Protein AF-0000000066436944 (afdb_homodimer)

Foldseek 3Di:
DPPPPPPDDDPVLVVLLVLVVLLVVLLCVLLVVLCCLLVVVPCDQLSVLSNLQSCQQSPLQLVLLCLCPSNDPNNVPHDPVVSLVSNLVSLCRSLVSLLVSLVSNCVVVVNDFDPDLLSVLSVVLNVLSVVLNVLSVVLVVCVVVVDDDDSLVSVLVSLVSSLVSSLSSLVSVLCCCPVPCSVPPPDPVVNVVNNVSSVSSNVSSCPSSVVVNVVSVVVVVD/DPPPPPPDDDPVLVVLLVLVVLLVVLLCVLLVVLCCLLVVVPCDQLSVLSNLLSCQQSPLQLVLLCLCPSNDPNNVPDDPVVSLVSNLVSLCRSLVSLLVSLVSNCVVVVNDFDPDLLSVLSVVLNVLSVVLNVLSVVLVVCVVVVDDDDSLVSVLVSLVSSLVSSLSSLVSVLCCCPVDCSVPPPDPVVNVVNNVSSVSSNVSSCPSSVVVNVVSVVVVVD

InterPro domains:
  IPR006593 Cytochrome b561/ferric reductase, transmembrane domain [PF03188] (48-184)
  IPR006593 Cytochrome b561/ferric reductase, transmembrane domain [PS50939] (18-213)
  IPR006593 Cytochrome b561/ferric reductase, transmembrane domain [SM00665] (48-177)

Secondary structure (DSSP, 8-state):
-------PPPHHHHHHHHHHHHHHHHHHHHHHHHHHHHHTTTS-THHHHHHHHIIIIIIIIHHHHGGG-TTSHHHHHS-HHHHHHHHHHHHHHHHHHHHHHHHHHHHHTTTPPPSSHHHHHHHHHHHHHHHHHHHHHHHHHHHHS--SS-HHHHHHHHHHHHHHHHHHHHHHHHHHHHHSSTTTTS-HHHHHHHHHHHHHHHHHHHHHHHHHHHHHHHHHH-/-------PPPHHHHHHHHHHHHHHHHHHHHHHHHHHHHHTTTS-THHHHHHHHIIIIIIIIHHHHGGG-TTSHHHHHS-HHHHHHHHHHHHHHHHHHHHHHHHHHHHHTTTPPPSSHHHHHHHHHHHHHHHHHHHHHHHHHHHHS--SS-HHHHHHHHHHHHHHHHHHHHHHHHHHHHHSSTTTTS-HHHHHHHHHHHHHHHHHHHHHHHHHHHHHHHHHH-

pLDDT: mean 88.83, std 12.94, range [25.75, 98.62]

Structure (mmCIF, N/CA/C/O backbone):
data_AF-0000000066436944-model_v1
#
loop_
_entity.id
_entity.type
_entity.pdbx_description
1 polymer 'ascorbate ferrireductase (transmembrane)'
#
loop_
_atom_site.group_PDB
_atom_site.id
_atom_site.type_symbol
_atom_site.label_atom_id
_atom_site.label_alt_id
_atom_site.label_comp_id
_atom_site.label_asym_id
_atom_site.label_entity_id
_atom_site.label_seq_id
_atom_site.pdbx_PDB_ins_code
_atom_site.Cartn_x
_atom_site.Cartn_y
_atom_site.Cartn_z
_atom_site.occupancy
_atom_site.B_iso_or_equiv
_atom_site.auth_seq_id
_atom_site.auth_comp_id
_atom_site.auth_asym_id
_atom_site.auth_atom_id
_atom_site.pdbx_PDB_model_num
ATOM 1 N N . MET A 1 1 ? 10.617 36.562 13.953 1 25.75 1 MET A N 1
ATOM 2 C CA . MET A 1 1 ? 10.469 35.281 13.273 1 25.75 1 MET A CA 1
ATOM 3 C C . MET A 1 1 ? 9.93 34.219 14.227 1 25.75 1 MET A C 1
ATOM 5 O O . MET A 1 1 ? 10.633 33.781 15.133 1 25.75 1 MET A O 1
ATOM 9 N N . SER A 1 2 ? 8.695 34.281 14.75 1 31.41 2 SER A N 1
ATOM 10 C CA . SER A 1 2 ? 8.031 33.469 15.758 1 31.41 2 SER A CA 1
ATOM 11 C C . SER A 1 2 ? 8.133 32 15.43 1 31.41 2 SER A C 1
ATOM 13 O O . SER A 1 2 ? 7.867 31.594 14.297 1 31.41 2 SER A O 1
ATOM 15 N N . ASP A 1 3 ? 8.984 31.219 16.016 1 34.69 3 ASP A N 1
ATOM 16 C CA . ASP A 1 3 ? 9.281 29.797 15.977 1 34.69 3 ASP A CA 1
ATOM 17 C C . ASP A 1 3 ? 7.996 28.969 15.992 1 34.69 3 ASP A C 1
ATOM 19 O O . ASP A 1 3 ? 7.23 29.016 16.953 1 34.69 3 ASP A O 1
ATOM 23 N N . ASP A 1 4 ? 7.23 28.969 15.023 1 40.06 4 ASP A N 1
ATOM 24 C CA . ASP A 1 4 ? 6.078 28.078 14.93 1 40.06 4 ASP A CA 1
ATOM 25 C C . ASP A 1 4 ? 6.344 26.766 15.656 1 40.06 4 ASP A C 1
ATOM 27 O O . ASP A 1 4 ? 7.215 26 15.258 1 40.06 4 ASP A O 1
ATOM 31 N N . LYS A 1 5 ? 6.309 26.641 16.906 1 43.03 5 LYS A N 1
ATOM 32 C CA . LYS A 1 5 ? 6.461 25.547 17.859 1 43.03 5 LYS A CA 1
ATOM 33 C C . LYS A 1 5 ? 5.723 24.297 17.391 1 43.03 5 LYS A C 1
ATOM 35 O O . LYS A 1 5 ? 4.492 24.234 17.453 1 43.03 5 LYS A O 1
ATOM 40 N N . THR A 1 6 ? 6.031 23.547 16.281 1 47.44 6 THR A N 1
ATOM 41 C CA . THR A 1 6 ? 5.543 22.219 15.93 1 47.44 6 THR A CA 1
ATOM 42 C C . THR A 1 6 ? 5.422 21.328 17.172 1 47.44 6 THR A C 1
ATOM 44 O O . THR A 1 6 ? 6.395 21.156 17.906 1 47.44 6 THR A O 1
ATOM 47 N N . LYS A 1 7 ? 4.27 21.344 17.75 1 52.97 7 LYS A N 1
ATOM 48 C CA . LYS A 1 7 ? 3.988 20.453 18.859 1 52.97 7 LYS A CA 1
ATOM 49 C C . LYS A 1 7 ? 4.668 19.094 18.688 1 52.97 7 LYS A C 1
ATOM 51 O O . LYS A 1 7 ? 4.711 18.562 17.562 1 52.97 7 LYS A O 1
ATOM 56 N N . PRO A 1 8 ? 5.516 18.609 19.625 1 58.88 8 PRO A N 1
ATOM 57 C CA . PRO A 1 8 ? 6.238 17.328 19.578 1 58.88 8 PRO A CA 1
ATOM 58 C C . PRO A 1 8 ? 5.344 16.156 19.188 1 58.88 8 PRO A C 1
ATOM 60 O O . PRO A 1 8 ? 4.203 16.062 19.641 1 58.88 8 PRO A O 1
ATOM 63 N N . THR A 1 9 ? 5.664 15.57 18.078 1 68.81 9 THR A N 1
ATOM 64 C CA . THR A 1 9 ? 4.957 14.375 17.641 1 68.81 9 THR A CA 1
ATOM 65 C C . THR A 1 9 ? 5.027 13.281 18.703 1 68.81 9 THR A C 1
ATOM 67 O O . THR A 1 9 ? 6.102 12.992 19.234 1 68.81 9 THR A O 1
ATOM 70 N N . SER A 1 10 ? 3.883 12.859 19.266 1 78.62 10 SER A N 1
ATOM 71 C CA . SER A 1 10 ? 3.74 11.82 20.281 1 78.62 10 SER A CA 1
ATOM 72 C C . SER A 1 10 ? 4.039 10.438 19.688 1 78.62 10 SER A C 1
ATOM 74 O O . SER A 1 10 ? 4.004 10.258 18.469 1 78.62 10 SER A O 1
ATOM 76 N N . VAL A 1 11 ? 4.555 9.539 20.469 1 82.12 11 VAL A N 1
ATOM 77 C CA . VAL A 1 11 ? 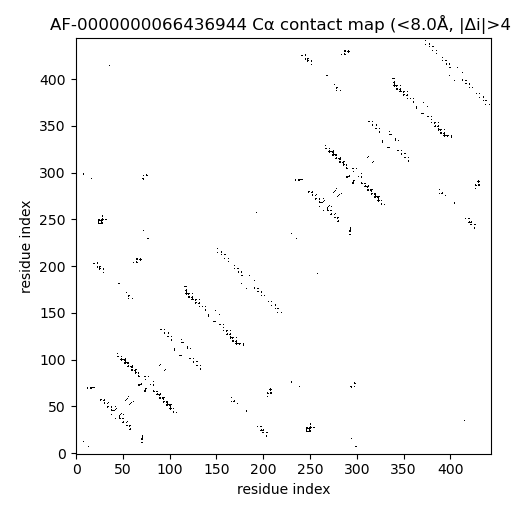4.781 8.148 20.125 1 82.12 11 VAL A CA 1
ATOM 78 C C . VAL A 1 11 ? 3.539 7.57 19.438 1 82.12 11 VAL A C 1
ATOM 80 O O . VAL A 1 11 ? 3.645 6.789 18.5 1 82.12 11 VAL A O 1
ATOM 83 N N . LEU A 1 12 ? 2.428 8.031 19.891 1 83.06 12 LEU A N 1
ATOM 84 C CA . LEU A 1 12 ? 1.167 7.535 19.344 1 83.06 12 LEU A CA 1
ATOM 85 C C . LEU A 1 12 ? 1.008 7.945 17.891 1 83.06 12 LEU A C 1
ATOM 87 O O . LEU A 1 12 ? 0.493 7.176 17.078 1 83.06 12 LEU A O 1
ATOM 91 N N . GLN A 1 13 ? 1.486 9.031 17.578 1 83.19 13 GLN A N 1
ATOM 92 C CA . GLN A 1 13 ? 1.389 9.508 16.203 1 83.19 13 GLN A CA 1
ATOM 93 C C . GLN A 1 13 ? 2.289 8.695 15.281 1 83.19 13 GLN A C 1
ATOM 95 O O . GLN A 1 13 ? 1.934 8.445 14.125 1 83.19 13 GLN A O 1
ATOM 100 N N . HIS A 1 14 ? 3.428 8.297 15.836 1 84.44 14 HIS A N 1
ATOM 101 C CA . HIS A 1 14 ? 4.332 7.457 15.055 1 84.44 14 HIS A CA 1
ATOM 102 C C . HIS A 1 14 ? 3.709 6.094 14.773 1 84.44 14 HIS A C 1
ATOM 104 O O . HIS A 1 14 ? 3.812 5.582 13.656 1 84.44 14 HIS A O 1
ATOM 110 N N . ILE A 1 15 ? 3.111 5.613 15.766 1 88.94 15 ILE A N 1
ATOM 111 C CA . ILE A 1 15 ? 2.477 4.305 15.625 1 88.94 15 ILE A CA 1
ATOM 112 C C . ILE A 1 15 ? 1.325 4.391 14.625 1 88.94 15 ILE A C 1
ATOM 114 O O . ILE A 1 15 ? 1.188 3.531 13.758 1 88.94 15 ILE A O 1
ATOM 118 N N . GLU A 1 16 ? 0.609 5.395 14.68 1 88.25 16 GLU A N 1
ATOM 119 C CA . GLU A 1 16 ? -0.526 5.562 13.781 1 88.25 16 GLU A CA 1
ATOM 120 C C . GLU A 1 16 ? -0.064 5.719 12.336 1 88.25 16 GLU A C 1
ATOM 122 O O . GLU A 1 16 ? -0.702 5.203 11.414 1 88.25 16 GLU A O 1
ATOM 127 N N . SER A 1 17 ? 0.982 6.391 12.148 1 87.5 17 SER A N 1
ATOM 128 C CA . SER A 1 17 ? 1.523 6.562 10.805 1 87.5 17 SER A CA 1
ATOM 129 C C . SER A 1 17 ? 2.006 5.234 10.234 1 87.5 17 SER A C 1
ATOM 131 O O . SER A 1 17 ? 1.781 4.941 9.055 1 87.5 17 SER A O 1
ATOM 133 N N . ALA A 1 18 ? 2.646 4.48 11.094 1 90.06 18 ALA A N 1
ATOM 134 C CA . ALA A 1 18 ? 3.105 3.16 10.672 1 90.06 18 ALA A CA 1
ATOM 135 C C . ALA A 1 18 ? 1.927 2.256 10.32 1 90.06 18 ALA A C 1
ATOM 137 O O . ALA A 1 18 ? 1.962 1.536 9.32 1 90.06 18 ALA A O 1
ATOM 138 N N . LEU A 1 19 ? 0.936 2.328 11.125 1 93.31 19 LEU A N 1
ATOM 139 C CA . LEU A 1 19 ? -0.254 1.518 10.891 1 93.31 19 LEU A CA 1
ATOM 140 C C . LEU A 1 19 ? -0.949 1.931 9.594 1 93.31 19 LEU A C 1
ATOM 142 O O . LEU A 1 19 ? -1.485 1.086 8.875 1 93.31 19 LEU A O 1
ATOM 146 N N . TYR A 1 20 ? -0.902 3.182 9.32 1 92.75 20 TYR A N 1
ATOM 147 C CA . TYR A 1 20 ? -1.483 3.678 8.078 1 92.75 20 TYR A CA 1
ATOM 148 C C . TYR A 1 20 ? -0.745 3.117 6.871 1 92.75 20 TYR A C 1
ATOM 150 O O . TYR A 1 20 ? -1.37 2.67 5.906 1 92.75 20 TYR A O 1
ATOM 158 N N . VAL A 1 21 ? 0.56 3.125 6.918 1 92.19 21 VAL A N 1
ATOM 159 C CA . VAL A 1 21 ? 1.365 2.604 5.816 1 92.19 21 VAL A CA 1
ATOM 160 C C . VAL A 1 21 ? 1.093 1.112 5.641 1 92.19 21 VAL A C 1
ATOM 162 O O . VAL A 1 21 ? 0.886 0.642 4.52 1 92.19 21 VAL A O 1
ATOM 165 N N . ILE A 1 22 ? 1.033 0.376 6.715 1 95.19 22 ILE A N 1
ATOM 166 C CA . ILE A 1 22 ? 0.741 -1.052 6.66 1 95.19 22 ILE A CA 1
ATOM 167 C C . ILE A 1 22 ? -0.633 -1.273 6.031 1 95.19 22 ILE A C 1
ATOM 169 O O . ILE A 1 22 ? -0.812 -2.186 5.219 1 95.19 22 ILE A O 1
ATOM 173 N N . ASN A 1 23 ? -1.554 -0.472 6.438 1 96.62 23 ASN A N 1
ATOM 174 C CA . ASN A 1 23 ? -2.895 -0.577 5.871 1 96.62 23 ASN A CA 1
ATOM 175 C C . ASN A 1 23 ? -2.881 -0.376 4.359 1 96.62 23 ASN A C 1
ATOM 177 O O . ASN A 1 23 ? -3.527 -1.122 3.623 1 96.62 23 ASN A O 1
ATOM 181 N N . GLN A 1 24 ? -2.127 0.622 3.904 1 96.06 24 GLN A N 1
ATOM 182 C CA . GLN A 1 24 ? -2.027 0.891 2.475 1 96.06 24 GLN A CA 1
ATOM 183 C C . GLN A 1 24 ? -1.415 -0.294 1.732 1 96.06 24 GLN A C 1
ATOM 185 O O . GLN A 1 24 ? -1.832 -0.62 0.62 1 96.06 24 GLN A O 1
ATOM 190 N N . LEU A 1 25 ? -0.417 -0.911 2.334 1 97.06 25 LEU A N 1
ATOM 191 C CA . LEU A 1 25 ? 0.212 -2.084 1.736 1 97.06 25 LEU A CA 1
ATOM 192 C C . LEU A 1 25 ? -0.797 -3.217 1.569 1 97.06 25 LEU A C 1
ATOM 194 O O . LEU A 1 25 ? -0.863 -3.842 0.509 1 97.06 25 LEU A O 1
ATOM 198 N N . CYS A 1 26 ? -1.585 -3.43 2.568 1 98 26 CYS A N 1
ATOM 199 C CA . CYS A 1 26 ? -2.582 -4.492 2.541 1 98 26 CYS A CA 1
ATOM 200 C C . CYS A 1 26 ? -3.67 -4.195 1.516 1 98 26 CYS A C 1
ATOM 202 O O . CYS A 1 26 ? -4.062 -5.078 0.748 1 98 26 CYS A O 1
ATOM 204 N N . ILE A 1 27 ? -4.125 -2.939 1.52 1 98.19 27 ILE A N 1
ATOM 205 C CA . ILE A 1 27 ? -5.133 -2.518 0.555 1 98.19 27 ILE A CA 1
ATOM 206 C C . ILE A 1 27 ? -4.609 -2.729 -0.864 1 98.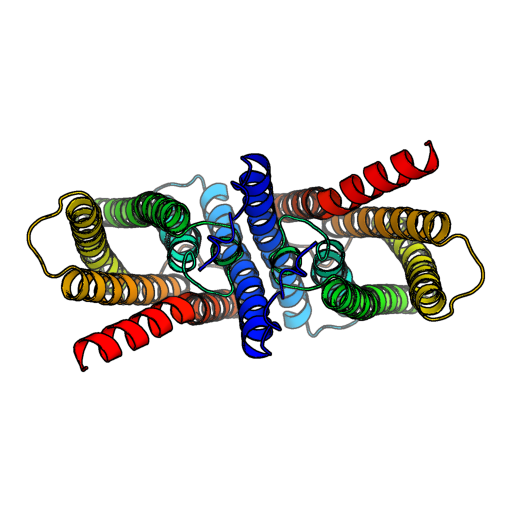19 27 ILE A C 1
ATOM 208 O O . ILE A 1 27 ? -5.328 -3.238 -1.728 1 98.19 27 ILE A O 1
ATOM 212 N N . GLY A 1 28 ? -3.393 -2.334 -1.113 1 97.81 28 GLY A N 1
ATOM 213 C CA . GLY A 1 28 ? -2.797 -2.506 -2.43 1 97.81 28 GLY A CA 1
ATOM 214 C C . GLY A 1 28 ? -2.727 -3.957 -2.867 1 97.81 28 GLY A C 1
ATOM 215 O O . GLY A 1 28 ? -3.021 -4.277 -4.02 1 97.81 28 GLY A O 1
ATOM 216 N N . PHE A 1 29 ? -2.342 -4.844 -1.963 1 98.31 29 PHE A N 1
ATOM 217 C CA . PHE A 1 29 ? -2.199 -6.254 -2.289 1 98.31 29 PHE A CA 1
ATOM 218 C C . PHE A 1 29 ? -3.535 -6.852 -2.713 1 98.31 29 PHE A C 1
ATOM 220 O O . PHE A 1 29 ? -3.643 -7.453 -3.785 1 98.31 29 PHE A O 1
ATOM 227 N N . VAL A 1 30 ? -4.562 -6.66 -1.897 1 98.25 30 VAL A N 1
ATOM 228 C CA . VAL A 1 30 ? -5.871 -7.254 -2.156 1 98.25 30 VAL A CA 1
ATOM 229 C C . VAL A 1 30 ? -6.473 -6.645 -3.422 1 98.25 30 VAL A C 1
ATOM 231 O O . VAL A 1 30 ? -6.945 -7.367 -4.301 1 98.25 30 VAL A O 1
ATOM 234 N N . THR A 1 31 ? -6.406 -5.316 -3.561 1 98.25 31 THR A N 1
ATOM 235 C CA . THR A 1 31 ? -7.051 -4.613 -4.668 1 98.25 31 THR A CA 1
ATOM 236 C C . THR A 1 31 ? -6.379 -4.969 -5.992 1 98.25 31 THR A C 1
ATOM 238 O O . THR A 1 31 ? -7.059 -5.266 -6.977 1 98.25 31 THR A O 1
ATOM 241 N N . ILE A 1 32 ? -5.062 -4.977 -6.023 1 97.38 32 ILE A N 1
ATOM 242 C CA . ILE A 1 32 ? -4.344 -5.234 -7.266 1 97.38 32 ILE A CA 1
ATOM 243 C C . ILE A 1 32 ? -4.52 -6.695 -7.672 1 97.38 32 ILE A C 1
ATOM 245 O O . ILE A 1 32 ? -4.781 -6.996 -8.836 1 97.38 32 ILE A O 1
ATOM 249 N N . TRP A 1 33 ? -4.41 -7.594 -6.754 1 96.81 33 TRP A N 1
ATOM 250 C CA . TRP A 1 33 ? -4.535 -9.008 -7.082 1 96.81 33 TRP A CA 1
ATOM 251 C C . TRP A 1 33 ? -5.926 -9.32 -7.621 1 96.81 33 TRP A C 1
ATOM 253 O O . TRP A 1 33 ? -6.066 -10.016 -8.633 1 96.81 33 TRP A O 1
ATOM 263 N N . ILE A 1 34 ? -6.977 -8.812 -6.973 1 96.94 34 ILE A N 1
ATOM 264 C CA . ILE A 1 34 ? -8.344 -9.094 -7.406 1 96.94 34 ILE A CA 1
ATOM 265 C C . ILE A 1 34 ? -8.609 -8.414 -8.75 1 96.94 34 ILE A C 1
ATOM 267 O O . ILE A 1 34 ? -9.25 -9 -9.625 1 96.94 34 ILE A O 1
ATOM 271 N N . SER A 1 35 ? -8.133 -7.188 -8.922 1 96.25 35 SER A N 1
ATOM 272 C CA . SER A 1 35 ? -8.289 -6.508 -10.203 1 96.25 35 SER A CA 1
ATOM 273 C C . SER A 1 35 ? -7.633 -7.297 -11.328 1 96.25 35 SER A C 1
ATOM 275 O O . SER A 1 35 ? -8.227 -7.48 -12.391 1 96.25 35 SER A O 1
ATOM 277 N N . TRP A 1 36 ? -6.441 -7.758 -11.047 1 94.44 36 TRP A N 1
ATOM 278 C CA . TRP A 1 36 ? -5.738 -8.555 -12.047 1 94.44 36 TRP A CA 1
ATOM 279 C C . TRP A 1 36 ? -6.496 -9.836 -12.359 1 94.44 36 TRP A C 1
ATOM 281 O O . TRP A 1 36 ? -6.691 -10.188 -13.523 1 94.44 36 TRP A O 1
ATOM 291 N N . THR A 1 37 ? -6.98 -10.562 -11.328 1 93.44 37 THR A N 1
ATOM 292 C CA . THR A 1 37 ? -7.688 -11.828 -11.477 1 93.44 37 THR A CA 1
ATOM 293 C C . THR A 1 37 ? -8.977 -11.641 -12.266 1 93.44 37 THR A C 1
ATOM 295 O O . THR A 1 37 ? -9.336 -12.477 -13.102 1 93.44 37 THR A O 1
ATOM 298 N N . CYS A 1 38 ? -9.664 -10.578 -12.047 1 93.75 38 CYS A N 1
ATOM 299 C CA . CYS A 1 38 ? -10.938 -10.32 -12.711 1 93.75 38 CYS A CA 1
ATOM 300 C C . CYS A 1 38 ? -10.719 -9.812 -14.133 1 93.75 38 CYS A C 1
ATOM 302 O O . CYS A 1 38 ? -11.414 -10.227 -15.062 1 93.75 38 CYS A O 1
ATOM 304 N N . LEU A 1 39 ? -9.75 -8.945 -14.305 1 90.25 39 LEU A N 1
ATOM 305 C CA . LEU A 1 39 ? -9.5 -8.312 -15.602 1 90.25 39 LEU A CA 1
ATOM 306 C C . LEU A 1 39 ? -8.945 -9.328 -16.594 1 90.25 39 LEU A C 1
ATOM 308 O O . LEU A 1 39 ? -9.273 -9.273 -17.781 1 90.25 39 LEU A O 1
ATOM 312 N N . ARG A 1 40 ? -8.172 -10.258 -16.125 1 89.31 40 ARG A N 1
ATOM 313 C CA . ARG A 1 40 ? -7.539 -11.227 -17.016 1 89.31 40 ARG A CA 1
ATOM 314 C C . ARG A 1 40 ? -8.57 -12.195 -17.594 1 89.31 40 ARG A C 1
ATOM 316 O O . ARG A 1 40 ? -8.32 -12.836 -18.609 1 89.31 40 ARG A O 1
ATOM 323 N N . GLN A 1 41 ? -9.711 -12.328 -16.953 1 87.94 41 GLN A N 1
ATOM 324 C CA . GLN A 1 41 ? -10.766 -13.227 -17.406 1 87.94 41 GLN A CA 1
ATOM 325 C C . GLN A 1 41 ? -11.961 -12.438 -17.938 1 87.94 41 GLN A C 1
ATOM 327 O O . GLN A 1 41 ? -13.117 -12.828 -17.719 1 87.94 41 GLN A O 1
ATOM 332 N N . ASP A 1 42 ? -11.828 -11.18 -18.516 1 85.44 42 ASP A N 1
ATOM 333 C CA . ASP A 1 42 ? -12.734 -10.367 -19.312 1 85.44 42 ASP A CA 1
ATOM 334 C C . ASP A 1 42 ? -13.75 -9.641 -18.438 1 85.44 42 ASP A C 1
ATOM 336 O O . ASP A 1 42 ? -14.773 -9.156 -18.922 1 85.44 42 ASP A O 1
ATOM 340 N N . LEU A 1 43 ? -13.539 -9.562 -17.266 1 86.5 43 LEU A N 1
ATOM 341 C CA . LEU A 1 43 ? -14.375 -8.742 -16.391 1 86.5 43 LEU A CA 1
ATOM 342 C C . LEU A 1 43 ? -15.852 -8.938 -16.719 1 86.5 43 LEU A C 1
ATOM 344 O O . LEU A 1 43 ? -16.531 -7.992 -17.125 1 86.5 43 LEU A O 1
ATOM 348 N N . SER A 1 44 ? -16.469 -10.078 -16.641 1 86.81 44 SER A N 1
ATOM 349 C CA . SER A 1 44 ? -17.875 -10.352 -16.938 1 86.81 44 SER A CA 1
ATOM 350 C C . SER A 1 44 ? -18.531 -11.156 -15.82 1 86.81 44 SER A C 1
ATOM 352 O O . SER A 1 44 ? -17.844 -11.891 -15.102 1 86.81 44 SER A O 1
ATOM 354 N N . GLY A 1 45 ? -19.844 -10.883 -15.602 1 90.62 45 GLY A N 1
ATOM 355 C CA . GLY A 1 45 ? -20.625 -11.633 -14.625 1 90.62 45 GLY A CA 1
ATOM 356 C C . GLY A 1 45 ? -20.094 -11.484 -13.203 1 90.62 45 GLY A C 1
ATOM 357 O O . GLY A 1 45 ? -19.984 -10.367 -12.695 1 90.62 45 GLY A O 1
ATOM 358 N N . ILE A 1 46 ? -19.703 -12.625 -12.695 1 92.81 46 ILE A N 1
ATOM 359 C CA . ILE A 1 46 ? -19.281 -12.672 -11.289 1 92.81 46 ILE A CA 1
ATOM 360 C C . ILE A 1 46 ? -17.969 -11.922 -11.117 1 92.81 46 ILE A C 1
ATOM 362 O O . ILE A 1 46 ? -17.703 -11.344 -10.055 1 92.81 46 ILE A O 1
ATOM 366 N N . ARG A 1 47 ? -17.203 -11.836 -12.164 1 94.62 47 ARG A N 1
ATOM 367 C CA . ARG A 1 47 ? -15.914 -11.156 -12.094 1 94.62 47 ARG A CA 1
ATOM 368 C C . ARG A 1 47 ? -16.094 -9.641 -12.078 1 94.62 47 ARG A C 1
ATOM 370 O O . ARG A 1 47 ? -15.328 -8.93 -11.43 1 94.62 47 ARG A O 1
ATOM 377 N N . LEU A 1 48 ? -17.078 -9.188 -12.828 1 96.25 48 LEU A N 1
ATOM 378 C CA . LEU A 1 48 ? -17.375 -7.762 -12.773 1 96.25 48 LEU A CA 1
ATOM 379 C C . LEU A 1 48 ? -17.891 -7.371 -11.391 1 96.25 48 LEU A C 1
ATOM 381 O O . LEU A 1 48 ? -17.5 -6.34 -10.844 1 96.25 48 LEU A O 1
ATOM 385 N N . HIS A 1 49 ? -18.781 -8.203 -10.805 1 97.12 49 HIS A N 1
ATOM 386 C CA . HIS A 1 49 ? -19.266 -8.008 -9.438 1 97.12 49 HIS A CA 1
ATOM 387 C C . HIS A 1 49 ? -18.094 -7.949 -8.453 1 97.12 49 HIS A C 1
ATOM 389 O O . HIS A 1 49 ? -18 -7.004 -7.668 1 97.12 49 HIS A O 1
ATOM 395 N N . ALA A 1 50 ? -17.25 -8.914 -8.555 1 97.25 50 ALA A N 1
ATOM 396 C CA . ALA A 1 50 ? -16.141 -9.016 -7.621 1 97.25 50 ALA A CA 1
ATOM 397 C C . ALA A 1 50 ? -15.195 -7.816 -7.746 1 97.25 50 ALA A C 1
ATOM 399 O O . ALA A 1 50 ? -14.727 -7.281 -6.742 1 97.25 50 ALA A O 1
ATOM 400 N N . TRP A 1 51 ? -14.961 -7.398 -8.922 1 97.62 51 TRP A N 1
ATOM 401 C CA . TRP A 1 51 ? -14.07 -6.266 -9.156 1 97.62 51 TRP A CA 1
ATOM 402 C C . TRP A 1 51 ? -14.68 -4.977 -8.609 1 97.62 51 TRP A C 1
ATOM 404 O O . TRP A 1 51 ? -14.008 -4.211 -7.914 1 97.62 51 TRP A O 1
ATOM 414 N N . LEU A 1 52 ? -15.867 -4.711 -8.914 1 97.88 52 LEU A N 1
ATOM 415 C CA . LEU A 1 52 ? -16.562 -3.496 -8.484 1 97.88 52 LEU A CA 1
ATOM 416 C C . LEU A 1 52 ? -16.609 -3.41 -6.965 1 97.88 52 LEU A C 1
ATOM 418 O O . LEU A 1 52 ? -16.297 -2.367 -6.383 1 97.88 52 LEU A O 1
ATOM 422 N N . VAL A 1 53 ? -16.984 -4.52 -6.352 1 98.19 53 VAL A N 1
ATOM 423 C CA . VAL A 1 53 ? -17.172 -4.477 -4.902 1 98.19 53 VAL A CA 1
ATOM 424 C C . VAL A 1 53 ? -15.82 -4.383 -4.211 1 98.19 53 VAL A C 1
ATOM 426 O O . VAL A 1 53 ? -15.68 -3.697 -3.195 1 98.19 53 VAL A O 1
ATOM 429 N N . THR A 1 54 ? -14.797 -5.051 -4.703 1 98.25 54 THR A N 1
ATOM 430 C CA . THR A 1 54 ? -13.477 -4.977 -4.094 1 98.25 54 THR A CA 1
ATOM 431 C C . THR A 1 54 ? -12.852 -3.602 -4.32 1 98.25 54 THR A C 1
ATOM 433 O O . THR A 1 54 ? -12.367 -2.969 -3.381 1 98.25 54 THR A O 1
ATOM 436 N N . PHE A 1 55 ? -12.883 -3.107 -5.535 1 98.06 55 PHE A N 1
ATOM 437 C CA . PHE A 1 55 ? -12.328 -1.792 -5.832 1 98.06 55 PHE A CA 1
ATOM 438 C C . PHE A 1 55 ? -13.086 -0.704 -5.078 1 98.06 55 PHE A C 1
ATOM 440 O O . PHE A 1 55 ? -12.484 0.265 -4.609 1 98.06 55 PHE A O 1
ATOM 447 N N . GLY A 1 56 ? -14.336 -0.871 -4.934 1 98.25 56 GLY A N 1
ATOM 448 C CA . GLY A 1 56 ? -15.188 0.09 -4.242 1 98.25 56 GLY A CA 1
ATOM 449 C C . GLY A 1 56 ? -15.016 0.056 -2.734 1 98.25 56 GLY A C 1
ATOM 450 O O . GLY A 1 56 ? -14.633 1.055 -2.123 1 98.25 56 GLY A O 1
ATOM 451 N N . PHE A 1 57 ? -15.18 -1.116 -2.117 1 97.94 57 PHE A N 1
ATOM 452 C CA . PHE A 1 57 ? -15.219 -1.224 -0.663 1 97.94 57 PHE A CA 1
ATOM 453 C C . PHE A 1 57 ? -13.812 -1.322 -0.088 1 97.94 57 PHE A C 1
ATOM 455 O O . PHE A 1 57 ? -13.477 -0.633 0.879 1 97.94 57 PHE A O 1
ATOM 462 N N . VAL A 1 58 ? -12.969 -2.105 -0.673 1 97.75 58 VAL A N 1
ATOM 463 C CA . VAL A 1 58 ? -11.656 -2.404 -0.097 1 97.75 58 VAL A CA 1
ATOM 464 C C . VAL A 1 58 ? -10.703 -1.243 -0.355 1 97.75 58 VAL A C 1
ATOM 466 O O . VAL A 1 58 ? -9.859 -0.928 0.487 1 97.75 58 VAL A O 1
ATOM 469 N N . PHE A 1 59 ? -10.867 -0.625 -1.53 1 97.94 59 PHE A N 1
ATOM 470 C CA . PHE A 1 59 ? -9.914 0.427 -1.878 1 97.94 59 PHE A CA 1
ATOM 471 C C . PHE A 1 59 ? -10.523 1.805 -1.639 1 97.94 59 PHE A C 1
ATOM 473 O O . PHE A 1 59 ? -10.148 2.496 -0.689 1 97.94 59 PHE A O 1
ATOM 480 N N . LEU A 1 60 ? -11.492 2.195 -2.359 1 97.69 60 LEU A N 1
ATOM 481 C CA . LEU A 1 60 ? -12 3.562 -2.346 1 97.69 60 LEU A CA 1
ATOM 482 C C . LEU A 1 60 ? -12.672 3.881 -1.014 1 97.69 60 LEU A C 1
ATOM 484 O O . LEU A 1 60 ? -12.375 4.906 -0.396 1 97.69 60 LEU A O 1
ATOM 488 N N . MET A 1 61 ? -13.578 3.016 -0.572 1 97.5 61 MET A N 1
ATOM 489 C CA . MET A 1 61 ? -14.273 3.273 0.684 1 97.5 61 MET A CA 1
ATOM 490 C C . MET A 1 61 ? -13.297 3.281 1.856 1 97.5 61 MET A C 1
ATOM 492 O O . MET A 1 61 ? -13.414 4.109 2.76 1 97.5 61 MET A O 1
ATOM 496 N N . ALA A 1 62 ? -12.375 2.32 1.854 1 97 62 ALA A N 1
ATOM 497 C CA . ALA A 1 62 ? -11.367 2.285 2.91 1 97 62 ALA A CA 1
ATOM 498 C C . ALA A 1 62 ? -10.562 3.582 2.941 1 97 62 ALA A C 1
ATOM 500 O O . ALA A 1 62 ? -10.359 4.168 4.008 1 97 62 ALA A O 1
ATOM 501 N N . GLU A 1 63 ? -10.109 4.09 1.765 1 95.81 63 GLU A N 1
ATOM 502 C CA . GLU A 1 63 ? -9.398 5.359 1.69 1 95.81 63 GLU A CA 1
ATOM 503 C C . GLU A 1 63 ? -10.258 6.508 2.211 1 95.81 63 GLU A C 1
ATOM 505 O O . GLU A 1 63 ? -9.766 7.395 2.914 1 95.81 63 GLU A O 1
ATOM 510 N N . GLY A 1 64 ? -11.516 6.512 1.906 1 95.25 64 GLY A N 1
ATOM 511 C CA . GLY A 1 64 ? -12.422 7.551 2.369 1 95.25 64 GLY A CA 1
ATOM 512 C C . GLY A 1 64 ? -12.617 7.547 3.873 1 95.25 64 GLY A C 1
ATOM 513 O O . GLY A 1 64 ? -12.742 8.609 4.488 1 95.25 64 GLY A O 1
ATOM 514 N N . MET A 1 65 ? -12.633 6.352 4.414 1 94.56 65 MET A N 1
ATOM 515 C CA . MET A 1 65 ? -12.82 6.215 5.855 1 94.56 65 MET A CA 1
ATOM 516 C C . MET A 1 65 ? -11.609 6.734 6.617 1 94.56 65 MET A C 1
ATOM 518 O O . MET A 1 65 ? -11.719 7.148 7.773 1 94.56 65 MET A O 1
ATOM 522 N N . MET A 1 66 ? -10.508 6.75 5.945 1 93.06 66 MET A N 1
ATOM 523 C CA . MET A 1 66 ? -9.289 7.141 6.645 1 93.06 66 MET A CA 1
ATOM 524 C C . MET A 1 66 ? -8.977 8.617 6.422 1 93.06 66 MET A C 1
ATOM 526 O O . MET A 1 66 ? -7.965 9.125 6.906 1 93.06 66 MET A O 1
ATOM 530 N N . CYS A 1 67 ? -9.836 9.344 5.859 1 89.56 67 CYS A N 1
ATOM 531 C CA . CYS A 1 67 ? -9.609 10.75 5.547 1 89.56 67 CYS A CA 1
ATOM 532 C C . CYS A 1 67 ? -9.461 11.578 6.82 1 89.56 67 CYS A C 1
ATOM 534 O O . CYS A 1 67 ? -8.758 12.586 6.836 1 89.56 67 CYS A O 1
ATOM 536 N N . PHE A 1 68 ? -10.094 11.172 7.898 1 85.44 68 PHE A N 1
ATOM 537 C CA . PHE A 1 68 ? -10.055 11.945 9.141 1 85.44 68 PHE A CA 1
ATOM 538 C C . PHE A 1 68 ? -9.172 11.25 10.172 1 85.44 68 PHE A C 1
ATOM 540 O O . PHE A 1 68 ? -9.172 11.625 11.344 1 85.44 68 PHE A O 1
ATOM 547 N N . TYR A 1 69 ? -8.469 10.242 9.711 1 83.94 69 TYR A N 1
ATOM 548 C CA . TYR A 1 69 ? -7.57 9.5 10.586 1 83.94 69 TYR A CA 1
ATOM 549 C C . TYR A 1 69 ? -6.258 10.25 10.781 1 83.94 69 TYR A C 1
ATOM 551 O O . TYR A 1 69 ? -5.652 10.711 9.812 1 83.94 69 TYR A O 1
ATOM 559 N N . ASP A 1 70 ? -5.789 10.461 11.953 1 77.56 70 ASP A N 1
ATOM 560 C CA . ASP A 1 70 ? -4.605 11.25 12.305 1 77.56 70 ASP A CA 1
ATOM 561 C C . ASP A 1 70 ? -3.354 10.68 11.641 1 77.56 70 ASP A C 1
ATOM 563 O O . ASP A 1 70 ? -2.377 11.398 11.422 1 77.56 70 ASP A O 1
ATOM 567 N N . GLY A 1 71 ? -3.41 9.445 11.289 1 75.38 71 GLY A N 1
ATOM 568 C CA . GLY A 1 71 ? -2.252 8.82 10.672 1 75.38 71 GLY A CA 1
ATOM 569 C C . GLY A 1 71 ? -2.188 9.039 9.172 1 75.38 71 GLY A C 1
ATOM 570 O O . GLY A 1 71 ? -1.163 8.766 8.539 1 75.38 71 GLY A O 1
ATOM 571 N N . SER A 1 72 ? -3.227 9.633 8.688 1 78.38 72 SER A N 1
ATOM 572 C CA . SER A 1 72 ? -3.285 9.805 7.238 1 78.38 72 SER A CA 1
ATOM 573 C C . SER A 1 72 ? -2.617 11.109 6.809 1 78.38 72 SER A C 1
ATOM 575 O O . SER A 1 72 ? -2.625 12.094 7.551 1 78.38 72 SER A O 1
ATOM 577 N N . TRP A 1 73 ? -2.047 11.117 5.625 1 71 73 TRP A N 1
ATOM 578 C CA . TRP A 1 73 ? -1.417 12.305 5.059 1 71 73 TRP A CA 1
ATOM 579 C C . TRP A 1 73 ? -2.43 13.43 4.898 1 71 73 TRP A C 1
ATOM 581 O O . TRP A 1 73 ? -2.062 14.609 4.902 1 71 73 TRP A O 1
ATOM 591 N N . LEU A 1 74 ? -3.678 13.102 4.777 1 67.75 74 LEU A N 1
ATOM 592 C CA . LEU A 1 74 ? -4.723 14.086 4.531 1 67.75 74 LEU A CA 1
ATOM 593 C C . LEU A 1 74 ? -4.992 14.922 5.777 1 67.75 74 LEU A C 1
ATOM 595 O O . LEU A 1 74 ? -5.223 16.125 5.684 1 67.75 74 LEU A O 1
ATOM 599 N N . THR A 1 75 ? -4.895 14.32 6.895 1 68.56 75 THR A N 1
ATOM 600 C CA . THR A 1 75 ? -5.277 14.992 8.133 1 68.56 75 THR A CA 1
ATOM 601 C C . THR A 1 75 ? -4.344 16.156 8.43 1 68.56 75 THR A C 1
ATOM 603 O O . THR A 1 75 ? -4.766 17.172 8.984 1 68.56 75 THR A O 1
ATOM 606 N N . VAL A 1 76 ? -3.178 16.031 8.078 1 70.31 76 VAL A N 1
ATOM 607 C CA . VAL A 1 76 ? -2.193 17.031 8.5 1 70.31 76 VAL A CA 1
ATOM 608 C C . VAL A 1 76 ? -2.08 18.125 7.441 1 70.31 76 VAL A C 1
ATOM 610 O O . VAL A 1 76 ? -1.819 19.281 7.77 1 70.31 76 VAL A O 1
ATOM 613 N N . ARG A 1 77 ? -2.455 17.828 6.246 1 74.44 77 ARG A N 1
ATOM 614 C CA . ARG A 1 77 ? -2.143 18.75 5.164 1 74.44 77 ARG A CA 1
ATOM 615 C C . ARG A 1 77 ? -3.361 19.594 4.793 1 74.44 77 ARG A C 1
ATOM 617 O O . ARG A 1 77 ? -3.225 20.719 4.312 1 74.44 77 ARG A O 1
ATOM 624 N N . TYR A 1 78 ? -4.465 18.969 5.137 1 78.38 78 TYR A N 1
ATOM 625 C CA . TYR A 1 78 ? -5.648 19.594 4.547 1 78.38 78 TYR A CA 1
ATOM 626 C C . TYR A 1 78 ? -6.598 20.094 5.629 1 78.38 78 TYR A C 1
ATOM 628 O O . TYR A 1 78 ? -6.605 19.578 6.746 1 78.38 78 TYR A O 1
ATOM 636 N N . SER A 1 79 ? -7.273 21.141 5.223 1 82.94 79 SER A N 1
ATOM 637 C CA . SER A 1 79 ? -8.32 21.656 6.102 1 82.94 79 SER A CA 1
ATOM 638 C C . SER A 1 79 ? -9.461 20.641 6.242 1 82.94 79 SER A C 1
ATOM 640 O O . SER A 1 79 ? -9.562 19.703 5.457 1 82.94 79 SER A O 1
ATOM 642 N N . ARG A 1 80 ? -10.273 20.812 7.168 1 83.06 80 ARG A N 1
ATOM 643 C CA . ARG A 1 80 ? -11.414 19.938 7.422 1 83.06 80 ARG A CA 1
ATOM 644 C C . ARG A 1 80 ? -12.367 19.922 6.23 1 83.06 80 ARG A C 1
ATOM 646 O O . ARG A 1 80 ? -12.969 18.891 5.922 1 83.06 80 ARG A O 1
ATOM 653 N N . ASN A 1 81 ? -12.484 21.047 5.531 1 83.94 81 ASN A N 1
ATOM 654 C CA . ASN A 1 81 ? -13.359 21.125 4.367 1 83.94 81 ASN A CA 1
ATOM 655 C C . ASN A 1 81 ? -12.867 20.219 3.24 1 83.94 81 ASN A C 1
ATOM 657 O O . ASN A 1 81 ? -13.664 19.531 2.596 1 83.94 81 ASN A O 1
ATOM 661 N N . TYR A 1 82 ? -11.578 20.219 3.031 1 85.5 82 TYR A N 1
ATOM 662 C CA . TYR A 1 82 ? -11.016 19.375 1.99 1 85.5 82 TYR A CA 1
ATOM 663 C C . TYR A 1 82 ? -11.102 17.891 2.379 1 85.5 82 TYR A C 1
ATOM 665 O O . TYR A 1 82 ? -11.383 17.047 1.537 1 85.5 82 TYR A O 1
ATOM 673 N N . LYS A 1 83 ? -10.867 17.656 3.619 1 88.62 83 LYS A N 1
ATOM 674 C CA . LYS A 1 83 ? -11 16.281 4.109 1 88.62 83 LYS A CA 1
ATOM 675 C C . LYS A 1 83 ? -12.414 15.766 3.904 1 88.62 83 LYS A C 1
ATOM 677 O O . LYS A 1 83 ? -12.609 14.625 3.467 1 88.62 83 LYS A O 1
ATOM 682 N N . THR A 1 84 ? -13.336 16.641 4.188 1 88.88 84 THR A N 1
ATOM 683 C CA . THR A 1 84 ? -14.734 16.281 4.004 1 88.88 84 THR A CA 1
ATOM 684 C C . THR A 1 84 ? -15.047 16.031 2.527 1 88.88 84 THR A C 1
ATOM 686 O O . THR A 1 84 ? -15.719 15.07 2.178 1 88.88 84 THR A O 1
ATOM 689 N N . ALA A 1 85 ? -14.547 16.891 1.683 1 89.31 85 ALA A N 1
ATOM 690 C CA . ALA A 1 85 ? -14.766 16.75 0.246 1 89.31 85 ALA A CA 1
ATOM 691 C C . ALA A 1 85 ? -14.203 15.43 -0.264 1 89.31 85 ALA A C 1
ATOM 693 O O . ALA A 1 85 ? -14.867 14.711 -1.011 1 89.31 85 ALA A O 1
ATOM 694 N N . PHE A 1 86 ? -12.969 15.109 0.157 1 91.75 86 PHE A N 1
ATOM 695 C CA . PHE A 1 86 ? -12.344 13.852 -0.24 1 91.75 86 PHE A CA 1
ATOM 696 C C . PHE A 1 86 ? -13.133 12.664 0.282 1 91.75 86 PHE A C 1
ATOM 698 O O . PHE A 1 86 ? -13.352 11.688 -0.441 1 91.75 86 PHE A O 1
ATOM 705 N N . HIS A 1 87 ? -13.539 12.758 1.511 1 94.06 87 HIS A N 1
ATOM 706 C CA . HIS A 1 87 ? -14.359 11.703 2.107 1 94.06 87 HIS A CA 1
ATOM 707 C C . HIS A 1 87 ? -15.625 11.469 1.301 1 94.06 87 HIS A C 1
ATOM 709 O O . HIS A 1 87 ? -15.938 10.328 0.942 1 94.06 87 HIS A O 1
ATOM 715 N N . VAL A 1 88 ? -16.312 12.562 0.997 1 93.06 88 VAL A N 1
ATOM 716 C CA . VAL A 1 88 ? -17.594 12.469 0.301 1 93.06 88 VAL A CA 1
ATOM 717 C C . VAL A 1 88 ? -17.375 11.875 -1.09 1 93.06 88 VAL A C 1
ATOM 719 O O . VAL A 1 88 ? -18.094 10.953 -1.492 1 93.06 88 VAL A O 1
ATOM 722 N N . VAL A 1 89 ? -16.406 12.328 -1.803 1 93.94 89 VAL A N 1
ATOM 723 C CA . VAL A 1 89 ? -16.156 11.875 -3.168 1 93.94 89 VAL A CA 1
ATOM 724 C C . VAL A 1 89 ? -15.773 10.398 -3.164 1 93.94 89 VAL A C 1
ATOM 726 O O . VAL A 1 89 ? -16.328 9.609 -3.941 1 93.94 89 VAL A O 1
ATOM 729 N N . LEU A 1 90 ? -14.906 10.008 -2.332 1 96.5 90 LEU A N 1
ATOM 730 C CA . LEU A 1 90 ? -14.445 8.625 -2.266 1 96.5 90 LEU A CA 1
ATOM 731 C C . LEU A 1 90 ? -15.578 7.695 -1.827 1 96.5 90 LEU A C 1
ATOM 733 O O . LEU A 1 90 ? -15.688 6.57 -2.322 1 96.5 90 LEU A O 1
ATOM 737 N N . GLN A 1 91 ? -16.422 8.188 -0.92 1 96.81 91 GLN A N 1
ATOM 738 C CA . GLN A 1 91 ? -17.516 7.359 -0.437 1 96.81 91 GLN A CA 1
ATOM 739 C C . GLN A 1 91 ? -18.594 7.199 -1.501 1 96.81 91 GLN A C 1
ATOM 741 O O . GLN A 1 91 ? -19.203 6.137 -1.62 1 96.81 91 GLN A O 1
ATOM 746 N N . ILE A 1 92 ? -18.844 8.25 -2.25 1 95.5 92 ILE A N 1
ATOM 747 C CA . ILE A 1 92 ? -19.844 8.156 -3.322 1 95.5 92 ILE A CA 1
ATOM 748 C C . ILE A 1 92 ? -19.328 7.219 -4.414 1 95.5 92 ILE A C 1
ATOM 750 O O . ILE A 1 92 ? -20.062 6.352 -4.887 1 95.5 92 ILE A O 1
ATOM 754 N N . LEU A 1 93 ? -18.094 7.375 -4.766 1 96.81 93 LEU A N 1
ATOM 755 C CA . LEU A 1 93 ? -17.516 6.523 -5.797 1 96.81 93 LEU A CA 1
ATOM 756 C C . LEU A 1 93 ? -17.391 5.082 -5.309 1 96.81 93 LEU A C 1
ATOM 758 O O . LEU A 1 93 ? -17.844 4.156 -5.984 1 96.81 93 LEU A O 1
ATOM 762 N N . GLY A 1 94 ? -16.797 4.934 -4.152 1 97.88 94 GLY A N 1
ATOM 763 C CA . GLY A 1 94 ? -16.594 3.6 -3.605 1 97.88 94 GLY A CA 1
ATOM 764 C C . GLY A 1 94 ? -17.891 2.898 -3.244 1 97.88 94 GLY A C 1
ATOM 765 O O . GLY A 1 94 ? -18.109 1.75 -3.633 1 97.88 94 GLY A O 1
ATOM 766 N N . GLY A 1 95 ? -18.75 3.596 -2.488 1 97.06 95 GLY A N 1
ATOM 767 C CA . GLY A 1 95 ? -20.062 3.049 -2.17 1 97.06 95 GLY A CA 1
ATOM 768 C C . GLY A 1 95 ? -20.906 2.783 -3.398 1 97.06 95 GLY A C 1
ATOM 769 O O . GLY A 1 95 ? -21.594 1.761 -3.477 1 97.06 95 GLY A O 1
ATOM 770 N N . GLY A 1 96 ? -20.828 3.689 -4.324 1 96.69 96 GLY A N 1
ATOM 771 C CA . GLY A 1 96 ? -21.562 3.498 -5.566 1 96.69 96 GLY A CA 1
ATOM 772 C C . GLY A 1 96 ? -21.125 2.266 -6.336 1 96.69 96 GLY A C 1
ATOM 773 O O . GLY A 1 96 ? -21.953 1.498 -6.816 1 96.69 96 GLY A O 1
ATOM 774 N N . MET A 1 97 ? -19.844 2.074 -6.449 1 97.88 97 MET A N 1
ATOM 775 C CA . MET A 1 97 ? -19.312 0.888 -7.113 1 97.88 97 MET A CA 1
ATOM 776 C C . MET A 1 97 ? -19.688 -0.379 -6.355 1 97.88 97 MET A C 1
ATOM 778 O O . MET A 1 97 ? -20.031 -1.394 -6.965 1 97.88 97 MET A O 1
ATOM 782 N N . GLY A 1 98 ? -19.578 -0.298 -5.031 1 97.81 98 GLY A N 1
ATOM 783 C CA . GLY A 1 98 ? -20 -1.432 -4.227 1 97.81 98 GLY A CA 1
ATOM 784 C C . GLY A 1 98 ? -21.453 -1.806 -4.449 1 97.81 98 GLY A C 1
ATOM 785 O O . GLY A 1 98 ? -21.781 -2.975 -4.672 1 97.81 98 GLY A O 1
ATOM 786 N N . VAL A 1 99 ? -22.297 -0.85 -4.461 1 97.31 99 VAL A N 1
ATOM 787 C CA . VAL A 1 99 ? -23.734 -1.051 -4.676 1 97.31 99 VAL A CA 1
ATOM 788 C C . VAL A 1 99 ? -23.969 -1.592 -6.082 1 97.31 99 VAL A C 1
ATOM 790 O O . VAL A 1 99 ? -24.734 -2.547 -6.266 1 97.31 99 VAL A O 1
ATOM 793 N N . ALA A 1 100 ? -23.328 -0.991 -7.055 1 97.62 100 ALA A N 1
ATOM 794 C CA . ALA A 1 100 ? -23.453 -1.454 -8.43 1 97.62 100 ALA A CA 1
ATOM 795 C C . ALA A 1 100 ? -23.031 -2.914 -8.562 1 97.62 100 ALA A C 1
ATOM 797 O O . ALA A 1 100 ? -23.688 -3.703 -9.242 1 97.62 100 ALA A O 1
ATOM 798 N N . GLY A 1 101 ? -21.906 -3.232 -7.922 1 97.75 101 GLY A N 1
ATOM 799 C CA . GLY A 1 101 ? -21.438 -4.609 -7.953 1 97.75 101 GLY A CA 1
ATOM 800 C C . GLY A 1 101 ? -22.438 -5.59 -7.352 1 97.75 101 GLY A C 1
ATOM 801 O O . GLY A 1 101 ? -22.656 -6.668 -7.902 1 97.75 101 GLY A O 1
ATOM 802 N N . CYS A 1 102 ? -23 -5.242 -6.25 1 97.06 102 CYS A N 1
ATOM 803 C CA . CYS A 1 102 ? -24 -6.09 -5.617 1 97.06 102 CYS A CA 1
ATOM 804 C C . CYS A 1 102 ? -25.25 -6.215 -6.496 1 97.06 102 CYS A C 1
ATOM 806 O O . CYS A 1 102 ? -25.812 -7.301 -6.617 1 97.06 102 CYS A O 1
ATOM 808 N N . LEU A 1 103 ? -25.625 -5.145 -7.105 1 95.81 103 LEU A N 1
ATOM 809 C CA . LEU A 1 103 ? -26.781 -5.141 -7.984 1 95.81 103 LEU A CA 1
ATOM 810 C C . LEU A 1 103 ? -26.578 -6.074 -9.172 1 95.81 103 LEU A C 1
ATOM 812 O O . LEU A 1 103 ? -27.484 -6.816 -9.555 1 95.81 103 LEU A O 1
ATOM 816 N N . ILE A 1 104 ? -25.469 -6.039 -9.719 1 96 104 ILE A N 1
ATOM 817 C CA . ILE A 1 104 ? -25.125 -6.91 -10.844 1 96 104 ILE A CA 1
ATOM 818 C C . ILE A 1 104 ? -25.297 -8.375 -10.43 1 96 104 ILE A C 1
ATOM 820 O O . ILE A 1 104 ? -25.875 -9.164 -11.172 1 96 104 ILE A O 1
ATOM 824 N N . GLN A 1 105 ? -24.812 -8.719 -9.273 1 96 105 GLN A N 1
ATOM 825 C CA . GLN A 1 105 ? -24.938 -10.094 -8.812 1 96 105 GLN A CA 1
ATOM 826 C C . GLN A 1 105 ? -26.391 -10.453 -8.531 1 96 105 GLN A C 1
ATOM 828 O O . GLN A 1 105 ? -26.828 -11.57 -8.82 1 96 105 GLN A O 1
ATOM 833 N N . LEU A 1 106 ? -27.156 -9.555 -7.996 1 95.44 106 LEU A N 1
ATOM 834 C CA . LEU A 1 106 ? -28.562 -9.781 -7.738 1 95.44 106 LEU A CA 1
ATOM 835 C C . LEU A 1 106 ? -29.328 -10.039 -9.039 1 95.44 106 LEU A C 1
ATOM 837 O O . LEU A 1 106 ? -30.156 -10.945 -9.109 1 95.44 106 LEU A O 1
ATOM 841 N N . ILE A 1 107 ? -29.016 -9.281 -10 1 94.94 107 ILE A N 1
ATOM 842 C CA . ILE A 1 107 ? -29.656 -9.438 -11.305 1 94.94 107 ILE A CA 1
ATOM 843 C C . ILE A 1 107 ? -29.266 -10.789 -11.906 1 94.94 107 ILE A C 1
ATOM 845 O O . ILE A 1 107 ? -30.109 -11.516 -12.414 1 94.94 107 ILE A O 1
ATOM 849 N N . ARG A 1 108 ? -28 -11.133 -11.812 1 93.44 108 ARG A N 1
ATOM 850 C CA . ARG A 1 108 ? -27.5 -12.398 -12.344 1 93.44 108 ARG A CA 1
ATOM 851 C C . ARG A 1 108 ? -28.172 -13.578 -11.648 1 93.44 108 ARG A C 1
ATOM 853 O O . ARG A 1 108 ? -28.375 -14.633 -12.258 1 93.44 108 ARG A O 1
ATOM 860 N N . ASP A 1 109 ? -28.516 -13.359 -10.383 1 94.62 109 ASP A N 1
ATOM 861 C CA . ASP A 1 109 ? -29.125 -14.43 -9.602 1 94.62 109 ASP A CA 1
ATOM 862 C C . ASP A 1 109 ? -30.656 -14.336 -9.641 1 94.62 109 ASP A C 1
ATOM 864 O O . ASP A 1 109 ? -31.344 -14.945 -8.82 1 94.62 109 ASP A O 1
ATOM 868 N N . ASP A 1 110 ? -31.172 -13.555 -10.547 1 96.19 110 ASP A N 1
ATOM 869 C CA . ASP A 1 110 ? -32.625 -13.359 -10.695 1 96.19 110 ASP A CA 1
ATOM 870 C C . ASP A 1 110 ? -33.25 -12.93 -9.375 1 96.19 110 ASP A C 1
ATOM 872 O O . ASP A 1 110 ? -34.25 -13.5 -8.953 1 96.19 110 ASP A O 1
ATOM 876 N N . TRP A 1 111 ? -32.5 -12.062 -8.648 1 93.44 111 TRP A N 1
ATOM 877 C CA . TRP A 1 111 ? -32.969 -11.391 -7.441 1 93.44 111 TRP A CA 1
ATOM 878 C C . TRP A 1 111 ? -33.125 -12.375 -6.293 1 93.44 111 TRP A C 1
ATOM 880 O O . TRP A 1 111 ? -33.812 -12.094 -5.309 1 93.44 111 TRP A O 1
ATOM 890 N N . SER A 1 112 ? -32.531 -13.539 -6.48 1 93.94 112 SER A N 1
ATOM 891 C CA . SER A 1 112 ? -32.469 -14.5 -5.383 1 93.94 112 SER A CA 1
ATOM 892 C C . SER A 1 112 ? -31.172 -14.375 -4.609 1 93.94 112 SER A C 1
ATOM 894 O O . SER A 1 112 ? -30.109 -14.12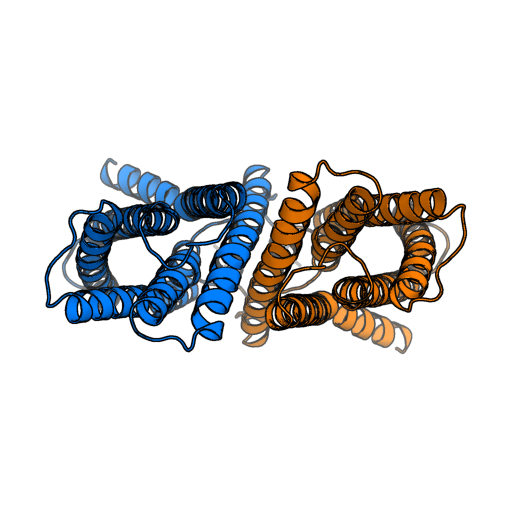5 -5.195 1 93.94 112 SER A O 1
ATOM 896 N N . ILE A 1 113 ? -31.281 -14.5 -3.336 1 91.44 113 ILE A N 1
ATOM 897 C CA . ILE A 1 113 ? -30.094 -14.461 -2.484 1 91.44 113 ILE A CA 1
ATOM 898 C C . ILE A 1 113 ? -29.656 -15.883 -2.141 1 91.44 113 ILE A C 1
ATOM 900 O O . ILE A 1 113 ? -30.438 -16.656 -1.591 1 91.44 113 ILE A O 1
ATOM 904 N N . SER A 1 114 ? -28.453 -16.141 -2.453 1 87.75 114 SER A N 1
ATOM 905 C CA . SER A 1 114 ? -27.906 -17.469 -2.193 1 87.75 114 SER A CA 1
ATOM 906 C C . SER A 1 114 ? -27.875 -17.781 -0.7 1 87.75 114 SER A C 1
ATOM 908 O O . SER A 1 114 ? -27.938 -16.859 0.125 1 87.75 114 SER A O 1
ATOM 910 N N . VAL A 1 115 ? -27.703 -19 -0.392 1 90.44 115 VAL A N 1
ATOM 911 C CA . VAL A 1 115 ? -27.75 -19.469 0.993 1 90.44 115 VAL A CA 1
ATOM 912 C C . VAL A 1 115 ? -26.375 -19.312 1.631 1 90.44 115 VAL A C 1
ATOM 914 O O . VAL A 1 115 ? -26.234 -19.438 2.85 1 90.44 115 VAL A O 1
ATOM 917 N N . THR A 1 116 ? -25.359 -18.969 0.926 1 95.31 116 THR A N 1
ATOM 918 C CA . THR A 1 116 ? -24 -18.859 1.475 1 95.31 116 THR A CA 1
ATOM 919 C C . THR A 1 116 ? -23.891 -17.625 2.369 1 95.31 116 THR A C 1
ATOM 921 O O . THR A 1 116 ? -24.641 -16.672 2.213 1 95.31 116 THR A O 1
ATOM 924 N N . LEU A 1 117 ? -22.984 -17.734 3.346 1 97.38 117 LEU A N 1
ATOM 925 C CA . LEU A 1 117 ? -22.719 -16.594 4.215 1 97.38 117 LEU A CA 1
ATOM 926 C C . LEU A 1 117 ? -22.234 -15.398 3.408 1 97.38 117 LEU A C 1
ATOM 928 O O . LEU A 1 117 ? -22.578 -14.258 3.705 1 97.38 117 LEU A O 1
ATOM 932 N N . HIS A 1 118 ? -21.438 -15.602 2.377 1 97.69 118 HIS A N 1
ATOM 933 C CA . HIS A 1 118 ? -20.953 -14.531 1.502 1 97.69 118 HIS A CA 1
ATOM 934 C C . HIS A 1 118 ? -22.109 -13.742 0.91 1 97.69 118 HIS A C 1
ATOM 936 O O . HIS A 1 118 ? -22.141 -12.516 0.983 1 97.69 118 HIS A O 1
ATOM 942 N N . ALA A 1 119 ? -23.047 -14.461 0.406 1 97.12 119 ALA A N 1
ATOM 943 C CA . ALA A 1 119 ? -24.172 -13.82 -0.268 1 97.12 119 ALA A CA 1
ATOM 944 C C . ALA A 1 119 ? -25.031 -13.039 0.721 1 97.12 119 ALA A C 1
ATOM 946 O O . ALA A 1 119 ? -25.5 -11.938 0.417 1 97.12 119 ALA A O 1
ATOM 947 N N . ARG A 1 120 ? -25.219 -13.594 1.867 1 97.56 120 ARG A N 1
ATOM 948 C CA . ARG A 1 120 ? -26.031 -12.93 2.879 1 97.56 120 ARG A CA 1
ATOM 949 C C . ARG A 1 120 ? -25.344 -11.68 3.404 1 97.56 120 ARG A C 1
ATOM 951 O O . ARG A 1 120 ? -25.969 -10.625 3.547 1 97.56 120 ARG A O 1
ATOM 958 N N . LEU A 1 121 ? -24.156 -11.812 3.689 1 98.19 121 LEU A N 1
ATOM 959 C CA . LEU A 1 121 ? -23.375 -10.672 4.152 1 98.19 121 LEU A CA 1
ATOM 960 C C . LEU A 1 121 ? -23.266 -9.609 3.062 1 98.19 121 LEU A C 1
ATOM 962 O O . LEU A 1 121 ? -23.375 -8.414 3.344 1 98.19 121 LEU A O 1
ATOM 966 N N . GLY A 1 122 ? -23.078 -10.062 1.823 1 98 122 GLY A N 1
ATOM 967 C CA . GLY A 1 122 ? -23.047 -9.133 0.708 1 98 122 GLY A CA 1
ATOM 968 C C . GLY A 1 122 ? -24.328 -8.336 0.562 1 98 122 GLY A C 1
ATOM 969 O O . GLY A 1 122 ? -24.281 -7.121 0.339 1 98 122 GLY A O 1
ATOM 970 N N . PHE A 1 123 ? -25.359 -9.023 0.726 1 97.62 123 PHE A N 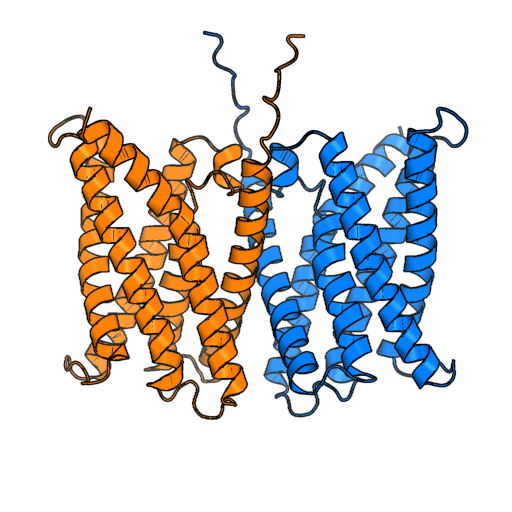1
ATOM 971 C CA . PHE A 1 123 ? -26.641 -8.352 0.617 1 97.62 123 PHE A CA 1
ATOM 972 C C . PHE A 1 123 ? -26.844 -7.371 1.769 1 97.62 123 PHE A C 1
ATOM 974 O O . PHE A 1 123 ? -27.344 -6.262 1.567 1 97.62 123 PHE A O 1
ATOM 981 N N . ALA A 1 124 ? -26.516 -7.824 2.936 1 97.62 124 ALA A N 1
ATOM 982 C CA . ALA A 1 124 ? -26.609 -6.934 4.09 1 97.62 124 ALA A CA 1
ATOM 983 C C . ALA A 1 124 ? -25.766 -5.68 3.877 1 97.62 124 ALA A C 1
ATOM 985 O O . ALA A 1 124 ? -26.203 -4.566 4.164 1 97.62 124 ALA A O 1
ATOM 986 N N . ALA A 1 125 ? -24.562 -5.852 3.375 1 98.06 125 ALA A N 1
ATOM 987 C CA . ALA A 1 125 ? -23.688 -4.711 3.088 1 98.06 125 ALA A CA 1
ATOM 988 C C . ALA A 1 125 ? -24.312 -3.801 2.033 1 98.06 125 ALA A C 1
ATOM 990 O O . ALA A 1 125 ? -24.188 -2.574 2.117 1 98.06 125 ALA A O 1
ATOM 991 N N . PHE A 1 126 ? -24.953 -4.398 1.07 1 97.56 126 PHE A N 1
ATOM 992 C CA . PHE A 1 126 ? -25.625 -3.666 0.011 1 97.56 126 PHE A CA 1
ATOM 993 C C . PHE A 1 126 ? -26.688 -2.732 0.591 1 97.56 126 PHE A C 1
ATOM 995 O O . PHE A 1 126 ? -26.688 -1.531 0.314 1 97.56 126 PHE A O 1
ATOM 1002 N N . VAL A 1 127 ? -27.516 -3.227 1.42 1 97.62 127 VAL A N 1
ATOM 1003 C CA . VAL A 1 127 ? -28.609 -2.465 2.01 1 97.62 127 VAL A CA 1
ATOM 1004 C C . VAL A 1 127 ? -28.047 -1.387 2.936 1 97.62 127 VAL A C 1
ATOM 1006 O O . VAL A 1 127 ? -28.438 -0.221 2.848 1 97.62 127 VAL A O 1
ATOM 1009 N N . LEU A 1 128 ? -27.172 -1.772 3.764 1 97.5 128 LEU A N 1
ATOM 1010 C CA . LEU A 1 128 ? -26.594 -0.83 4.715 1 97.5 128 LEU A CA 1
ATOM 1011 C C . LEU A 1 128 ? -25.844 0.287 3.99 1 97.5 128 LEU A C 1
ATOM 1013 O O . LEU A 1 128 ? -25.875 1.441 4.418 1 97.5 128 LEU A O 1
ATOM 1017 N N . CYS A 1 129 ? -25.156 -0.067 2.908 1 97.44 129 CYS A N 1
ATOM 1018 C CA . CYS A 1 129 ? -24.438 0.934 2.135 1 97.44 129 CYS A CA 1
ATOM 1019 C C . CYS A 1 129 ? -25.391 1.945 1.516 1 97.44 129 CYS A C 1
ATOM 1021 O O . CYS A 1 129 ? -25.109 3.145 1.496 1 97.44 129 CYS A O 1
ATOM 1023 N N . LEU A 1 130 ? -26.516 1.509 1.064 1 96.75 130 LEU A N 1
ATOM 1024 C CA . LEU A 1 130 ? -27.516 2.406 0.506 1 96.75 130 LEU A CA 1
ATOM 1025 C C . LEU A 1 130 ? -28.016 3.381 1.564 1 96.75 130 LEU A C 1
ATOM 1027 O O . LEU A 1 130 ? -28.109 4.586 1.314 1 96.75 130 LEU A O 1
ATOM 1031 N N . ILE A 1 131 ? -28.297 2.859 2.695 1 95.81 131 ILE A N 1
ATOM 1032 C CA . ILE A 1 131 ? -28.781 3.691 3.795 1 95.81 131 ILE A CA 1
ATOM 1033 C C . ILE A 1 131 ? -27.688 4.668 4.215 1 95.81 131 ILE A C 1
ATOM 1035 O O . ILE A 1 131 ? -27.953 5.844 4.469 1 95.81 131 ILE A O 1
ATOM 1039 N N . SER A 1 132 ? -26.5 4.156 4.262 1 95.06 132 SER A N 1
ATOM 1040 C CA . SER A 1 132 ? -25.375 4.996 4.656 1 95.06 132 SER A CA 1
ATOM 1041 C C . SER A 1 132 ? -25.125 6.113 3.643 1 95.06 132 SER A C 1
ATOM 1043 O O . SER A 1 132 ? -24.828 7.246 4.02 1 95.06 132 SER A O 1
ATOM 1045 N N . LEU A 1 133 ? -25.219 5.812 2.377 1 94.75 133 LEU A N 1
ATOM 1046 C CA . LEU A 1 133 ? -25.047 6.828 1.34 1 94.75 133 LEU A CA 1
ATOM 1047 C C . LEU A 1 133 ? -26.109 7.918 1.479 1 94.75 133 LEU A C 1
ATOM 1049 O O . LEU A 1 133 ? -25.797 9.102 1.354 1 94.75 133 LEU A O 1
ATOM 1053 N N . LEU A 1 134 ? -27.281 7.562 1.813 1 91.94 134 LEU A N 1
ATOM 1054 C CA . LEU A 1 134 ? -28.359 8.516 2.008 1 91.94 134 LEU A CA 1
ATOM 1055 C C . LEU A 1 134 ? -28.141 9.352 3.262 1 91.94 134 LEU A C 1
ATOM 1057 O O . LEU A 1 134 ? -28.297 10.57 3.238 1 91.94 134 LEU A O 1
ATOM 1061 N N . SER A 1 135 ? -27.797 8.672 4.289 1 90.94 135 SER A N 1
ATOM 1062 C CA . SER A 1 135 ? -27.531 9.375 5.543 1 90.94 135 SER A CA 1
ATOM 1063 C C . SER A 1 135 ? -26.391 10.359 5.395 1 90.94 135 SER A C 1
ATOM 1065 O O . SER A 1 135 ? -26.406 11.438 5.984 1 90.94 135 SER A O 1
ATOM 1067 N N . GLY A 1 136 ? -25.406 9.922 4.688 1 89.56 136 GLY A N 1
ATOM 1068 C CA . GLY A 1 136 ? -24.281 10.812 4.414 1 89.56 136 GLY A CA 1
ATOM 1069 C C . GLY A 1 136 ? -24.688 12.031 3.604 1 89.56 136 GLY A C 1
ATOM 1070 O O . GLY A 1 136 ? -24.234 13.148 3.883 1 89.56 136 GLY A O 1
ATOM 1071 N N . LEU A 1 137 ? -25.484 11.859 2.639 1 85.94 137 LEU A N 1
ATOM 1072 C CA . LEU A 1 137 ? -25.984 12.961 1.818 1 85.94 137 LEU A CA 1
ATOM 1073 C C . LEU A 1 137 ? -26.812 13.938 2.654 1 85.94 137 LEU A C 1
ATOM 1075 O O . LEU A 1 137 ? -26.672 15.156 2.512 1 85.94 137 LEU A O 1
ATOM 1079 N N . VAL A 1 138 ? -27.578 13.477 3.533 1 83 138 VAL A N 1
ATOM 1080 C CA . VAL A 1 138 ? -28.391 14.305 4.422 1 83 138 VAL A CA 1
ATOM 1081 C C . VAL A 1 138 ? -27.484 15.102 5.355 1 83 138 VAL A C 1
ATOM 1083 O O . VAL A 1 138 ? -27.703 16.297 5.57 1 83 138 VAL A O 1
ATOM 1086 N N . ALA A 1 139 ? -26.5 14.352 5.879 1 80.81 139 ALA A N 1
ATOM 1087 C CA . ALA A 1 139 ? -25.547 15.023 6.77 1 80.81 139 ALA A CA 1
ATOM 1088 C C . ALA A 1 139 ? -24.797 16.125 6.031 1 80.81 139 ALA A C 1
ATOM 1090 O O . ALA A 1 139 ? -24.578 17.203 6.582 1 80.81 139 ALA A O 1
ATOM 1091 N N . PHE A 1 140 ? -24.469 15.859 4.863 1 81.31 140 PHE A N 1
ATOM 1092 C CA . PHE A 1 140 ? -23.75 16.844 4.043 1 81.31 140 PHE A CA 1
ATOM 1093 C C . PHE A 1 140 ? -24.641 18.031 3.734 1 81.31 140 PHE A C 1
ATOM 1095 O O . PHE A 1 140 ? -24.219 19.188 3.859 1 81.31 140 PHE A O 1
ATOM 1102 N N . LEU A 1 141 ? -25.922 17.844 3.387 1 78.44 141 LEU A N 1
ATOM 1103 C CA . LEU A 1 141 ? -26.859 18.906 3.066 1 78.44 141 LEU A CA 1
ATOM 1104 C C . LEU A 1 141 ? -27.234 19.703 4.312 1 78.44 141 LEU A C 1
ATOM 1106 O O . LEU A 1 141 ? -27.453 20.922 4.238 1 78.44 141 LEU A O 1
ATOM 1110 N N . ALA A 1 142 ? -27.297 19.031 5.43 1 73.75 142 ALA A N 1
ATOM 1111 C CA . ALA A 1 142 ? -27.578 19.703 6.691 1 73.75 142 ALA A CA 1
ATOM 1112 C C . ALA A 1 142 ? -26.484 20.703 7.043 1 73.75 142 ALA A C 1
ATOM 1114 O O . ALA A 1 142 ? -26.766 21.766 7.621 1 73.75 142 ALA A O 1
ATOM 1115 N N . ARG A 1 143 ? -25.312 20.312 6.793 1 72 143 ARG A N 1
ATOM 1116 C CA . ARG A 1 143 ? -24.203 21.219 7.02 1 72 143 ARG A CA 1
ATOM 1117 C C . ARG A 1 143 ? -24.297 22.453 6.117 1 72 143 ARG A C 1
ATOM 1119 O O . ARG A 1 143 ? -23.938 23.547 6.516 1 72 143 ARG A O 1
ATOM 1126 N N . CYS A 1 144 ? -24.844 22.109 5.086 1 68.19 144 CYS A N 1
ATOM 1127 C CA . CYS A 1 144 ? -24.953 23.188 4.113 1 68.19 144 CYS A CA 1
ATOM 1128 C C . CYS A 1 144 ? -26.219 24.016 4.359 1 68.19 144 CYS A C 1
ATOM 1130 O O . CYS A 1 144 ? -26.234 25.219 4.07 1 68.19 144 CYS A O 1
ATOM 1132 N N . LEU A 1 145 ? -27.141 23.172 4.871 1 63.66 145 LEU A N 1
ATOM 1133 C CA . LEU A 1 145 ? -28.422 23.828 5.074 1 63.66 145 LEU A CA 1
ATOM 1134 C C . LEU A 1 145 ? -28.688 24.062 6.559 1 63.66 145 LEU A C 1
ATOM 1136 O O . LEU A 1 145 ? -28.281 23.25 7.398 1 63.66 145 LEU A O 1
ATOM 1140 N N . SER A 1 146 ? -28.297 25.219 7.348 1 57.78 146 SER A N 1
ATOM 1141 C CA . SER A 1 146 ? -28.406 25.703 8.727 1 57.78 146 SER A CA 1
ATOM 1142 C C . SER A 1 146 ? -29.469 24.922 9.5 1 57.78 146 SER A C 1
ATOM 1144 O O . SER A 1 146 ? -29.703 25.188 10.68 1 57.78 146 SER A O 1
ATOM 1146 N N . ARG A 1 147 ? -30.141 24.109 9.008 1 54.09 147 ARG A N 1
ATOM 1147 C CA . ARG A 1 147 ? -31.438 23.984 9.664 1 54.09 147 ARG A CA 1
ATOM 1148 C C . ARG A 1 147 ? -31.406 22.906 10.742 1 54.09 147 ARG A C 1
ATOM 1150 O O . ARG A 1 147 ? -31.719 23.172 11.906 1 54.09 147 ARG A O 1
ATOM 1157 N N . THR A 1 148 ? -32.031 21.656 10.516 1 52.97 148 THR A N 1
ATOM 1158 C CA . THR A 1 148 ? -32.969 20.922 11.383 1 52.97 148 THR A CA 1
ATOM 1159 C C . THR A 1 148 ? -32.188 20.047 12.367 1 52.97 148 THR A C 1
ATOM 1161 O O . THR A 1 148 ? -32.625 19.875 13.516 1 52.97 148 THR A O 1
ATOM 1164 N N . ILE A 1 149 ? -31.734 18.891 12.008 1 56.84 149 ILE A N 1
ATOM 1165 C CA . ILE A 1 149 ? -31.359 17.812 12.922 1 56.84 149 ILE A CA 1
ATOM 1166 C C . ILE A 1 149 ? -30.047 18.141 13.609 1 56.84 149 ILE A C 1
ATOM 1168 O O . ILE A 1 149 ? -29.188 18.828 13.039 1 56.84 149 ILE A O 1
ATOM 1172 N N . SER A 1 150 ? -30.094 17.891 15 1 66.38 150 SER A N 1
ATOM 1173 C CA . SER A 1 150 ? -28.859 18.078 15.742 1 66.38 150 SER A CA 1
ATOM 1174 C C . SER A 1 150 ? -27.672 17.453 15.008 1 66.38 150 SER A C 1
ATOM 1176 O O . SER A 1 150 ? -27.672 16.25 14.719 1 66.38 150 SER A O 1
ATOM 1178 N N . PRO A 1 151 ? -26.812 18.234 14.562 1 76.25 151 PRO A N 1
ATOM 1179 C CA . PRO A 1 151 ? -25.688 17.797 13.727 1 76.25 151 PRO A CA 1
ATOM 1180 C C . PRO A 1 151 ? -24.891 16.672 14.367 1 76.25 151 PRO A C 1
ATOM 1182 O O . PRO A 1 151 ? -24.438 15.758 13.664 1 76.25 151 PRO A O 1
ATOM 1185 N N . LEU A 1 152 ? -24.969 16.547 15.664 1 80.81 152 LEU A N 1
ATOM 1186 C CA . LEU A 1 152 ? -24.141 15.539 16.344 1 80.81 152 LEU A CA 1
ATOM 1187 C C . LEU A 1 152 ? -24.781 14.156 16.25 1 80.81 152 LEU A C 1
ATOM 1189 O O . LEU A 1 152 ? -24.094 13.164 16 1 80.81 152 LEU A O 1
ATOM 1193 N N . VAL A 1 153 ? -26.062 14.078 16.453 1 81.12 153 VAL A N 1
ATOM 1194 C CA . VAL A 1 153 ? -26.766 12.805 16.422 1 81.12 153 VAL A CA 1
ATOM 1195 C C . VAL A 1 153 ? -26.734 12.227 15 1 81.12 153 VAL A C 1
ATOM 1197 O O . VAL A 1 153 ? -26.5 11.031 14.812 1 81.12 153 VAL A O 1
ATOM 1200 N N . ASN A 1 154 ? -27.016 13.031 14.07 1 83.31 154 ASN A N 1
ATOM 1201 C CA . ASN A 1 154 ? -27 12.602 12.68 1 83.31 154 ASN A CA 1
ATOM 1202 C C . ASN A 1 154 ? -25.609 12.117 12.258 1 83.31 154 ASN A C 1
ATOM 1204 O O . ASN A 1 154 ? -25.484 11.102 11.57 1 83.31 154 ASN A O 1
ATOM 1208 N N . LYS A 1 155 ? -24.641 12.773 12.695 1 86.81 155 LYS A N 1
ATOM 1209 C CA . LYS A 1 155 ? -23.266 12.391 12.391 1 86.81 155 LYS A CA 1
ATOM 1210 C C . LYS A 1 155 ? -22.906 11.07 13.047 1 86.81 155 LYS A C 1
ATOM 1212 O O . LYS A 1 155 ? -22.25 10.219 12.43 1 86.81 155 LYS A O 1
ATOM 1217 N N . THR A 1 156 ? -23.297 10.953 14.25 1 88.38 156 THR A N 1
ATOM 1218 C CA . THR A 1 156 ? -23.016 9.711 14.961 1 88.38 156 THR A CA 1
ATOM 1219 C C . THR A 1 156 ? -23.719 8.539 14.297 1 88.38 156 THR A C 1
ATOM 1221 O O . THR A 1 156 ? -23.125 7.473 14.117 1 88.38 156 THR A O 1
ATOM 1224 N N . PHE A 1 157 ? -24.922 8.773 13.953 1 89.69 157 PHE A N 1
ATOM 1225 C CA . PHE A 1 157 ? -25.703 7.746 13.266 1 89.69 157 PHE A CA 1
ATOM 1226 C C . PHE A 1 157 ? -25.016 7.348 11.961 1 89.69 157 PHE A C 1
ATOM 1228 O O . PHE A 1 157 ? -24.875 6.16 11.664 1 89.69 157 PHE A O 1
ATOM 1235 N N . HIS A 1 158 ? -24.609 8.258 11.219 1 92.38 158 HIS A N 1
ATOM 1236 C CA . HIS A 1 158 ? -23.922 8.016 9.953 1 92.38 158 HIS A CA 1
ATOM 1237 C C . HIS A 1 158 ? -22.656 7.203 10.164 1 92.38 158 HIS A C 1
ATOM 1239 O O . HIS A 1 158 ? -22.391 6.242 9.43 1 92.38 158 HIS A O 1
ATOM 1245 N N . VAL A 1 159 ? -21.922 7.531 11.203 1 93.25 159 VAL A N 1
ATOM 1246 C CA . VAL A 1 159 ? -20.656 6.852 11.453 1 93.25 159 VAL A CA 1
ATOM 1247 C C . VAL A 1 159 ? -20.922 5.406 11.859 1 93.25 159 VAL A C 1
ATOM 1249 O O . VAL A 1 159 ? -20.234 4.492 11.398 1 93.25 159 VAL A O 1
ATOM 1252 N N . VAL A 1 160 ? -21.891 5.156 12.68 1 94.12 160 VAL A N 1
ATOM 1253 C CA . VAL A 1 160 ? -22.203 3.807 13.125 1 94.12 160 VAL A CA 1
ATOM 1254 C C . VAL A 1 160 ? -22.656 2.963 11.938 1 94.12 160 VAL A C 1
ATOM 1256 O O . VAL A 1 160 ? -22.203 1.831 11.758 1 94.12 160 VAL A O 1
ATOM 1259 N N . LEU A 1 161 ? -23.5 3.518 11.172 1 95.06 161 LEU A N 1
ATOM 1260 C CA . LEU A 1 161 ? -24.047 2.822 10.008 1 95.06 161 LEU A CA 1
ATOM 1261 C C . LEU A 1 161 ? -22.953 2.484 9.016 1 95.06 161 LEU A C 1
ATOM 1263 O O . LEU A 1 161 ? -22.859 1.349 8.539 1 95.06 161 LEU A O 1
ATOM 1267 N N . SER A 1 162 ? -22.188 3.438 8.68 1 95.5 162 SER A N 1
ATOM 1268 C CA . SER A 1 162 ? -21.156 3.264 7.668 1 95.5 162 SER A CA 1
ATOM 1269 C C . SER A 1 162 ? -20.062 2.318 8.156 1 95.5 162 SER A C 1
ATOM 1271 O O . SER A 1 162 ? -19.516 1.538 7.375 1 95.5 162 SER A O 1
ATOM 1273 N N . PHE A 1 163 ? -19.766 2.445 9.406 1 96.31 163 PHE A N 1
ATOM 1274 C CA . PHE A 1 163 ? -18.781 1.539 9.992 1 96.31 163 PHE A CA 1
ATOM 1275 C C . PHE A 1 163 ? -19.266 0.097 9.93 1 96.31 163 PHE A C 1
ATOM 1277 O O . PHE A 1 163 ? -18.516 -0.798 9.523 1 96.31 163 PHE A O 1
ATOM 1284 N N . THR A 1 164 ? -20.438 -0.136 10.32 1 97 164 THR A N 1
ATOM 1285 C CA . THR A 1 164 ? -21.047 -1.466 10.273 1 97 164 THR A CA 1
ATOM 1286 C C . THR A 1 164 ? -21.078 -1.991 8.844 1 97 164 THR A C 1
ATOM 1288 O O . THR A 1 164 ? -20.734 -3.148 8.594 1 97 164 THR A O 1
ATOM 1291 N N . ALA A 1 165 ? -21.5 -1.148 7.941 1 97.69 165 ALA A N 1
ATOM 1292 C CA . ALA A 1 165 ? -21.547 -1.527 6.531 1 97.69 165 ALA A CA 1
ATOM 1293 C C . ALA A 1 165 ? -20.172 -1.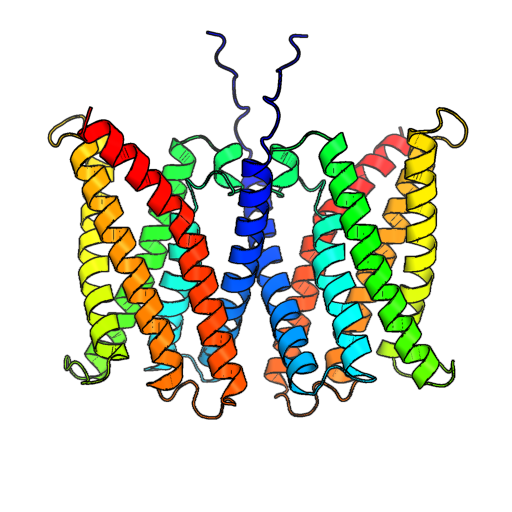967 6.039 1 97.69 165 ALA A C 1
ATOM 1295 O O . ALA A 1 165 ? -20.047 -2.963 5.324 1 97.69 165 ALA A O 1
ATOM 1296 N N . PHE A 1 166 ? -19.156 -1.245 6.414 1 98.19 166 PHE A N 1
ATOM 1297 C CA . PHE A 1 166 ? -17.781 -1.547 6 1 98.19 166 PHE A CA 1
ATOM 1298 C C . PHE A 1 166 ? -17.344 -2.896 6.547 1 98.19 166 PHE A C 1
ATOM 1300 O O . PHE A 1 166 ? -16.797 -3.725 5.809 1 98.19 166 PHE A O 1
ATOM 1307 N N . VAL A 1 167 ? -17.578 -3.139 7.836 1 98 167 VAL A N 1
ATOM 1308 C CA . VAL A 1 167 ? -17.172 -4.383 8.477 1 98 167 VAL A CA 1
ATOM 1309 C C . VAL A 1 167 ? -17.891 -5.562 7.82 1 98 167 VAL A C 1
ATOM 1311 O O . VAL A 1 167 ? -17.266 -6.582 7.512 1 98 167 VAL A O 1
ATOM 1314 N N . ILE A 1 168 ? -19.125 -5.418 7.578 1 98.38 168 ILE A N 1
ATOM 1315 C CA . ILE A 1 168 ? -19.906 -6.484 6.977 1 98.38 168 ILE A CA 1
ATOM 1316 C C . ILE A 1 168 ? -19.438 -6.734 5.547 1 98.38 168 ILE A C 1
ATOM 1318 O O . ILE A 1 168 ? -19.359 -7.883 5.102 1 98.38 168 ILE A O 1
ATOM 1322 N N . ALA A 1 169 ? -19.156 -5.664 4.82 1 98.5 169 ALA A N 1
ATOM 1323 C CA . ALA A 1 169 ? -18.625 -5.812 3.471 1 98.5 169 ALA A CA 1
ATOM 1324 C C . ALA A 1 169 ? -17.297 -6.562 3.484 1 98.5 169 ALA A C 1
ATOM 1326 O O . ALA A 1 169 ? -17.047 -7.414 2.629 1 98.5 169 ALA A O 1
ATOM 1327 N N . MET A 1 170 ? -16.453 -6.238 4.445 1 98.56 170 MET A N 1
ATOM 1328 C CA . MET A 1 170 ? -15.164 -6.918 4.566 1 98.56 170 MET A CA 1
ATOM 1329 C C . MET A 1 170 ? -15.352 -8.391 4.91 1 98.56 170 MET A C 1
ATOM 1331 O O . MET A 1 170 ? -14.625 -9.25 4.414 1 98.56 170 MET A O 1
ATOM 1335 N N . MET A 1 171 ? -16.312 -8.656 5.734 1 98.31 171 MET A N 1
ATOM 1336 C CA . MET A 1 171 ? -16.625 -10.047 6.062 1 98.31 171 MET A CA 1
ATOM 1337 C C . MET A 1 171 ? -17.141 -10.789 4.836 1 98.31 171 MET A C 1
ATOM 1339 O O . MET A 1 171 ? -16.828 -11.969 4.633 1 98.31 171 MET A O 1
ATOM 1343 N N . ALA A 1 172 ? -17.953 -10.117 4.074 1 98.38 172 ALA A N 1
ATOM 1344 C CA . ALA A 1 172 ? -18.406 -10.711 2.822 1 98.38 172 ALA A CA 1
ATOM 1345 C C . ALA A 1 172 ? -17.234 -11.055 1.918 1 98.38 172 ALA A C 1
ATOM 1347 O O . ALA A 1 172 ? -17.188 -12.125 1.306 1 98.38 172 ALA A O 1
ATOM 1348 N N . GLN A 1 173 ? -16.281 -10.125 1.84 1 98.12 173 GLN A N 1
ATOM 1349 C CA . GLN A 1 173 ? -15.062 -10.367 1.066 1 98.12 173 GLN A CA 1
ATOM 1350 C C . GLN A 1 173 ? -14.281 -11.555 1.623 1 98.12 173 GLN A C 1
ATOM 1352 O O . GLN A 1 173 ? -13.805 -12.398 0.864 1 98.12 173 GLN A O 1
ATOM 1357 N N . PHE A 1 174 ? -14.203 -11.617 2.922 1 97.94 174 PHE A N 1
ATOM 1358 C CA . PHE A 1 174 ? -13.516 -12.703 3.611 1 97.94 174 PHE A CA 1
ATOM 1359 C C . PHE A 1 174 ? -14.102 -14.055 3.209 1 97.94 174 PHE A C 1
ATOM 1361 O O . PHE A 1 174 ? -13.375 -14.961 2.801 1 97.94 174 PHE A O 1
ATOM 1368 N N . TYR A 1 175 ? -15.359 -14.172 3.252 1 97.56 175 TYR A N 1
ATOM 1369 C CA . TYR A 1 175 ? -16.016 -15.43 2.912 1 97.56 175 TYR A CA 1
ATOM 1370 C C . TYR A 1 175 ? -16.047 -15.633 1.401 1 97.56 175 TYR A C 1
ATOM 1372 O O . TYR A 1 175 ? -16.203 -16.766 0.925 1 97.56 175 TYR A O 1
ATOM 1380 N N . GLY A 1 176 ? -15.945 -14.547 0.642 1 96.81 176 GLY A N 1
ATOM 1381 C CA . GLY A 1 176 ? -15.93 -14.656 -0.809 1 96.81 176 GLY A CA 1
ATOM 1382 C C . GLY A 1 176 ? -14.75 -15.453 -1.334 1 96.81 176 GLY A C 1
ATOM 1383 O O . GLY A 1 176 ? -14.852 -16.094 -2.381 1 96.81 176 GLY A O 1
ATOM 1384 N N . TYR A 1 177 ? -13.68 -15.484 -0.567 1 96.81 177 TYR A N 1
ATOM 1385 C CA . TYR A 1 177 ? -12.484 -16.188 -1.014 1 96.81 177 TYR A CA 1
ATOM 1386 C C . TYR A 1 177 ? -12.688 -17.688 -0.982 1 96.81 177 TYR A C 1
ATOM 1388 O O . TYR A 1 177 ? -12.008 -18.438 -1.696 1 96.81 177 TYR A O 1
ATOM 1396 N N . THR A 1 178 ? -13.656 -18.156 -0.155 1 95.06 178 THR A N 1
ATOM 1397 C CA . THR A 1 178 ? -13.836 -19.594 -0.018 1 95.06 178 THR A CA 1
ATOM 1398 C C . THR A 1 178 ? -15.203 -20.031 -0.55 1 95.06 178 THR A C 1
ATOM 1400 O O . THR A 1 178 ? -15.398 -21.203 -0.886 1 95.06 178 THR A O 1
ATOM 1403 N N . GLN A 1 179 ? -16.094 -19.156 -0.707 1 94 179 GLN A N 1
ATOM 1404 C CA . GLN A 1 179 ? -17.453 -19.562 -1.003 1 94 179 GLN A CA 1
ATOM 1405 C C . GLN A 1 179 ? -17.859 -19.156 -2.42 1 94 179 GLN A C 1
ATOM 1407 O O . GLN A 1 179 ? -19.031 -19.25 -2.787 1 94 179 GLN A O 1
ATOM 1412 N N . THR A 1 180 ? -16.859 -18.625 -3.15 1 90.44 180 THR A N 1
ATOM 1413 C CA . THR A 1 180 ? -17.125 -18.312 -4.551 1 90.44 180 THR A CA 1
ATOM 1414 C C . THR A 1 180 ? -16.156 -19.078 -5.465 1 90.44 180 THR A C 1
ATOM 1416 O O . THR A 1 180 ? -15.18 -19.641 -5 1 90.44 180 THR A O 1
ATOM 1419 N N . GLY A 1 181 ? -16.469 -19.172 -6.699 1 85 181 GLY A N 1
ATOM 1420 C CA . GLY A 1 181 ? -15.664 -19.938 -7.648 1 85 181 GLY A CA 1
ATOM 1421 C C . GLY A 1 181 ? -14.516 -19.125 -8.227 1 85 181 GLY A C 1
ATOM 1422 O O . GLY A 1 181 ? -13.703 -19.656 -8.992 1 85 181 GLY A O 1
ATOM 1423 N N . ILE A 1 182 ? -14.32 -17.891 -7.879 1 83.69 182 ILE A N 1
ATOM 1424 C CA . ILE A 1 182 ? -13.328 -17.016 -8.484 1 83.69 182 ILE A CA 1
ATOM 1425 C C . ILE A 1 182 ? -11.93 -17.406 -8.008 1 83.69 182 ILE A C 1
ATOM 1427 O O . ILE A 1 182 ? -10.953 -17.281 -8.742 1 83.69 182 ILE A O 1
ATOM 1431 N N . PHE A 1 183 ? -11.883 -17.922 -6.84 1 84.31 183 PHE A N 1
ATOM 1432 C CA . PHE A 1 183 ? -10.594 -18.234 -6.234 1 84.31 183 PHE A CA 1
ATOM 1433 C C . PHE A 1 183 ? -10.336 -19.734 -6.246 1 84.31 183 PHE A C 1
ATOM 1435 O O . PHE A 1 183 ? -9.414 -20.219 -5.586 1 84.31 183 PHE A O 1
ATOM 1442 N N . ARG A 1 184 ? -11.188 -20.328 -7.07 1 82.25 184 ARG A N 1
ATOM 1443 C CA . ARG A 1 184 ? -11 -21.766 -7.199 1 82.25 184 ARG A CA 1
ATOM 1444 C C . ARG A 1 184 ? -9.672 -22.078 -7.883 1 82.25 184 ARG A C 1
ATOM 1446 O O . ARG A 1 184 ? -9.32 -21.469 -8.891 1 82.25 184 ARG A O 1
ATOM 1453 N N . GLY A 1 185 ? -8.852 -22.859 -7.379 1 83.12 185 GLY A N 1
ATOM 1454 C CA . GLY A 1 185 ? -7.582 -23.25 -7.969 1 83.12 185 GLY A CA 1
ATOM 1455 C C . GLY A 1 185 ? -6.391 -22.594 -7.297 1 83.12 185 GLY A C 1
ATOM 1456 O O . GLY A 1 185 ? -5.246 -22.953 -7.559 1 83.12 185 GLY A O 1
ATOM 1457 N N . GLN A 1 186 ? -6.91 -21.609 -6.566 1 84.12 186 GLN A N 1
ATOM 1458 C CA . GLN A 1 186 ? -5.82 -21.047 -5.785 1 84.12 186 GLN A CA 1
ATOM 1459 C C . GLN A 1 186 ? -5.441 -21.953 -4.621 1 84.12 186 GLN A C 1
ATOM 1461 O O . GLN A 1 186 ? -6.273 -22.719 -4.125 1 84.12 186 GLN A O 1
ATOM 1466 N N . GLY A 1 187 ? -4.238 -22.156 -4.254 1 87.62 187 GLY A N 1
ATOM 1467 C CA . GLY A 1 187 ? -3.809 -22.938 -3.105 1 87.62 187 GLY A CA 1
ATOM 1468 C C . GLY A 1 187 ? -4.398 -22.453 -1.796 1 87.62 187 GLY A C 1
ATOM 1469 O O . GLY A 1 187 ? -4.652 -21.25 -1.63 1 87.62 187 GLY A O 1
ATOM 1470 N N . GLN A 1 188 ? -4.742 -23.375 -0.893 1 91.19 188 GLN A N 1
ATOM 1471 C CA . GLN A 1 188 ? -5.328 -23.047 0.404 1 91.19 188 GLN A CA 1
ATOM 1472 C C . GLN A 1 188 ? -4.492 -22 1.135 1 91.19 188 GLN A C 1
ATOM 1474 O O . GLN A 1 188 ? -5.035 -21.125 1.812 1 91.19 188 GLN A O 1
ATOM 1479 N N . ASP A 1 189 ? -3.242 -22.109 1.05 1 92.44 189 ASP A N 1
ATOM 1480 C CA . ASP A 1 189 ? -2.367 -21.156 1.741 1 92.44 189 ASP A CA 1
ATOM 1481 C C . ASP A 1 189 ? -2.553 -19.75 1.207 1 92.44 189 ASP A C 1
ATOM 1483 O O . ASP A 1 189 ? -2.52 -18.781 1.972 1 92.44 189 ASP A O 1
ATOM 1487 N N . PHE A 1 190 ? -2.773 -19.594 -0.082 1 94.56 190 PHE A N 1
ATOM 1488 C CA . PHE A 1 190 ? -2.984 -18.281 -0.659 1 94.56 190 PHE A CA 1
ATOM 1489 C C . PHE A 1 190 ? -4.332 -17.703 -0.229 1 94.56 190 PHE A C 1
ATOM 1491 O O . PHE A 1 190 ? -4.449 -16.5 0.035 1 94.56 190 PHE A O 1
ATOM 1498 N N . VAL A 1 191 ? -5.324 -18.562 -0.199 1 95.56 191 VAL A N 1
ATOM 1499 C CA . VAL A 1 191 ? -6.645 -18.141 0.261 1 95.56 191 VAL A CA 1
ATOM 1500 C C . VAL A 1 191 ? -6.551 -17.641 1.697 1 95.56 191 VAL A C 1
ATOM 1502 O O . VAL A 1 191 ? -7.145 -16.609 2.037 1 95.56 191 VAL A O 1
ATOM 1505 N N . VAL A 1 192 ? -5.812 -18.312 2.51 1 95.94 192 VAL A N 1
ATOM 1506 C CA . VAL A 1 192 ? -5.613 -17.891 3.893 1 95.94 192 VAL A CA 1
ATOM 1507 C C . VAL A 1 192 ? -4.887 -16.547 3.924 1 95.94 192 VAL A C 1
ATOM 1509 O O . VAL A 1 192 ? -5.219 -15.664 4.727 1 95.94 192 VAL A O 1
ATOM 1512 N N . LEU A 1 193 ? -3.865 -16.344 3.064 1 96.69 193 LEU A N 1
ATOM 1513 C CA . LEU A 1 193 ? -3.168 -15.07 2.961 1 96.69 193 LEU A CA 1
ATOM 1514 C C . LEU A 1 193 ? -4.145 -13.945 2.654 1 96.69 193 LEU A C 1
ATOM 1516 O O . LEU A 1 193 ? -4.148 -12.914 3.338 1 96.69 193 LEU A O 1
ATOM 1520 N N . MET A 1 194 ? -4.977 -14.156 1.641 1 97.44 194 MET A N 1
ATOM 1521 C CA . MET A 1 194 ? -5.957 -13.148 1.239 1 97.44 194 MET A CA 1
ATOM 1522 C C . MET A 1 194 ? -6.918 -12.844 2.383 1 97.44 194 MET A C 1
ATOM 1524 O O . MET A 1 194 ? -7.246 -11.68 2.625 1 97.44 194 MET A O 1
ATOM 1528 N N . GLN A 1 195 ? -7.332 -13.883 3.068 1 97.62 195 GLN A N 1
ATOM 1529 C CA . GLN A 1 195 ? -8.234 -13.719 4.199 1 97.62 195 GLN A CA 1
ATOM 1530 C C . GLN A 1 195 ? -7.574 -12.93 5.324 1 97.62 195 GLN A C 1
ATOM 1532 O O . GLN A 1 195 ? -8.172 -12 5.875 1 97.62 195 GLN A O 1
ATOM 1537 N N . VAL A 1 196 ? -6.367 -13.242 5.648 1 98 196 VAL A N 1
ATOM 1538 C CA . VAL A 1 196 ? -5.648 -12.594 6.738 1 98 196 VAL A CA 1
ATOM 1539 C C . VAL A 1 196 ? -5.383 -11.133 6.379 1 98 196 VAL A C 1
ATOM 1541 O O . VAL A 1 196 ? -5.625 -10.234 7.191 1 98 196 VAL A O 1
ATOM 1544 N N . VAL A 1 197 ? -4.891 -10.891 5.18 1 98.38 197 VAL A N 1
ATOM 1545 C CA . VAL A 1 197 ? -4.59 -9.523 4.746 1 98.38 197 VAL A CA 1
ATOM 1546 C C . VAL A 1 197 ? -5.871 -8.688 4.742 1 98.38 197 VAL A C 1
ATOM 1548 O O . VAL A 1 197 ? -5.859 -7.523 5.141 1 98.38 197 VAL A O 1
ATOM 1551 N N . THR A 1 198 ? -7 -9.258 4.336 1 98.38 198 THR A N 1
ATOM 1552 C CA . THR A 1 198 ? -8.289 -8.578 4.332 1 98.38 198 THR A CA 1
ATOM 1553 C C . THR A 1 198 ? -8.727 -8.227 5.75 1 98.38 198 THR A C 1
ATOM 1555 O O . THR A 1 198 ? -9.219 -7.125 6 1 98.38 198 THR A O 1
ATOM 1558 N N . MET A 1 199 ? -8.5 -9.141 6.676 1 98.31 199 MET A N 1
ATOM 1559 C CA . MET A 1 199 ? -8.859 -8.883 8.062 1 98.31 199 MET A CA 1
ATOM 1560 C C . MET A 1 199 ? -7.961 -7.812 8.672 1 98.31 199 MET A C 1
ATOM 1562 O O . MET A 1 199 ? -8.43 -6.965 9.438 1 98.31 199 MET A O 1
ATOM 1566 N N . VAL A 1 200 ? -6.727 -7.863 8.359 1 98.19 200 VAL A N 1
ATOM 1567 C CA . VAL A 1 200 ? -5.789 -6.867 8.867 1 98.19 200 VAL A CA 1
ATOM 1568 C C . VAL A 1 200 ? -6.18 -5.484 8.352 1 98.19 200 VAL A C 1
ATOM 1570 O O . VAL A 1 200 ? -6.262 -4.527 9.125 1 98.19 200 VAL A O 1
ATOM 1573 N N . LEU A 1 201 ? -6.465 -5.383 7.023 1 98.06 201 LEU A N 1
ATOM 1574 C CA . LEU A 1 201 ? -6.836 -4.078 6.484 1 98.06 201 LEU A CA 1
ATOM 1575 C C . LEU A 1 201 ? -8.164 -3.607 7.07 1 98.06 201 LEU A C 1
ATOM 1577 O O . LEU A 1 201 ? -8.367 -2.406 7.258 1 98.06 201 LEU A O 1
ATOM 1581 N N . MET A 1 202 ? -9.086 -4.543 7.359 1 98 202 MET A N 1
ATOM 1582 C CA . MET A 1 202 ? -10.352 -4.176 7.984 1 98 202 MET A CA 1
ATOM 1583 C C . MET A 1 202 ? -10.117 -3.543 9.352 1 98 202 MET A C 1
ATOM 1585 O O . MET A 1 202 ? -10.648 -2.471 9.648 1 98 202 MET A O 1
ATOM 1589 N N . VAL A 1 203 ? -9.289 -4.184 10.18 1 97.62 203 VAL A N 1
ATOM 1590 C CA . VAL A 1 203 ? -9.023 -3.727 11.539 1 97.62 203 VAL A CA 1
ATOM 1591 C C . VAL A 1 203 ? -8.305 -2.383 11.5 1 97.62 203 VAL A C 1
ATOM 1593 O O . VAL A 1 203 ? -8.672 -1.452 12.219 1 97.62 203 VAL A O 1
ATOM 1596 N N . LEU A 1 204 ? -7.367 -2.254 10.648 1 96.75 204 LEU A N 1
ATOM 1597 C CA . LEU A 1 204 ? -6.578 -1.029 10.578 1 96.75 204 LEU A CA 1
ATOM 1598 C C . LEU A 1 204 ? -7.414 0.132 10.055 1 96.75 204 LEU A C 1
ATOM 1600 O O . LEU A 1 204 ? -7.297 1.258 10.547 1 96.75 204 LEU A O 1
ATOM 1604 N N . THR A 1 205 ? -8.242 -0.093 9.086 1 96.75 205 THR A N 1
ATOM 1605 C CA . THR A 1 205 ? -9.109 0.942 8.539 1 96.75 205 THR A CA 1
ATOM 1606 C C . THR A 1 205 ? -10.148 1.376 9.562 1 96.75 205 THR A C 1
ATOM 1608 O O . THR A 1 205 ? -10.602 2.523 9.555 1 96.75 205 THR A O 1
ATOM 1611 N N . SER A 1 206 ? -10.453 0.487 10.492 1 95.56 206 SER A N 1
ATOM 1612 C CA . SER A 1 206 ? -11.523 0.738 11.453 1 95.56 206 SER A CA 1
ATOM 1613 C C . SER A 1 206 ? -11.039 1.619 12.602 1 95.56 206 SER A C 1
ATOM 1615 O O . SER A 1 206 ? -11.844 2.164 13.359 1 95.56 206 SER A O 1
ATOM 1617 N N . ILE A 1 207 ? -9.781 1.762 12.727 1 92.06 207 ILE A N 1
ATOM 1618 C CA . ILE A 1 207 ? -9.219 2.492 13.859 1 92.06 207 ILE A CA 1
ATOM 1619 C C . ILE A 1 207 ? -9.758 3.92 13.875 1 92.06 207 ILE A C 1
ATOM 1621 O O . ILE A 1 207 ? -10.211 4.41 14.906 1 92.06 207 ILE A O 1
ATOM 1625 N N . GLY A 1 208 ? -9.766 4.57 12.75 1 86.69 208 GLY A N 1
ATOM 1626 C CA . GLY A 1 208 ? -10.258 5.938 12.672 1 86.69 208 GLY A CA 1
ATOM 16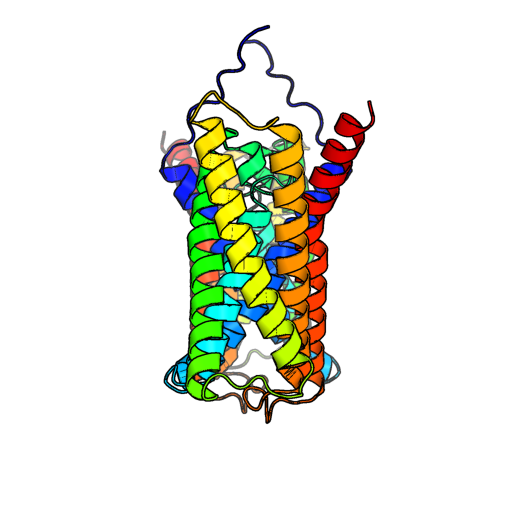27 C C . GLY A 1 208 ? -11.727 6.062 13.023 1 86.69 208 GLY A C 1
ATOM 1628 O O . GLY A 1 208 ? -12.125 6.988 13.734 1 86.69 208 GLY A O 1
ATOM 1629 N N . ALA A 1 209 ? -12.492 5.199 12.523 1 90.62 209 ALA A N 1
ATOM 1630 C CA . ALA A 1 209 ? -13.922 5.223 12.789 1 90.62 209 ALA A CA 1
ATOM 1631 C C . ALA A 1 209 ? -14.211 4.969 14.266 1 90.62 209 ALA A C 1
ATOM 1633 O O . ALA A 1 209 ? -15.094 5.605 14.852 1 90.62 209 ALA A O 1
ATOM 1634 N N . ILE A 1 210 ? -13.469 4.055 14.844 1 91.81 210 ILE A N 1
ATOM 1635 C CA . ILE A 1 210 ? -13.664 3.719 16.25 1 91.81 210 ILE A CA 1
ATOM 1636 C C . ILE A 1 210 ? -13.297 4.918 17.125 1 91.81 210 ILE A C 1
ATOM 1638 O O . ILE A 1 210 ? -14 5.23 18.078 1 91.81 210 ILE A O 1
ATOM 1642 N N . LYS A 1 211 ? -12.25 5.617 16.828 1 88.56 211 LYS A N 1
ATOM 1643 C CA . LYS A 1 211 ? -11.852 6.82 17.547 1 88.56 211 LYS A CA 1
ATOM 1644 C C . LYS A 1 211 ? -12.914 7.914 17.422 1 88.56 211 LYS A C 1
ATOM 1646 O O . LYS A 1 211 ? -13.242 8.578 18.406 1 88.56 211 LYS A O 1
ATOM 1651 N N . SER A 1 212 ? -13.352 8.086 16.203 1 88.12 212 SER A N 1
ATOM 1652 C CA . SER A 1 212 ? -14.398 9.078 15.953 1 88.12 212 SER A CA 1
ATOM 1653 C C . SER A 1 212 ? -15.656 8.766 16.766 1 88.12 212 SER A C 1
ATOM 1655 O O . SER A 1 212 ? -16.25 9.664 17.359 1 88.12 212 SER A O 1
ATOM 1657 N N . LEU A 1 213 ? -16.016 7.559 16.812 1 89.69 213 LEU A N 1
ATOM 1658 C CA . LEU A 1 213 ? -17.203 7.141 17.547 1 89.69 213 LEU A CA 1
ATOM 1659 C C . LEU A 1 213 ? -17.031 7.355 19.047 1 89.69 213 LEU A C 1
ATOM 1661 O O . LEU A 1 213 ? -17.953 7.809 19.719 1 89.69 213 LEU A O 1
ATOM 1665 N N . TYR A 1 214 ? -15.914 7 19.516 1 89.25 214 TYR A N 1
ATOM 1666 C CA . TYR A 1 214 ? -15.617 7.195 20.922 1 89.25 214 TYR A CA 1
ATOM 1667 C C . TYR A 1 214 ? -15.773 8.656 21.312 1 89.25 214 TYR A C 1
ATOM 1669 O O . TYR A 1 214 ? -16.375 8.969 22.344 1 89.25 214 TYR A O 1
ATOM 1677 N N . GLN A 1 215 ? -15.258 9.555 20.516 1 87.31 215 GLN A N 1
ATOM 1678 C CA . GLN A 1 215 ? -15.344 10.992 20.766 1 87.31 215 GLN A CA 1
ATOM 1679 C C . GLN A 1 215 ? -16.781 11.477 20.703 1 87.31 215 GLN A C 1
ATOM 1681 O O . GLN A 1 215 ? -17.219 12.266 21.547 1 87.31 215 GLN A O 1
ATOM 1686 N N . LYS A 1 216 ? -17.484 11.023 19.797 1 85.75 216 LYS A N 1
ATOM 1687 C CA . LYS A 1 216 ? -18.875 11.469 19.594 1 85.75 216 LYS A CA 1
ATOM 1688 C C . LYS A 1 216 ? -19.766 10.945 20.719 1 85.75 216 LYS A C 1
ATOM 1690 O O . LYS A 1 216 ? -20.656 11.672 21.188 1 85.75 216 LYS A O 1
ATOM 1695 N N . ILE A 1 217 ? -19.562 9.727 21.094 1 85.31 217 ILE A N 1
ATOM 1696 C CA . ILE A 1 217 ? -20.344 9.148 22.188 1 85.31 217 ILE A CA 1
ATOM 1697 C C . ILE A 1 217 ? -20.031 9.867 23.5 1 85.31 217 ILE A C 1
ATOM 1699 O O . ILE A 1 217 ? -20.922 10.109 24.312 1 85.31 217 ILE A O 1
ATOM 1703 N N . GLY A 1 218 ? -18.781 10.164 23.672 1 85.56 218 GLY A N 1
ATOM 1704 C CA . GLY A 1 218 ? -18.422 10.953 24.844 1 85.56 218 GLY A CA 1
ATOM 1705 C C . GLY A 1 218 ? -19.094 12.312 24.875 1 85.56 218 GLY A C 1
ATOM 1706 O O . GLY A 1 218 ? -19.562 12.758 25.938 1 85.56 218 GLY A O 1
ATOM 1707 N N . SER A 1 219 ? -19.219 12.945 23.797 1 84.88 219 SER A N 1
ATOM 1708 C CA . SER A 1 219 ? -19.844 14.258 23.703 1 84.88 219 SER A CA 1
ATOM 1709 C C . SER A 1 219 ? -21.344 14.18 23.922 1 84.88 219 SER A C 1
ATOM 1711 O O . SER A 1 219 ? -21.953 15.102 24.453 1 84.88 219 SER A O 1
ATOM 1713 N N . LEU A 1 220 ? -21.891 13.141 23.484 1 81.5 220 LEU A N 1
ATOM 1714 C CA . LEU A 1 220 ? -23.328 12.945 23.656 1 81.5 220 LEU A CA 1
ATOM 1715 C C . LEU A 1 220 ? -23.656 12.656 25.109 1 81.5 220 LEU A C 1
ATOM 1717 O O . LEU A 1 220 ? -24.734 13.055 25.594 1 81.5 220 LEU A O 1
ATOM 1721 N N . ALA A 1 221 ? -22.734 12.055 25.766 1 84.31 221 ALA A N 1
ATOM 1722 C CA . ALA A 1 221 ? -22.969 11.664 27.156 1 84.31 221 ALA A CA 1
ATOM 1723 C C . ALA A 1 221 ? -22.641 12.812 28.094 1 84.31 221 ALA A C 1
ATOM 1725 O O . ALA A 1 221 ? -23.016 12.781 29.266 1 84.31 221 ALA A O 1
ATOM 1726 N N . SER A 1 222 ? -21.922 13.812 27.672 1 74.69 222 SER A N 1
ATOM 1727 C CA . SER A 1 222 ? -21.625 14.969 28.516 1 74.69 222 SER A CA 1
ATOM 1728 C C . SER A 1 222 ? -22.688 16.047 28.359 1 74.69 222 SER A C 1
ATOM 1730 O O . SER A 1 222 ? -23.031 16.719 29.344 1 74.69 222 SER A O 1
ATOM 1732 N N . MET B 1 1 ? -5.219 35.031 19.469 1 26.41 1 MET B N 1
ATOM 1733 C CA . MET B 1 1 ? -5.324 33.688 18.906 1 26.41 1 MET B CA 1
ATOM 1734 C C . MET B 1 1 ? -4.875 33.688 17.438 1 26.41 1 MET B C 1
ATOM 1736 O O . MET B 1 1 ? -5.57 34.188 16.562 1 26.41 1 MET B O 1
ATOM 1740 N N . SER B 1 2 ? -3.625 33.969 17.094 1 31.72 2 SER B N 1
ATOM 1741 C CA . SER B 1 2 ? -3.021 34.156 15.773 1 31.72 2 SER B CA 1
ATOM 1742 C C . SER B 1 2 ? -3.344 33 14.844 1 31.72 2 SER B C 1
ATOM 1744 O O . SER B 1 2 ? -3.201 31.828 15.219 1 31.72 2 SER B O 1
ATOM 1746 N N . ASP B 1 3 ? -4.273 33.094 13.961 1 34.88 3 ASP B N 1
ATOM 1747 C CA . ASP B 1 3 ? -4.766 32.219 12.891 1 34.88 3 ASP B CA 1
ATOM 1748 C C . ASP B 1 3 ? -3.607 31.562 12.148 1 34.88 3 ASP B C 1
ATOM 1750 O O . ASP B 1 3 ? -2.801 32.25 11.508 1 34.88 3 ASP B O 1
ATOM 1754 N N . ASP B 1 4 ? -2.877 30.734 12.719 1 40.06 4 ASP B N 1
ATOM 1755 C CA . ASP B 1 4 ? -1.866 29.969 12 1 40.06 4 ASP B CA 1
ATOM 1756 C C . ASP B 1 4 ? -2.287 29.703 10.555 1 40.06 4 ASP B C 1
ATOM 1758 O O . ASP B 1 4 ? -3.262 29 10.305 1 40.06 4 ASP B O 1
ATOM 1762 N N . LYS B 1 5 ? -2.234 30.594 9.664 1 43.03 5 LYS B N 1
ATOM 1763 C CA . LYS B 1 5 ? -2.502 30.641 8.234 1 43.03 5 LYS B CA 1
ATOM 1764 C C . LYS B 1 5 ? -1.943 29.406 7.527 1 43.03 5 LYS B C 1
ATOM 1766 O O . LYS B 1 5 ? -0.729 29.281 7.355 1 43.03 5 LYS B O 1
ATOM 1771 N N . THR B 1 6 ? -2.391 28.125 7.68 1 47.5 6 THR B N 1
ATOM 1772 C CA . THR B 1 6 ? -2.096 26.953 6.867 1 47.5 6 THR B CA 1
ATOM 1773 C C . THR B 1 6 ? -2.037 27.312 5.391 1 47.5 6 THR B C 1
ATOM 1775 O O . THR B 1 6 ? -2.994 27.859 4.84 1 47.5 6 THR B O 1
ATOM 1778 N N . LYS B 1 7 ? -0.863 27.672 4.957 1 53.16 7 LYS B N 1
ATOM 1779 C CA . LYS B 1 7 ? -0.643 27.922 3.537 1 53.16 7 LYS B CA 1
ATOM 1780 C C . LYS B 1 7 ? -1.463 26.969 2.67 1 53.16 7 LYS B C 1
ATOM 1782 O O . LYS B 1 7 ? -1.589 25.797 2.988 1 53.16 7 LYS B O 1
ATOM 1787 N N . PRO B 1 8 ? -2.348 27.469 1.744 1 59.56 8 PRO B N 1
ATOM 1788 C CA . PRO B 1 8 ? -3.195 26.672 0.846 1 59.56 8 PRO B CA 1
ATOM 1789 C C . PRO B 1 8 ? -2.432 25.547 0.156 1 59.56 8 PRO B C 1
ATOM 1791 O O . PRO B 1 8 ? -1.293 25.734 -0.277 1 59.56 8 PRO B O 1
ATOM 1794 N N . THR B 1 9 ? -2.867 24.359 0.428 1 69.31 9 THR B N 1
ATOM 1795 C CA . THR B 1 9 ? -2.289 23.203 -0.245 1 69.31 9 THR B CA 1
ATOM 1796 C C . THR B 1 9 ? -2.416 23.344 -1.76 1 69.31 9 THR B C 1
ATOM 1798 O O . THR B 1 9 ? -3.496 23.625 -2.273 1 69.31 9 THR B O 1
ATOM 1801 N N . SER B 1 10 ? -1.307 23.406 -2.504 1 79.31 10 SER B N 1
ATOM 1802 C CA . SER B 1 10 ? -1.226 23.5 -3.957 1 79.31 10 SER B CA 1
ATOM 1803 C C . SER B 1 10 ? -1.708 22.219 -4.625 1 79.31 10 SER B C 1
ATOM 1805 O O . SER B 1 10 ? -1.76 21.172 -3.99 1 79.31 10 SER B O 1
ATOM 1807 N N . VAL B 1 11 ? -2.283 22.328 -5.777 1 82.81 11 VAL B N 1
ATOM 1808 C CA . VAL B 1 11 ? -2.682 21.203 -6.609 1 82.81 11 VAL B CA 1
ATOM 1809 C C . VAL B 1 11 ? -1.544 20.188 -6.684 1 82.81 11 VAL B C 1
ATOM 1811 O O . VAL B 1 11 ? -1.783 18.969 -6.672 1 82.81 11 VAL B O 1
ATOM 1814 N N . LEU B 1 12 ? -0.373 20.688 -6.672 1 83.38 12 LEU B N 1
ATOM 1815 C CA . LEU B 1 12 ? 0.798 19.812 -6.766 1 83.38 12 LEU B CA 1
ATOM 1816 C C . LEU B 1 12 ? 0.926 18.938 -5.527 1 83.38 12 LEU B C 1
ATOM 1818 O O . LEU B 1 12 ? 1.313 17.781 -5.625 1 83.38 12 LEU B O 1
ATOM 1822 N N . GLN B 1 13 ? 0.553 19.438 -4.477 1 83.5 13 GLN B N 1
ATOM 1823 C CA . GLN B 1 13 ? 0.635 18.672 -3.238 1 83.5 13 GLN B CA 1
ATOM 1824 C C . GLN B 1 13 ? -0.397 17.547 -3.215 1 83.5 13 GLN B C 1
ATOM 1826 O O . GLN B 1 13 ? -0.132 16.469 -2.688 1 83.5 13 GLN B O 1
ATOM 1831 N N . HIS B 1 14 ? -1.542 17.859 -3.811 1 84.56 14 HIS B N 1
ATOM 1832 C CA . HIS B 1 14 ? -2.568 16.828 -3.906 1 84.56 14 HIS B CA 1
ATOM 1833 C C . HIS B 1 14 ? -2.113 15.672 -4.805 1 84.56 14 HIS B C 1
ATOM 1835 O O . HIS B 1 14 ? -2.326 14.508 -4.477 1 84.56 14 HIS B O 1
ATOM 1841 N N . ILE B 1 15 ? -1.524 16.062 -5.836 1 89.12 15 ILE B N 1
ATOM 1842 C CA . ILE B 1 15 ? -1.042 15.062 -6.785 1 89.12 15 ILE B CA 1
ATOM 1843 C C . ILE B 1 15 ? 0.06 14.227 -6.137 1 89.12 15 ILE B C 1
ATOM 1845 O O . ILE B 1 15 ? 0.06 13 -6.246 1 89.12 15 ILE B O 1
ATOM 1849 N N . GLU B 1 16 ? 0.885 14.82 -5.441 1 88.38 16 GLU B N 1
ATOM 1850 C CA . GLU B 1 16 ? 1.986 14.117 -4.793 1 88.38 16 GLU B CA 1
ATOM 1851 C C . GLU B 1 16 ? 1.474 13.156 -3.725 1 88.38 16 GLU B C 1
ATOM 1853 O O . GLU B 1 16 ? 2.004 12.055 -3.566 1 88.38 16 GLU B O 1
ATOM 1858 N N . SER B 1 17 ? 0.496 13.555 -3.033 1 87.75 17 SER B N 1
ATOM 1859 C CA . SER B 1 17 ? -0.083 12.688 -2.012 1 87.75 17 SER B CA 1
ATOM 1860 C C . SER B 1 17 ? -0.741 11.461 -2.639 1 87.75 17 SER B C 1
ATOM 1862 O O . SER B 1 17 ? -0.613 10.352 -2.121 1 87.75 17 SER B O 1
ATOM 1864 N N . ALA B 1 18 ? -1.421 11.727 -3.734 1 90.31 18 ALA B N 1
ATOM 1865 C CA . ALA B 1 18 ? -2.043 10.617 -4.449 1 90.31 18 ALA B CA 1
ATOM 1866 C C . ALA B 1 18 ? -0.991 9.648 -4.984 1 90.31 18 ALA B C 1
ATOM 1868 O O . ALA B 1 18 ? -1.155 8.43 -4.895 1 90.31 18 ALA B O 1
ATOM 1869 N N . LEU B 1 19 ? 0.042 10.195 -5.496 1 93.38 19 LEU B N 1
ATOM 1870 C CA . LEU B 1 19 ? 1.122 9.375 -6.031 1 93.38 19 LEU B CA 1
ATOM 1871 C C . LEU B 1 19 ? 1.791 8.57 -4.926 1 93.38 19 LEU B C 1
ATOM 1873 O O . LEU B 1 19 ? 2.195 7.426 -5.141 1 93.38 19 LEU B O 1
ATOM 1877 N N . TYR B 1 20 ? 1.862 9.148 -3.783 1 92.62 20 TYR B N 1
ATOM 1878 C CA . TYR B 1 20 ? 2.43 8.445 -2.639 1 92.62 20 TYR B CA 1
ATOM 1879 C C . TYR B 1 20 ? 1.571 7.242 -2.258 1 92.62 20 TYR B C 1
ATOM 1881 O O . TYR B 1 20 ? 2.092 6.152 -2.014 1 92.62 20 TYR B O 1
ATOM 1889 N N . VAL B 1 21 ? 0.28 7.426 -2.223 1 92.25 21 VAL B N 1
ATOM 1890 C CA . VAL B 1 21 ? -0.635 6.34 -1.882 1 92.25 21 VAL B CA 1
ATOM 1891 C C . VAL B 1 21 ? -0.535 5.23 -2.926 1 92.25 21 VAL B C 1
ATOM 1893 O O . VAL B 1 21 ? -0.44 4.051 -2.58 1 92.25 21 VAL B O 1
ATOM 1896 N N . ILE B 1 22 ? -0.496 5.59 -4.176 1 95.12 22 ILE B N 1
ATOM 1897 C CA . ILE B 1 22 ? -0.362 4.613 -5.25 1 95.12 22 ILE B CA 1
ATOM 1898 C C . ILE B 1 22 ? 0.945 3.842 -5.086 1 95.12 22 ILE B C 1
ATOM 1900 O O . ILE B 1 22 ? 0.983 2.625 -5.277 1 95.12 22 ILE B O 1
ATOM 1904 N N . ASN B 1 23 ? 1.97 4.551 -4.781 1 96.56 23 ASN B N 1
ATOM 1905 C CA . ASN B 1 23 ? 3.26 3.906 -4.566 1 96.56 23 ASN B CA 1
ATOM 1906 C C . ASN B 1 23 ? 3.189 2.875 -3.443 1 96.56 23 ASN B C 1
ATOM 1908 O O . ASN B 1 23 ? 3.717 1.769 -3.576 1 96.56 23 ASN B O 1
ATOM 1912 N N . GLN B 1 24 ? 2.518 3.236 -2.355 1 96 24 GLN B N 1
ATOM 1913 C CA . GLN B 1 24 ? 2.373 2.32 -1.229 1 96 24 GLN B CA 1
ATOM 1914 C C . GLN B 1 24 ? 1.598 1.069 -1.632 1 96 24 GLN B C 1
ATOM 1916 O O . GLN B 1 24 ? 1.916 -0.035 -1.188 1 96 24 GLN B O 1
ATOM 1921 N N . LEU B 1 25 ? 0.582 1.245 -2.439 1 97.06 25 LEU B N 1
ATOM 1922 C CA . LEU B 1 25 ? -0.197 0.113 -2.928 1 97.06 25 LEU B CA 1
ATOM 1923 C C . LEU B 1 25 ? 0.678 -0.84 -3.736 1 97.06 25 LEU B C 1
ATOM 1925 O O . LEU B 1 25 ? 0.621 -2.057 -3.541 1 97.06 25 LEU B O 1
ATOM 1929 N N . CYS B 1 26 ? 1.488 -0.291 -4.582 1 97.94 26 CYS B N 1
ATOM 1930 C CA . CYS B 1 26 ? 2.365 -1.092 -5.43 1 97.94 26 CYS B CA 1
ATOM 1931 C C . CYS B 1 26 ? 3.422 -1.809 -4.598 1 97.94 26 CYS B C 1
ATOM 1933 O O . CYS B 1 26 ? 3.68 -2.996 -4.801 1 97.94 26 CYS B O 1
ATOM 1935 N N . ILE B 1 27 ? 4 -1.058 -3.648 1 98.19 27 ILE B N 1
ATOM 1936 C CA . ILE B 1 27 ? 5 -1.639 -2.756 1 98.19 27 ILE B CA 1
ATOM 1937 C C . ILE B 1 27 ? 4.383 -2.803 -1.984 1 98.19 27 ILE B C 1
ATOM 1939 O O . ILE B 1 27 ? 5 -3.865 -1.855 1 98.19 27 ILE B O 1
ATOM 1943 N N . GLY B 1 28 ? 3.207 -2.611 -1.464 1 97.81 28 GLY B N 1
ATOM 1944 C CA . GLY B 1 28 ? 2.531 -3.668 -0.727 1 97.81 28 GLY B CA 1
ATOM 1945 C C . GLY B 1 28 ? 2.283 -4.914 -1.558 1 97.81 28 GLY B C 1
ATOM 1946 O O . GLY B 1 28 ? 2.482 -6.031 -1.082 1 97.81 28 GLY B O 1
ATOM 1947 N N . PHE B 1 29 ? 1.857 -4.73 -2.797 1 98.31 29 PHE B N 1
ATOM 1948 C CA . PHE B 1 29 ? 1.548 -5.859 -3.666 1 98.31 29 PHE B CA 1
ATOM 1949 C C . PHE B 1 29 ? 2.789 -6.707 -3.92 1 98.31 29 PHE B C 1
ATOM 1951 O O . PHE B 1 29 ? 2.777 -7.918 -3.701 1 98.31 29 PHE B O 1
ATOM 1958 N N . VAL B 1 30 ? 3.873 -6.07 -4.352 1 98.31 30 VAL B N 1
ATOM 1959 C CA . VAL B 1 30 ? 5.098 -6.781 -4.703 1 98.31 30 VAL B CA 1
ATOM 1960 C C . VAL B 1 30 ? 5.691 -7.434 -3.459 1 98.31 30 VAL B C 1
ATOM 1962 O O . VAL B 1 30 ? 6.039 -8.617 -3.477 1 98.31 30 VAL B O 1
ATOM 1965 N N . THR B 1 31 ? 5.758 -6.699 -2.342 1 98.25 31 THR B N 1
ATOM 1966 C CA . THR B 1 31 ? 6.414 -7.176 -1.13 1 98.25 31 THR B CA 1
ATOM 1967 C C . THR B 1 31 ? 5.645 -8.344 -0.518 1 98.25 31 THR B C 1
ATOM 1969 O O . THR B 1 31 ? 6.234 -9.359 -0.149 1 98.25 31 THR B O 1
ATOM 1972 N N . ILE B 1 32 ? 4.332 -8.227 -0.434 1 97.38 32 ILE B N 1
ATOM 1973 C CA . ILE B 1 32 ? 3.525 -9.258 0.199 1 97.38 32 ILE B CA 1
ATOM 1974 C C . ILE B 1 32 ? 3.523 -10.516 -0.67 1 97.38 32 ILE B C 1
ATOM 1976 O O . ILE B 1 32 ? 3.691 -11.625 -0.164 1 97.38 32 ILE B O 1
ATOM 1980 N N . TRP B 1 33 ? 3.363 -10.367 -1.938 1 96.81 33 TRP B N 1
ATOM 1981 C CA . TRP B 1 33 ? 3.314 -11.531 -2.818 1 96.81 33 TRP B CA 1
ATOM 1982 C C . TRP B 1 33 ? 4.637 -12.297 -2.787 1 96.81 33 TRP B C 1
ATOM 1984 O O . TRP B 1 33 ? 4.648 -13.523 -2.682 1 96.81 33 TRP B O 1
ATOM 1994 N N . ILE B 1 34 ? 5.77 -11.586 -2.873 1 97 34 ILE B N 1
ATOM 1995 C CA . ILE B 1 34 ? 7.074 -12.242 -2.881 1 97 34 ILE B CA 1
ATOM 1996 C C . ILE B 1 34 ? 7.336 -12.883 -1.517 1 97 34 ILE B C 1
ATOM 1998 O O . ILE B 1 34 ? 7.867 -13.992 -1.434 1 97 34 ILE B O 1
ATOM 2002 N N . SER B 1 35 ? 6.984 -12.172 -0.437 1 96.31 35 SER B N 1
ATOM 2003 C CA . SER B 1 35 ? 7.152 -12.742 0.894 1 96.31 35 SER B CA 1
ATOM 2004 C C . SER B 1 35 ? 6.359 -14.039 1.044 1 96.31 35 SER B C 1
ATOM 2006 O O . SER B 1 35 ? 6.875 -15.031 1.555 1 96.31 35 SER B O 1
ATOM 2008 N N . TRP B 1 36 ? 5.141 -13.992 0.564 1 94.44 36 TRP B N 1
ATOM 2009 C CA . TRP B 1 36 ? 4.305 -15.188 0.63 1 94.44 36 TRP B CA 1
ATOM 2010 C C . TRP B 1 36 ? 4.906 -16.312 -0.197 1 94.44 36 TRP B C 1
ATOM 2012 O O . TRP B 1 36 ? 4.996 -17.453 0.27 1 94.44 36 TRP B O 1
ATOM 2022 N N . THR B 1 37 ? 5.359 -16.031 -1.437 1 93.44 37 THR B N 1
ATOM 2023 C CA . THR B 1 37 ? 5.922 -17.016 -2.35 1 93.44 37 THR B CA 1
ATOM 2024 C C . THR B 1 37 ? 7.18 -17.641 -1.76 1 93.44 37 THR B C 1
ATOM 2026 O O . THR B 1 37 ? 7.402 -18.844 -1.896 1 93.44 37 THR B O 1
ATOM 2029 N N . CYS B 1 38 ? 7.984 -16.891 -1.108 1 93.75 38 CYS B N 1
ATOM 2030 C CA . CYS B 1 38 ? 9.234 -17.375 -0.549 1 93.75 38 CYS B CA 1
ATOM 2031 C C . CYS B 1 38 ? 9 -18.109 0.76 1 93.75 38 CYS B C 1
ATOM 2033 O O . CYS B 1 38 ? 9.602 -19.172 1.002 1 93.75 38 CYS B O 1
ATOM 2035 N N . LEU B 1 39 ? 8.117 -17.609 1.582 1 90.25 39 LEU B N 1
ATOM 2036 C CA . LEU B 1 39 ? 7.875 -18.188 2.902 1 90.25 39 LEU B CA 1
ATOM 2037 C C . LEU B 1 39 ? 7.16 -19.531 2.793 1 90.25 39 LEU B C 1
ATOM 2039 O O . LEU B 1 39 ? 7.414 -20.438 3.586 1 90.25 39 LEU B O 1
ATOM 2043 N N . ARG B 1 40 ? 6.324 -19.672 1.803 1 89.31 40 ARG B N 1
ATOM 2044 C CA . ARG B 1 40 ? 5.547 -20.891 1.669 1 89.31 40 ARG B CA 1
ATOM 2045 C C . ARG B 1 40 ? 6.434 -22.062 1.254 1 89.31 40 ARG B C 1
ATOM 2047 O O . ARG B 1 40 ? 6.062 -23.219 1.429 1 89.31 40 ARG B O 1
ATOM 2054 N N . GLN B 1 41 ? 7.602 -21.797 0.679 1 87.88 41 GLN B N 1
ATOM 2055 C CA . GLN B 1 41 ? 8.531 -22.828 0.236 1 87.88 41 GLN B CA 1
ATOM 2056 C C . GLN B 1 41 ? 9.766 -22.875 1.123 1 87.88 41 GLN B C 1
ATOM 2058 O O . GLN B 1 41 ? 10.883 -23.094 0.634 1 87.88 41 GLN B O 1
ATOM 2063 N N . ASP B 1 42 ? 9.734 -22.547 2.48 1 85.38 42 ASP B N 1
ATOM 2064 C CA . ASP B 1 42 ? 10.695 -22.734 3.564 1 85.38 42 ASP B CA 1
ATOM 2065 C C . ASP B 1 42 ? 11.812 -21.688 3.5 1 85.38 42 ASP B C 1
ATOM 2067 O O . ASP B 1 42 ? 12.859 -21.859 4.121 1 85.38 42 ASP B O 1
ATOM 2071 N N . LEU B 1 43 ? 11.664 -20.703 2.832 1 86.5 43 LEU B N 1
ATOM 2072 C CA . LEU B 1 43 ? 12.609 -19.609 2.855 1 86.5 43 LEU B CA 1
ATOM 2073 C C . LEU B 1 43 ? 14.047 -20.109 2.85 1 86.5 43 LEU B C 1
ATOM 2075 O O . LEU B 1 43 ? 14.781 -19.922 3.818 1 86.5 43 LEU B O 1
ATOM 2079 N N . SER B 1 44 ? 14.586 -20.828 1.905 1 87.19 44 SER B N 1
ATOM 2080 C CA . SER B 1 44 ? 15.938 -21.359 1.816 1 87.19 44 SER B CA 1
ATOM 2081 C C . SER B 1 44 ? 16.547 -21.094 0.448 1 87.19 44 SER B C 1
ATOM 2083 O O . SER B 1 44 ? 15.828 -20.922 -0.541 1 87.19 44 SER B O 1
ATOM 2085 N N . GLY B 1 45 ? 17.906 -20.891 0.435 1 90.94 45 GLY B N 1
ATOM 2086 C CA . GLY B 1 45 ? 18.641 -20.703 -0.807 1 90.94 45 GLY B CA 1
ATOM 2087 C C . GLY B 1 45 ? 18.203 -19.469 -1.572 1 90.94 45 GLY B C 1
ATOM 2088 O O . GLY B 1 45 ? 18.234 -18.359 -1.038 1 90.94 45 GLY B O 1
ATOM 2089 N N . ILE B 1 46 ? 17.703 -19.75 -2.752 1 92.88 46 ILE B N 1
ATOM 2090 C CA . ILE B 1 46 ? 17.359 -18.672 -3.66 1 92.88 46 ILE B CA 1
ATOM 2091 C C . ILE B 1 46 ? 16.141 -17.922 -3.137 1 92.88 46 ILE B C 1
ATOM 2093 O O . ILE B 1 46 ? 16 -16.719 -3.355 1 92.88 46 ILE B O 1
ATOM 2097 N N . ARG B 1 47 ? 15.336 -18.594 -2.357 1 94.81 47 ARG B N 1
ATOM 2098 C CA . ARG B 1 47 ? 14.133 -17.969 -1.815 1 94.81 47 ARG B CA 1
ATOM 2099 C C . ARG B 1 47 ? 14.477 -17.016 -0.673 1 94.81 47 ARG B C 1
ATOM 2101 O O . ARG B 1 47 ? 13.828 -15.977 -0.503 1 94.81 47 ARG B O 1
ATOM 2108 N N . LEU B 1 48 ? 15.445 -17.406 0.112 1 96.31 48 LEU B N 1
ATOM 2109 C CA . LEU B 1 48 ? 15.906 -16.484 1.153 1 96.31 48 LEU B CA 1
ATOM 2110 C C . LEU B 1 48 ? 16.531 -15.242 0.543 1 96.31 48 LEU B C 1
ATOM 2112 O O . LEU B 1 48 ? 16.281 -14.125 1.004 1 96.31 48 LEU B O 1
ATOM 2116 N N . HIS B 1 49 ? 17.359 -15.422 -0.509 1 97.12 49 HIS B N 1
ATOM 2117 C CA . HIS B 1 49 ? 17.938 -14.305 -1.258 1 97.12 49 HIS B CA 1
ATOM 2118 C C . HIS B 1 49 ? 16.844 -13.383 -1.789 1 97.12 49 HIS B C 1
ATOM 2120 O O . HIS B 1 49 ? 16.891 -12.172 -1.557 1 97.12 49 HIS B O 1
ATOM 2126 N N . ALA B 1 50 ? 15.891 -13.977 -2.42 1 97.25 50 ALA B N 1
ATOM 2127 C CA . ALA B 1 50 ? 14.828 -13.195 -3.045 1 97.25 50 ALA B CA 1
ATOM 2128 C C . ALA B 1 50 ? 14.016 -12.438 -2 1 97.25 50 ALA B C 1
ATOM 2130 O O . ALA B 1 50 ? 13.664 -11.273 -2.207 1 97.25 50 ALA B O 1
ATOM 2131 N N . TRP B 1 51 ? 13.75 -13.047 -0.922 1 97.62 51 TRP B N 1
ATOM 2132 C CA . TRP B 1 51 ? 12.984 -12.414 0.142 1 97.62 51 TRP B CA 1
ATOM 2133 C C . TRP B 1 51 ? 13.75 -11.25 0.752 1 97.62 51 TRP B C 1
ATOM 2135 O O . TRP B 1 51 ? 13.203 -10.156 0.93 1 97.62 51 TRP B O 1
ATOM 2145 N N . LEU B 1 52 ? 14.945 -11.438 1.088 1 97.88 52 LEU B N 1
ATOM 2146 C CA . LEU B 1 52 ? 15.773 -10.414 1.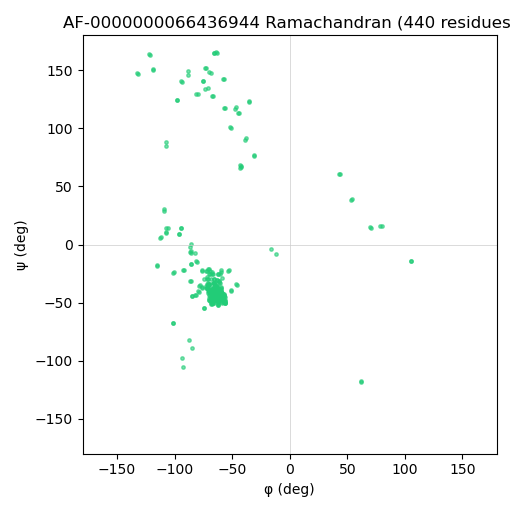713 1 97.88 52 LEU B CA 1
ATOM 2147 C C . LEU B 1 52 ? 15.922 -9.203 0.802 1 97.88 52 LEU B C 1
ATOM 2149 O O . LEU B 1 52 ? 15.758 -8.062 1.246 1 97.88 52 LEU B O 1
ATOM 2153 N N . VAL B 1 53 ? 16.219 -9.469 -0.464 1 98.25 53 VAL B N 1
ATOM 2154 C CA . VAL B 1 53 ? 16.469 -8.359 -1.367 1 98.25 53 VAL B CA 1
ATOM 2155 C C . VAL B 1 53 ? 15.172 -7.621 -1.672 1 98.25 53 VAL B C 1
ATOM 2157 O O . VAL B 1 53 ? 15.164 -6.391 -1.79 1 98.25 53 VAL B O 1
ATOM 2160 N N . THR B 1 54 ? 14.07 -8.32 -1.826 1 98.19 54 THR B N 1
ATOM 2161 C CA . THR B 1 54 ? 12.789 -7.664 -2.09 1 98.19 54 THR B CA 1
ATOM 2162 C C . THR B 1 54 ? 12.312 -6.898 -0.86 1 98.19 54 THR B C 1
ATOM 2164 O O . THR B 1 54 ? 11.953 -5.723 -0.956 1 98.19 54 THR B O 1
ATOM 2167 N N . PHE B 1 55 ? 12.328 -7.512 0.292 1 98.06 55 PHE B N 1
ATOM 2168 C CA . PHE B 1 55 ? 11.906 -6.848 1.519 1 98.06 55 PHE B CA 1
ATOM 2169 C C . PHE B 1 55 ? 12.812 -5.664 1.833 1 98.06 55 PHE B C 1
ATOM 2171 O O . PHE B 1 55 ? 12.344 -4.621 2.299 1 98.06 55 PHE B O 1
ATOM 2178 N N . GLY B 1 56 ? 14.047 -5.797 1.563 1 98.19 56 GLY B N 1
ATOM 2179 C CA . GLY B 1 56 ? 15.023 -4.75 1.82 1 98.19 56 GLY B CA 1
ATOM 2180 C C . GLY B 1 56 ? 14.938 -3.598 0.839 1 98.19 56 GLY B C 1
ATOM 2181 O O . GLY B 1 56 ? 14.711 -2.455 1.237 1 98.19 56 GLY B O 1
ATOM 2182 N N . PHE B 1 57 ? 15.008 -3.885 -0.465 1 97.88 57 PHE B N 1
ATOM 2183 C CA . PHE B 1 57 ? 15.109 -2.842 -1.479 1 97.88 57 PHE B CA 1
ATOM 2184 C C . PHE B 1 57 ? 13.727 -2.311 -1.852 1 97.88 57 PHE B C 1
ATOM 2186 O O . PHE B 1 57 ? 13.523 -1.098 -1.914 1 97.88 57 PHE B O 1
ATOM 2193 N N . VAL B 1 58 ? 12.773 -3.17 -2.049 1 97.62 58 VAL B N 1
ATOM 2194 C CA . VAL B 1 58 ? 11.477 -2.777 -2.584 1 97.62 58 VAL B CA 1
ATOM 2195 C C . VAL B 1 58 ? 10.633 -2.135 -1.48 1 97.62 58 VAL B C 1
ATOM 2197 O O . VAL B 1 58 ? 9.875 -1.195 -1.736 1 97.62 58 VAL B O 1
ATOM 2200 N N . PHE B 1 59 ? 10.805 -2.66 -0.256 1 97.94 59 PHE B N 1
ATOM 2201 C CA . PHE B 1 59 ? 9.953 -2.154 0.816 1 97.94 59 PHE B CA 1
ATOM 2202 C C . PHE B 1 59 ? 10.711 -1.165 1.688 1 97.94 59 PHE B C 1
ATOM 2204 O O . PHE B 1 59 ? 10.469 0.042 1.627 1 97.94 59 PHE B O 1
ATOM 2211 N N . LEU B 1 60 ? 11.68 -1.581 2.406 1 97.62 60 LEU B N 1
ATOM 2212 C CA . LEU B 1 60 ? 12.328 -0.76 3.424 1 97.62 60 LEU B CA 1
ATOM 2213 C C . LEU B 1 60 ? 13.094 0.392 2.783 1 97.62 60 LEU B C 1
ATOM 2215 O O . LEU B 1 60 ? 12.945 1.546 3.191 1 97.62 60 LEU B O 1
ATOM 2219 N N . MET B 1 61 ? 13.93 0.087 1.788 1 97.44 61 MET B N 1
ATOM 2220 C CA . MET B 1 61 ? 14.711 1.14 1.147 1 97.44 61 MET B CA 1
ATOM 2221 C C . MET B 1 61 ? 13.805 2.148 0.452 1 97.44 61 MET B C 1
ATOM 2223 O O . MET B 1 61 ? 14.055 3.354 0.501 1 97.44 61 MET B O 1
ATOM 2227 N N . ALA B 1 62 ? 12.781 1.644 -0.236 1 96.88 62 ALA B N 1
ATOM 2228 C CA . ALA B 1 62 ? 11.836 2.541 -0.886 1 96.88 62 ALA B CA 1
ATOM 2229 C C . ALA B 1 62 ? 11.18 3.473 0.129 1 96.88 62 ALA B C 1
ATOM 2231 O O . ALA B 1 62 ? 11.094 4.684 -0.091 1 96.88 62 ALA B O 1
ATOM 2232 N N . GLU B 1 63 ? 10.719 2.939 1.292 1 95.69 63 GLU B N 1
ATOM 2233 C CA . GLU B 1 63 ? 10.148 3.764 2.35 1 95.69 63 GLU B CA 1
ATOM 2234 C C . GLU B 1 63 ? 11.148 4.797 2.854 1 95.69 63 GLU B C 1
ATOM 2236 O O . GLU B 1 63 ? 10.789 5.945 3.109 1 95.69 63 GLU B O 1
ATOM 2241 N N . GLY B 1 64 ? 12.375 4.434 2.992 1 95.12 64 GLY B N 1
ATOM 2242 C CA . GLY B 1 64 ? 13.414 5.344 3.447 1 95.12 64 GLY B CA 1
ATOM 2243 C C . GLY B 1 64 ? 13.688 6.477 2.473 1 95.12 64 GLY B C 1
ATOM 2244 O O . GLY B 1 64 ? 13.961 7.605 2.885 1 95.12 64 GLY B O 1
ATOM 2245 N N . MET B 1 65 ? 13.625 6.125 1.202 1 94.5 65 MET B N 1
ATOM 2246 C CA . MET B 1 65 ? 13.867 7.125 0.165 1 94.5 65 MET B CA 1
ATOM 2247 C C . MET B 1 65 ? 12.758 8.164 0.142 1 94.5 65 MET B C 1
ATOM 2249 O O . MET B 1 65 ? 12.977 9.305 -0.283 1 94.5 65 MET B O 1
ATOM 2253 N N . MET B 1 66 ? 11.625 7.789 0.636 1 93 66 MET B N 1
ATOM 2254 C CA . MET B 1 66 ? 10.484 8.703 0.55 1 93 66 MET B CA 1
ATOM 2255 C C . MET B 1 66 ? 10.328 9.492 1.842 1 93 66 MET B C 1
ATOM 2257 O O . MET B 1 66 ? 9.398 10.297 1.974 1 93 66 MET B O 1
ATOM 2261 N N . CYS B 1 67 ? 11.227 9.43 2.723 1 89.44 67 CYS B N 1
ATOM 2262 C CA . CYS B 1 67 ? 11.141 10.102 4.016 1 89.44 67 CYS B CA 1
ATOM 2263 C C . CYS B 1 67 ? 11.148 11.617 3.842 1 89.44 67 CYS B C 1
ATOM 2265 O O . CYS B 1 67 ? 10.562 12.336 4.645 1 89.44 67 CYS B O 1
ATOM 2267 N N . PHE B 1 68 ? 11.789 12.125 2.803 1 84.94 68 PHE B N 1
ATOM 2268 C CA . PHE B 1 68 ? 11.898 13.562 2.605 1 84.94 68 PHE B CA 1
ATOM 2269 C C . PHE B 1 68 ? 11.008 14.016 1.458 1 84.94 68 PHE B C 1
ATOM 2271 O O . PHE B 1 68 ? 11.117 15.156 0.992 1 84.94 68 PHE B O 1
ATOM 2278 N N . TYR B 1 69 ? 10.172 13.102 1.024 1 83.12 69 TYR B N 1
ATOM 2279 C CA . TYR B 1 69 ? 9.258 13.414 -0.064 1 83.12 69 TYR B CA 1
ATOM 2280 C C . TYR B 1 69 ? 8.039 14.172 0.448 1 83.12 69 TYR B C 1
ATOM 2282 O O . TYR B 1 69 ? 7.422 13.781 1.441 1 83.12 69 TYR B O 1
ATOM 2290 N N . ASP B 1 70 ? 7.672 15.266 -0.119 1 77.06 70 ASP B N 1
ATOM 2291 C CA . ASP B 1 70 ? 6.598 16.156 0.317 1 77.06 70 ASP B CA 1
ATOM 2292 C C . ASP B 1 70 ? 5.258 15.414 0.348 1 77.06 70 ASP B C 1
ATOM 2294 O O . ASP B 1 70 ? 4.355 15.797 1.095 1 77.06 70 ASP B O 1
ATOM 2298 N N . GLY B 1 71 ? 5.16 14.391 -0.409 1 74.19 71 GLY B N 1
ATOM 2299 C CA . GLY B 1 71 ? 3.918 13.633 -0.442 1 74.19 71 GLY B CA 1
ATOM 2300 C C . GLY B 1 71 ? 3.795 12.633 0.692 1 74.19 71 GLY B C 1
ATOM 2301 O O . GLY B 1 71 ? 2.713 12.094 0.936 1 74.19 71 GLY B O 1
ATOM 2302 N N . SER B 1 72 ? 4.879 12.547 1.381 1 76 72 SER B N 1
ATOM 2303 C CA . SER B 1 72 ? 4.887 11.539 2.436 1 76 72 SER B CA 1
ATOM 2304 C C . SER B 1 72 ? 4.344 12.102 3.744 1 76 72 SER B C 1
ATOM 2306 O O . SER B 1 72 ? 4.543 13.281 4.047 1 76 72 SER B O 1
ATOM 2308 N N . TRP B 1 73 ? 3.686 11.266 4.484 1 69.56 73 TRP B N 1
ATOM 2309 C CA . TRP B 1 73 ? 3.154 11.633 5.789 1 69.56 73 TRP B CA 1
ATOM 2310 C C . TRP B 1 73 ? 4.27 12.094 6.723 1 69.56 73 TRP B C 1
ATOM 2312 O O . TRP B 1 73 ? 4.039 12.891 7.637 1 69.56 73 TRP B O 1
ATOM 2322 N N . LEU B 1 74 ? 5.422 11.594 6.508 1 65.69 74 LEU B N 1
ATOM 2323 C CA . LEU B 1 74 ? 6.547 11.867 7.395 1 65.69 74 LEU B CA 1
ATOM 2324 C C . LEU B 1 74 ? 7.008 13.312 7.258 1 65.69 74 LEU B C 1
ATOM 2326 O O . LEU B 1 74 ? 7.336 13.961 8.258 1 65.69 74 LEU B O 1
ATOM 2330 N N . THR B 1 75 ? 6.949 13.805 6.117 1 67.62 75 THR B N 1
ATOM 2331 C CA . THR B 1 75 ? 7.516 15.125 5.863 1 67.62 75 THR B CA 1
ATOM 2332 C C . THR B 1 75 ? 6.703 16.203 6.566 1 67.62 75 THR B C 1
ATOM 2334 O O . THR B 1 75 ? 7.25 17.234 6.98 1 67.62 75 THR B O 1
ATOM 2337 N N . VAL B 1 76 ? 5.52 15.953 6.707 1 68.94 76 VAL B N 1
ATOM 2338 C CA . VAL B 1 76 ? 4.66 17.016 7.199 1 68.94 76 VAL B CA 1
ATOM 2339 C C . VAL B 1 76 ? 4.551 16.938 8.719 1 68.94 76 VAL B C 1
ATOM 2341 O O . VAL B 1 76 ? 4.406 17.969 9.391 1 68.94 76 VAL B O 1
ATOM 2344 N N . ARG B 1 77 ? 4.82 15.797 9.242 1 73.75 77 ARG B N 1
ATOM 2345 C CA . ARG B 1 77 ? 4.523 15.602 10.656 1 73.75 77 ARG B CA 1
ATOM 2346 C C . ARG B 1 77 ? 5.785 15.734 11.508 1 73.75 77 ARG B C 1
ATOM 2348 O O . ARG B 1 77 ? 5.719 16.109 12.68 1 73.75 77 ARG B O 1
ATOM 2355 N N . TYR B 1 78 ? 6.852 15.484 10.773 1 77.88 78 TYR B N 1
ATOM 2356 C CA . TYR B 1 78 ? 8.047 15.312 11.594 1 77.88 78 TYR B CA 1
ATOM 2357 C C . TYR B 1 78 ? 9.102 16.359 11.258 1 77.88 78 TYR B C 1
ATOM 2359 O O . TYR B 1 78 ? 9.109 16.906 10.148 1 77.88 78 TYR B O 1
ATOM 2367 N N . SER B 1 79 ? 9.852 16.625 12.297 1 82.38 79 SER B N 1
ATOM 2368 C CA . SER B 1 79 ? 10.992 17.5 12.086 1 82.38 79 SER B CA 1
ATOM 2369 C C . SER B 1 79 ? 12.031 16.859 11.18 1 82.38 79 SER B C 1
ATOM 2371 O O . SER B 1 79 ? 11.992 15.648 10.945 1 82.38 79 SER B O 1
ATOM 2373 N N . ARG B 1 80 ? 12.914 17.609 10.68 1 82.62 80 ARG B N 1
ATOM 2374 C CA . ARG B 1 80 ? 13.969 17.141 9.797 1 82.62 80 ARG B CA 1
ATOM 2375 C C . ARG B 1 80 ? 14.844 16.109 10.5 1 82.62 80 ARG B C 1
ATOM 2377 O O . ARG B 1 80 ? 15.32 15.156 9.867 1 82.62 80 ARG B O 1
ATOM 2384 N N . ASN B 1 81 ? 15.039 16.25 11.805 1 83.62 81 ASN B N 1
ATOM 2385 C CA . ASN B 1 81 ? 15.859 15.305 12.555 1 83.62 81 ASN B CA 1
ATOM 2386 C C . ASN B 1 81 ? 15.219 13.922 12.602 1 83.62 81 ASN B C 1
ATOM 2388 O O . ASN B 1 81 ? 15.906 12.906 12.445 1 83.62 81 ASN B O 1
ATOM 2392 N N . TYR B 1 82 ? 13.914 13.906 12.789 1 85.31 82 TYR B N 1
ATOM 2393 C CA . TYR B 1 82 ? 13.211 12.633 12.82 1 85.31 82 TYR B CA 1
ATOM 2394 C C . TYR B 1 82 ? 13.172 11.992 11.438 1 85.31 82 TYR B C 1
ATOM 2396 O O . TYR B 1 82 ? 13.328 10.781 11.305 1 85.31 82 TYR B O 1
ATOM 2404 N N . LYS B 1 83 ? 12.984 12.828 10.477 1 88.44 83 LYS B N 1
ATOM 2405 C CA . LYS B 1 83 ? 12.992 12.328 9.109 1 88.44 83 LYS B CA 1
ATOM 2406 C C . LYS B 1 83 ? 14.344 11.695 8.766 1 88.44 83 LYS B C 1
ATOM 2408 O O . LYS B 1 83 ? 14.391 10.625 8.148 1 88.44 83 LYS B O 1
ATOM 2413 N N . THR B 1 84 ? 15.367 12.359 9.219 1 88.69 84 THR B N 1
ATOM 2414 C CA . THR B 1 84 ? 16.719 11.844 8.992 1 88.69 84 THR B CA 1
ATOM 2415 C C . THR B 1 84 ? 16.922 10.523 9.734 1 88.69 84 THR B C 1
ATOM 2417 O O . THR B 1 84 ? 17.469 9.57 9.18 1 88.69 84 THR B O 1
ATOM 2420 N N . ALA B 1 85 ? 16.469 10.461 10.961 1 89.06 85 ALA B N 1
ATOM 2421 C CA . ALA B 1 85 ? 16.594 9.234 11.75 1 89.06 85 ALA B CA 1
ATOM 2422 C C . ALA B 1 85 ? 15.859 8.07 11.086 1 89.06 85 ALA B C 1
ATOM 2424 O O . ALA B 1 85 ? 16.406 6.973 10.977 1 89.06 85 ALA B O 1
ATOM 2425 N N . PHE B 1 86 ? 14.625 8.328 10.625 1 91.56 86 PHE B N 1
ATOM 2426 C CA . PHE B 1 86 ? 13.852 7.301 9.938 1 91.56 86 PHE B CA 1
ATOM 2427 C C . PHE B 1 86 ? 14.547 6.867 8.656 1 91.56 86 PHE B C 1
ATOM 2429 O O . PHE B 1 86 ? 14.625 5.672 8.352 1 91.56 86 PHE B O 1
ATOM 2436 N N . HIS B 1 87 ? 15.031 7.836 7.926 1 94 87 HIS B N 1
ATOM 2437 C CA . HIS B 1 87 ? 15.758 7.547 6.695 1 94 87 HIS B CA 1
ATOM 2438 C C . HIS B 1 87 ? 16.953 6.645 6.965 1 94 87 HIS B C 1
ATOM 2440 O O . HIS B 1 87 ? 17.125 5.617 6.305 1 94 87 HIS B O 1
ATOM 2446 N N . VAL B 1 88 ? 17.734 7.023 7.969 1 93.06 88 VAL B N 1
ATOM 2447 C CA . VAL B 1 88 ? 18.953 6.293 8.281 1 93.06 88 VAL B CA 1
ATOM 2448 C C . VAL B 1 88 ? 18.609 4.871 8.719 1 93.06 88 VAL B C 1
ATOM 2450 O O . VAL B 1 88 ? 19.219 3.904 8.242 1 93.06 88 VAL B O 1
ATOM 2453 N N . VAL B 1 89 ? 17.656 4.715 9.578 1 93.81 89 VAL B N 1
ATOM 2454 C CA . VAL B 1 89 ? 17.281 3.408 10.117 1 93.81 89 VAL B CA 1
ATOM 2455 C C . VAL B 1 89 ? 16.766 2.518 8.992 1 93.81 89 VAL B C 1
ATOM 2457 O O . VAL B 1 89 ? 17.172 1.365 8.859 1 93.81 89 VAL B O 1
ATOM 2460 N N . LEU B 1 90 ? 15.898 3.01 8.203 1 96.44 90 LEU B N 1
ATOM 2461 C CA . LEU B 1 90 ? 15.297 2.238 7.121 1 96.44 90 LEU B CA 1
ATOM 2462 C C . LEU B 1 90 ? 16.344 1.868 6.074 1 96.44 90 LEU B C 1
ATOM 2464 O O . LEU B 1 90 ? 16.312 0.767 5.52 1 96.44 90 LEU B O 1
ATOM 2468 N N . GLN B 1 91 ? 17.266 2.787 5.832 1 96.81 91 GLN B N 1
ATOM 2469 C CA . GLN B 1 91 ? 18.297 2.514 4.836 1 96.81 91 GLN B CA 1
ATOM 2470 C C . GLN B 1 91 ? 19.297 1.479 5.344 1 96.81 91 GLN B C 1
ATOM 2472 O O . GLN B 1 91 ? 19.781 0.648 4.574 1 96.81 91 GLN B O 1
ATOM 2477 N N . ILE B 1 92 ? 19.625 1.533 6.613 1 95.56 92 ILE B N 1
ATOM 2478 C CA . ILE B 1 92 ? 20.547 0.55 7.184 1 95.56 92 ILE B CA 1
ATOM 2479 C C . ILE B 1 92 ? 19.875 -0.827 7.188 1 95.56 92 ILE B C 1
ATOM 2481 O O . ILE B 1 92 ? 20.5 -1.818 6.789 1 95.56 92 ILE B O 1
ATOM 2485 N N . LEU B 1 93 ? 18.656 -0.865 7.594 1 96.88 93 LEU B N 1
ATOM 2486 C CA . LEU B 1 93 ? 17.938 -2.133 7.629 1 96.88 93 LEU B CA 1
ATOM 2487 C C . LEU B 1 93 ? 17.688 -2.656 6.219 1 96.88 93 LEU B C 1
ATOM 2489 O O . LEU B 1 93 ? 18 -3.811 5.914 1 96.88 93 LEU B O 1
ATOM 2493 N N . GLY B 1 94 ? 17.141 -1.796 5.383 1 97.88 94 GLY B N 1
ATOM 2494 C CA . GLY B 1 94 ? 16.828 -2.199 4.023 1 97.88 94 GLY B CA 1
ATOM 2495 C C . GLY B 1 94 ? 18.062 -2.506 3.193 1 97.88 94 GLY B C 1
ATOM 2496 O O . GLY B 1 94 ? 18.141 -3.553 2.549 1 97.88 94 GLY B O 1
ATOM 2497 N N . GLY B 1 95 ? 19.031 -1.573 3.211 1 97.12 95 GLY B N 1
ATOM 2498 C CA . GLY B 1 95 ? 20.281 -1.818 2.527 1 97.12 95 GLY B CA 1
ATOM 2499 C C . GLY B 1 95 ? 21.031 -3.021 3.07 1 97.12 95 GLY B C 1
ATOM 2500 O O . GLY B 1 95 ? 21.594 -3.803 2.303 1 97.12 95 GLY B O 1
ATOM 2501 N N . GLY B 1 96 ? 21 -3.154 4.359 1 96.75 96 GLY B N 1
ATOM 2502 C CA . GLY B 1 96 ? 21.641 -4.309 4.973 1 96.75 96 GLY B CA 1
ATOM 2503 C C . GLY B 1 96 ? 21.031 -5.629 4.543 1 96.75 96 GLY B C 1
ATOM 2504 O O . GLY B 1 96 ? 21.75 -6.574 4.219 1 96.75 96 GLY B O 1
ATOM 2505 N N . MET B 1 97 ? 19.734 -5.703 4.527 1 97.94 97 MET B N 1
ATOM 2506 C CA . MET B 1 97 ? 19.047 -6.902 4.07 1 97.94 97 MET B CA 1
ATOM 2507 C C . MET B 1 97 ? 19.328 -7.164 2.594 1 97.94 97 MET B C 1
ATOM 2509 O O . MET B 1 97 ? 19.531 -8.312 2.189 1 97.94 97 MET B O 1
ATOM 2513 N N . GLY B 1 98 ? 19.297 -6.086 1.818 1 97.88 98 GLY B N 1
ATOM 2514 C CA . GLY B 1 98 ? 19.641 -6.23 0.413 1 97.88 98 GLY B CA 1
ATOM 2515 C C . GLY B 1 98 ? 21.031 -6.793 0.197 1 97.88 98 GLY B C 1
ATOM 2516 O O . GLY B 1 98 ? 21.203 -7.738 -0.575 1 97.88 98 GLY B O 1
ATOM 2517 N N . VAL B 1 99 ? 21.969 -6.293 0.896 1 97.38 99 VAL B N 1
ATOM 2518 C CA . VAL B 1 99 ? 23.359 -6.738 0.806 1 97.38 99 VAL B CA 1
ATOM 2519 C C . VAL B 1 99 ? 23.469 -8.188 1.282 1 97.38 99 VAL B C 1
ATOM 2521 O O . VAL B 1 99 ? 24.109 -9.008 0.631 1 97.38 99 VAL B O 1
ATOM 2524 N N . ALA B 1 100 ? 22.844 -8.484 2.395 1 97.69 100 ALA B N 1
ATOM 2525 C CA . ALA B 1 100 ? 22.844 -9.852 2.914 1 97.69 100 ALA B CA 1
ATOM 2526 C C . ALA B 1 100 ? 22.266 -10.828 1.899 1 97.69 100 ALA B C 1
ATOM 2528 O O . ALA B 1 100 ? 22.797 -11.914 1.693 1 97.69 100 ALA B O 1
ATOM 2529 N N . GLY B 1 101 ? 21.141 -10.414 1.301 1 97.75 101 GLY B N 1
ATOM 2530 C CA . GLY B 1 101 ? 20.531 -11.258 0.287 1 97.75 101 GLY B CA 1
ATOM 2531 C C . GLY B 1 101 ? 21.438 -11.523 -0.897 1 97.75 101 GLY B C 1
ATOM 2532 O O . GLY B 1 101 ? 21.516 -12.648 -1.386 1 97.75 101 GLY B O 1
ATOM 2533 N N . CYS B 1 102 ? 22.094 -10.516 -1.364 1 97.12 102 CYS B N 1
ATOM 2534 C CA . CYS B 1 102 ? 23.031 -10.672 -2.469 1 97.12 102 CYS B CA 1
ATOM 2535 C C . CYS B 1 102 ? 24.203 -11.555 -2.064 1 97.12 102 CYS B C 1
ATOM 2537 O O . CYS B 1 102 ? 24.656 -12.398 -2.848 1 97.12 102 CYS B O 1
ATOM 2539 N N . LEU B 1 103 ? 24.672 -11.391 -0.875 1 95.88 103 LEU B N 1
ATOM 2540 C CA . LEU B 1 103 ? 25.781 -12.195 -0.37 1 95.88 103 LEU B CA 1
ATOM 2541 C C . LEU B 1 103 ? 25.406 -13.672 -0.32 1 95.88 103 LEU B C 1
ATOM 2543 O O . LEU B 1 103 ? 26.219 -14.531 -0.687 1 95.88 103 LEU B O 1
ATOM 2547 N N . ILE B 1 104 ? 24.281 -13.945 0.111 1 96.06 104 ILE B N 1
ATOM 2548 C CA . ILE B 1 104 ? 23.797 -15.32 0.177 1 96.06 104 ILE B CA 1
ATOM 2549 C C . ILE B 1 104 ? 23.828 -15.945 -1.214 1 96.06 104 ILE B C 1
ATOM 2551 O O . ILE B 1 104 ? 24.281 -17.078 -1.378 1 96.06 104 ILE B O 1
ATOM 2555 N N . GLN B 1 105 ? 23.375 -15.227 -2.201 1 96.06 105 GLN B N 1
ATOM 2556 C CA . GLN B 1 105 ? 23.375 -15.758 -3.561 1 96.06 105 GLN B CA 1
ATOM 2557 C C . GLN B 1 105 ? 24.797 -15.93 -4.086 1 96.06 105 GLN B C 1
ATOM 2559 O O . GLN B 1 105 ? 25.094 -16.906 -4.785 1 96.06 105 GLN B O 1
ATOM 2564 N N . LEU B 1 106 ? 25.656 -15.023 -3.771 1 95.44 106 LEU B N 1
ATOM 2565 C CA . LEU B 1 106 ? 27.062 -15.125 -4.18 1 95.44 106 LEU B CA 1
ATOM 2566 C C . LEU B 1 106 ? 27.719 -16.359 -3.582 1 95.44 106 LEU B C 1
ATOM 2568 O O . LEU B 1 106 ? 28.438 -17.078 -4.273 1 95.44 106 LEU B O 1
ATOM 2572 N N . ILE B 1 107 ? 27.438 -16.594 -2.365 1 95 107 ILE B N 1
ATOM 2573 C CA . ILE B 1 107 ? 27.984 -17.766 -1.683 1 95 107 ILE B CA 1
ATOM 2574 C C . ILE B 1 107 ? 27.422 -19.031 -2.314 1 95 107 ILE B C 1
ATOM 2576 O O . ILE B 1 107 ? 28.172 -19.984 -2.588 1 95 107 ILE B O 1
ATOM 2580 N N . ARG B 1 108 ? 26.141 -19.047 -2.574 1 93.56 108 ARG B N 1
ATOM 2581 C CA . ARG B 1 108 ? 25.484 -20.203 -3.184 1 93.56 108 ARG B CA 1
ATOM 2582 C C . ARG B 1 108 ? 26.062 -20.5 -4.562 1 93.56 108 ARG B C 1
ATOM 2584 O O . ARG B 1 108 ? 26.125 -21.656 -4.984 1 93.56 108 ARG B O 1
ATOM 2591 N N . ASP B 1 109 ? 26.5 -19.406 -5.219 1 94.62 109 ASP B N 1
ATOM 2592 C CA . ASP B 1 109 ? 27.031 -19.547 -6.57 1 94.62 109 ASP B CA 1
ATOM 2593 C C . ASP B 1 109 ? 28.547 -19.688 -6.551 1 94.62 109 ASP B C 1
ATOM 2595 O O . ASP B 1 109 ? 29.219 -19.516 -7.578 1 94.62 109 ASP B O 1
ATOM 2599 N N . ASP B 1 110 ? 29.109 -19.953 -5.398 1 96.12 110 ASP B N 1
ATOM 2600 C CA . ASP B 1 110 ? 30.547 -20.094 -5.223 1 96.12 110 ASP B CA 1
ATOM 2601 C C . ASP B 1 110 ? 31.297 -18.875 -5.762 1 96.12 110 ASP B C 1
ATOM 2603 O O . ASP B 1 110 ? 32.25 -19 -6.523 1 96.12 110 ASP B O 1
ATOM 2607 N N . TRP B 1 111 ? 30.672 -17.688 -5.527 1 93.31 111 TRP B N 1
ATOM 2608 C CA . TRP B 1 111 ? 31.266 -16.391 -5.805 1 93.31 111 TRP B CA 1
ATOM 2609 C C . TRP B 1 111 ? 31.375 -16.141 -7.309 1 93.31 111 TRP B C 1
ATOM 2611 O O . TRP B 1 111 ? 32.125 -15.281 -7.754 1 93.31 111 TRP B O 1
ATOM 2621 N N . SER B 1 112 ? 30.672 -16.953 -8.055 1 93.81 112 SER B N 1
ATOM 2622 C CA . SER B 1 112 ? 30.562 -16.719 -9.492 1 93.81 112 SER B CA 1
ATOM 2623 C C . SER B 1 112 ? 29.328 -15.914 -9.828 1 93.81 112 SER B C 1
ATOM 2625 O O . SER B 1 112 ? 28.266 -16.094 -9.211 1 93.81 112 SER B O 1
ATOM 2627 N N . ILE B 1 113 ? 29.469 -15.023 -10.734 1 91.44 113 ILE B N 1
ATOM 2628 C CA . ILE B 1 113 ? 28.344 -14.219 -11.195 1 91.44 113 ILE B CA 1
ATOM 2629 C C . ILE B 1 113 ? 27.781 -14.812 -12.484 1 91.44 113 ILE B C 1
ATOM 2631 O O . ILE B 1 113 ? 28.5 -14.977 -13.469 1 91.44 113 ILE B O 1
ATOM 2635 N N . SER B 1 114 ? 26.547 -15.078 -12.43 1 87.94 114 SER B N 1
ATOM 2636 C CA . SER B 1 114 ? 25.891 -15.664 -13.594 1 87.94 114 SER B CA 1
ATOM 2637 C C . SER B 1 114 ? 25.906 -14.711 -14.773 1 87.94 114 SER B C 1
ATOM 2639 O O . SER B 1 114 ? 26.094 -13.5 -14.609 1 87.94 114 SER B O 1
ATOM 2641 N N . VAL B 1 115 ? 25.609 -15.234 -15.914 1 90.44 115 VAL B N 1
ATOM 2642 C CA . VAL B 1 115 ? 25.672 -14.469 -17.156 1 90.44 115 VAL B CA 1
ATOM 2643 C C . VAL B 1 115 ? 24.359 -13.734 -17.391 1 90.44 115 VAL B C 1
ATOM 2645 O O . VAL B 1 115 ? 24.266 -12.859 -18.25 1 90.44 115 VAL B O 1
ATOM 2648 N N . THR B 1 116 ? 23.344 -13.938 -16.625 1 95.38 116 THR B N 1
ATOM 2649 C CA . THR B 1 116 ? 22.047 -13.297 -16.828 1 95.38 116 THR B CA 1
ATOM 2650 C C . THR B 1 116 ? 22.109 -11.82 -16.438 1 95.38 116 THR B C 1
ATOM 2652 O O . THR B 1 116 ? 22.953 -11.414 -15.641 1 95.38 116 THR B O 1
ATOM 2655 N N . LEU B 1 117 ? 21.25 -11.039 -17.094 1 97.38 117 LEU B N 1
ATOM 2656 C CA . LEU B 1 117 ? 21.156 -9.625 -16.766 1 97.38 117 LEU B CA 1
ATOM 2657 C C . LEU B 1 117 ? 20.75 -9.438 -15.305 1 97.38 117 LEU B C 1
ATOM 2659 O O . LEU B 1 117 ? 21.25 -8.523 -14.633 1 97.38 117 LEU B O 1
ATOM 2663 N N . HIS B 1 118 ? 19.891 -10.273 -14.758 1 97.69 118 HIS B N 1
ATOM 2664 C CA . HIS B 1 118 ? 19.484 -10.219 -13.359 1 97.69 118 HIS B CA 1
ATOM 2665 C C . HIS B 1 118 ? 20.703 -10.305 -12.43 1 97.69 118 HIS B C 1
ATOM 2667 O O . HIS B 1 118 ? 20.859 -9.477 -11.531 1 97.69 118 HIS B O 1
ATOM 2673 N N . ALA B 1 119 ? 21.516 -11.242 -12.703 1 97.12 119 ALA B N 1
ATOM 2674 C CA . ALA B 1 119 ? 22.672 -11.484 -11.836 1 97.12 119 ALA B CA 1
ATOM 2675 C C . ALA B 1 119 ? 23.656 -10.32 -11.906 1 97.12 119 ALA B C 1
ATOM 2677 O O . ALA B 1 119 ? 24.203 -9.906 -10.883 1 97.12 119 ALA B O 1
ATOM 2678 N N . ARG B 1 120 ? 23.844 -9.812 -13.078 1 97.56 120 ARG B N 1
ATOM 2679 C CA . ARG B 1 120 ? 24.781 -8.703 -13.258 1 97.56 120 ARG B CA 1
ATOM 2680 C C . ARG B 1 120 ? 24.25 -7.434 -12.594 1 97.56 120 ARG B C 1
ATOM 2682 O O . ARG B 1 120 ? 25 -6.727 -11.906 1 97.56 120 ARG B O 1
ATOM 2689 N N . LEU B 1 121 ? 23.062 -7.168 -12.828 1 98.19 121 LEU B N 1
ATOM 2690 C CA . LEU B 1 121 ? 22.453 -6 -12.211 1 98.19 121 LEU B CA 1
ATOM 2691 C C . LEU B 1 121 ? 22.406 -6.156 -10.695 1 98.19 121 LEU B C 1
ATOM 2693 O O . LEU B 1 121 ? 22.641 -5.195 -9.953 1 98.19 121 LEU B O 1
ATOM 2697 N N . GLY B 1 122 ? 22.078 -7.379 -10.242 1 98 122 GLY B N 1
ATOM 2698 C CA . GLY B 1 122 ? 22.094 -7.641 -8.812 1 98 122 GLY B CA 1
ATOM 2699 C C . GLY B 1 122 ? 23.438 -7.387 -8.172 1 98 122 GLY B C 1
ATOM 2700 O O . GLY B 1 122 ? 23.516 -6.785 -7.098 1 98 122 GLY B O 1
ATOM 2701 N N . PHE B 1 123 ? 24.406 -7.812 -8.844 1 97.62 123 PHE B N 1
ATOM 2702 C CA . PHE B 1 123 ? 25.75 -7.609 -8.32 1 97.62 123 PHE B CA 1
ATOM 2703 C C . PHE B 1 123 ? 26.109 -6.129 -8.32 1 97.62 123 PHE B C 1
ATOM 2705 O O . PHE B 1 123 ? 26.703 -5.637 -7.359 1 97.62 123 PHE B O 1
ATOM 2712 N N . ALA B 1 124 ? 25.797 -5.48 -9.398 1 97.62 124 ALA B N 1
ATOM 2713 C CA . ALA B 1 124 ? 26.047 -4.043 -9.461 1 97.62 124 ALA B CA 1
ATOM 2714 C C . ALA B 1 124 ? 25.328 -3.322 -8.32 1 97.62 124 ALA B C 1
ATOM 2716 O O . ALA B 1 124 ? 25.906 -2.447 -7.668 1 97.62 124 ALA B O 1
ATOM 2717 N N . ALA B 1 125 ? 24.094 -3.684 -8.07 1 98.06 125 ALA B N 1
ATOM 2718 C CA . ALA B 1 125 ? 23.328 -3.092 -6.973 1 98.06 125 ALA B CA 1
ATOM 2719 C C . ALA B 1 125 ? 23.984 -3.391 -5.629 1 98.06 125 ALA B C 1
ATOM 2721 O O . ALA B 1 125 ? 24 -2.539 -4.738 1 98.06 125 ALA B O 1
ATOM 2722 N N . PHE B 1 126 ? 24.516 -4.59 -5.5 1 97.62 126 PHE B N 1
ATOM 2723 C CA . PHE B 1 126 ? 25.203 -5.012 -4.297 1 97.62 126 PHE B CA 1
ATOM 2724 C C . PHE B 1 126 ? 26.391 -4.09 -4 1 97.62 126 PHE B C 1
ATOM 2726 O O . PHE B 1 126 ? 26.5 -3.545 -2.9 1 97.62 126 PHE B O 1
ATOM 2733 N N . VAL B 1 127 ? 27.203 -3.846 -4.953 1 97.62 127 VAL B N 1
ATOM 2734 C CA . VAL B 1 127 ? 28.391 -3.027 -4.797 1 97.62 127 VAL B CA 1
ATOM 2735 C C . VAL B 1 127 ? 28 -1.576 -4.535 1 97.62 127 VAL B C 1
ATOM 2737 O O . VAL B 1 127 ? 28.516 -0.947 -3.605 1 97.62 127 VAL B O 1
ATOM 2740 N N . LEU B 1 128 ? 27.125 -1.091 -5.312 1 97.5 128 LEU B N 1
ATOM 2741 C CA . LEU B 1 128 ? 26.703 0.296 -5.168 1 97.5 128 LEU B CA 1
ATOM 2742 C C . LEU B 1 128 ? 26.047 0.525 -3.812 1 97.5 128 LEU B C 1
ATOM 2744 O O . LEU B 1 128 ? 26.219 1.582 -3.201 1 97.5 128 LEU B O 1
ATOM 2748 N N . CYS B 1 129 ? 25.281 -0.455 -3.361 1 97.5 129 CYS B N 1
ATOM 2749 C CA . CYS B 1 129 ? 24.625 -0.337 -2.064 1 97.5 129 CYS B CA 1
ATOM 2750 C C . CYS B 1 129 ? 25.656 -0.271 -0.938 1 97.5 129 CYS B C 1
ATOM 2752 O O . CYS B 1 129 ? 25.484 0.504 0.006 1 97.5 129 CYS B O 1
ATOM 2754 N N . LEU B 1 130 ? 26.672 -1.018 -1.037 1 96.81 130 LEU B N 1
ATOM 2755 C CA . LEU B 1 130 ? 27.734 -0.986 -0.039 1 96.81 130 LEU B CA 1
ATOM 2756 C C . LEU B 1 130 ? 28.406 0.387 0.006 1 96.81 130 LEU B C 1
ATOM 2758 O O . LEU B 1 130 ? 28.609 0.948 1.085 1 96.81 130 LEU B O 1
ATOM 2762 N N . ILE B 1 131 ? 28.688 0.905 -1.129 1 95.81 131 ILE B N 1
ATOM 2763 C CA . ILE B 1 131 ? 29.312 2.221 -1.217 1 95.81 131 ILE B CA 1
ATOM 2764 C C . ILE B 1 131 ? 28.359 3.283 -0.687 1 95.81 131 ILE B C 1
ATOM 2766 O O . ILE B 1 131 ? 28.766 4.191 0.042 1 95.81 131 ILE B O 1
ATOM 2770 N N . SER B 1 132 ? 27.109 3.121 -1.051 1 95.12 132 SER B N 1
ATOM 2771 C CA . SER B 1 132 ? 26.109 4.078 -0.605 1 95.12 132 SER B CA 1
ATOM 2772 C C . SER B 1 132 ? 25.938 4.035 0.909 1 95.12 132 SER B C 1
ATOM 2774 O O . SER B 1 132 ? 25.781 5.078 1.551 1 95.12 132 SER B O 1
ATOM 2776 N N . LEU B 1 133 ? 25.906 2.865 1.491 1 94.69 133 LEU B N 1
ATOM 2777 C CA . LEU B 1 133 ? 25.797 2.732 2.939 1 94.69 133 LEU B CA 1
ATOM 2778 C C . LEU B 1 133 ? 26.969 3.414 3.639 1 94.69 133 LEU B C 1
ATOM 2780 O O . LEU B 1 133 ? 26.781 4.102 4.645 1 94.69 133 LEU B O 1
ATOM 2784 N N . LEU B 1 134 ? 28.109 3.314 3.098 1 91.94 134 LEU B N 1
ATOM 2785 C CA . LEU B 1 134 ? 29.297 3.945 3.658 1 91.94 134 LEU B CA 1
ATOM 2786 C C . LEU B 1 134 ? 29.234 5.461 3.508 1 91.94 134 LEU B C 1
ATOM 2788 O O . LEU B 1 134 ? 29.516 6.199 4.453 1 91.94 134 LEU B O 1
ATOM 2792 N N . SER B 1 135 ? 28.906 5.859 2.34 1 91 135 SER B N 1
ATOM 2793 C CA . SER B 1 135 ? 28.781 7.293 2.09 1 91 135 SER B CA 1
ATOM 2794 C C . SER B 1 135 ? 27.734 7.926 2.992 1 91 135 SER B C 1
ATOM 2796 O O . SER B 1 135 ? 27.891 9.062 3.445 1 91 135 SER B O 1
ATOM 2798 N N . GLY B 1 136 ? 26.672 7.211 3.156 1 89.56 136 GLY B N 1
ATOM 2799 C CA . GLY B 1 136 ? 25.641 7.688 4.066 1 89.56 136 GLY B CA 1
ATOM 2800 C C . GLY B 1 136 ? 26.109 7.797 5.5 1 89.56 136 GLY B C 1
ATOM 2801 O O . GLY B 1 136 ? 25.797 8.766 6.195 1 89.56 136 GLY B O 1
ATOM 2802 N N . LEU B 1 137 ? 26.844 6.859 5.949 1 85.75 137 LEU B N 1
ATOM 2803 C CA . LEU B 1 137 ? 27.406 6.875 7.297 1 85.75 137 LEU B CA 1
ATOM 2804 C C . LEU B 1 137 ? 28.359 8.047 7.473 1 85.75 137 LEU B C 1
ATOM 2806 O O . LEU B 1 137 ? 28.344 8.719 8.5 1 85.75 137 LEU B O 1
ATOM 2810 N N . VAL B 1 138 ? 29.141 8.344 6.52 1 82.94 138 VAL B N 1
ATOM 2811 C CA . VAL B 1 138 ? 30.078 9.461 6.547 1 82.94 138 VAL B CA 1
ATOM 2812 C C . VAL B 1 138 ? 29.312 10.781 6.602 1 82.94 138 VAL B C 1
ATOM 2814 O O . VAL B 1 138 ? 29.656 11.68 7.367 1 82.94 138 VAL B O 1
ATOM 2817 N N . ALA B 1 139 ? 28.281 10.812 5.742 1 80.62 139 ALA B N 1
ATOM 2818 C CA . ALA B 1 139 ? 27.453 12.023 5.734 1 80.62 139 ALA B CA 1
ATOM 2819 C C . ALA B 1 139 ? 26.781 12.242 7.086 1 80.62 139 ALA B C 1
ATOM 2821 O O . ALA B 1 139 ? 26.719 13.367 7.578 1 80.62 139 ALA B O 1
ATOM 2822 N N . PHE B 1 140 ? 26.359 11.219 7.645 1 81.5 140 PHE B N 1
ATOM 2823 C CA . PHE B 1 140 ? 25.719 11.281 8.953 1 81.5 140 PHE B CA 1
ATOM 2824 C C . PHE B 1 140 ? 26.719 11.703 10.023 1 81.5 140 PHE B C 1
ATOM 2826 O O . PHE B 1 140 ? 26.406 12.57 10.852 1 81.5 140 PHE B O 1
ATOM 2833 N N . LEU B 1 141 ? 27.938 11.18 10.039 1 78.44 141 LEU B N 1
ATOM 2834 C CA . LEU B 1 141 ? 28.969 11.5 11.016 1 78.44 141 LEU B CA 1
ATOM 2835 C C . LEU B 1 141 ? 29.5 12.922 10.812 1 78.44 141 LEU B C 1
ATOM 2837 O O . LEU B 1 141 ? 29.828 13.609 11.781 1 78.44 141 LEU B O 1
ATOM 2841 N N . ALA B 1 142 ? 29.562 13.336 9.57 1 73.75 142 ALA B N 1
ATOM 2842 C CA . ALA B 1 142 ? 30 14.695 9.273 1 73.75 142 ALA B CA 1
ATOM 2843 C C . ALA B 1 142 ? 29.031 15.719 9.867 1 73.75 142 ALA B C 1
ATOM 2845 O O . ALA B 1 142 ? 29.453 16.797 10.297 1 73.75 142 ALA B O 1
ATOM 2846 N N . ARG B 1 143 ? 27.812 15.414 9.789 1 71.62 143 ARG B N 1
ATOM 2847 C CA . ARG B 1 143 ? 26.812 16.297 10.398 1 71.62 143 ARG B CA 1
ATOM 2848 C C . ARG B 1 143 ? 27 16.359 11.906 1 71.62 143 ARG B C 1
ATOM 2850 O O . ARG B 1 143 ? 26.781 17.406 12.516 1 71.62 143 ARG B O 1
ATOM 2857 N N . CYS B 1 144 ? 27.453 15.297 12.281 1 67.94 144 CYS B N 1
ATOM 2858 C CA . CYS B 1 144 ? 27.641 15.227 13.727 1 67.94 144 CYS B CA 1
ATOM 2859 C C . CYS B 1 144 ? 28.984 15.797 14.133 1 67.94 144 CYS B C 1
ATOM 2861 O O . CYS B 1 144 ? 29.125 16.328 15.242 1 67.94 144 CYS B O 1
ATOM 2863 N N . LEU B 1 145 ? 29.844 15.555 13.102 1 63.81 145 LEU B N 1
ATOM 2864 C CA . LEU B 1 145 ? 31.219 15.977 13.414 1 63.81 145 LEU B CA 1
ATOM 2865 C C . LEU B 1 145 ? 31.578 17.234 12.633 1 63.81 145 LEU B C 1
ATOM 2867 O O . LEU B 1 145 ? 31.156 17.406 11.484 1 63.81 145 LEU B O 1
ATOM 2871 N N . SER B 1 146 ? 31.297 18.625 12.984 1 57.69 146 SER B N 1
ATOM 2872 C CA . SER B 1 146 ? 31.516 19.969 12.477 1 57.69 146 SER B CA 1
ATOM 2873 C C . SER B 1 146 ? 32.531 19.969 11.328 1 57.69 146 SER B C 1
ATOM 2875 O O . SER B 1 146 ? 32.844 21.031 10.773 1 57.69 146 SER B O 1
ATOM 2877 N N . ARG B 1 147 ? 33.156 19.047 11 1 53.66 147 ARG B N 1
ATOM 2878 C CA . ARG B 1 147 ? 34.438 19.375 10.422 1 53.66 147 ARG B CA 1
ATOM 2879 C C . ARG B 1 147 ? 34.375 19.469 8.898 1 53.66 147 ARG B C 1
ATOM 2881 O O . ARG B 1 147 ? 34.812 20.453 8.312 1 53.66 147 ARG B O 1
ATOM 2888 N N . THR B 1 148 ? 34.781 18.359 8.094 1 52.75 148 THR B N 1
ATOM 2889 C CA . THR B 1 148 ? 35.656 18.422 6.926 1 52.75 148 THR B CA 1
ATOM 2890 C C . THR B 1 148 ? 34.844 18.766 5.672 1 52.75 148 THR B C 1
ATOM 2892 O O . THR B 1 148 ? 35.312 19.562 4.844 1 52.75 148 THR B O 1
ATOM 2895 N N . ILE B 1 149 ? 34.312 17.828 4.961 1 56.5 149 ILE B N 1
ATOM 2896 C CA . ILE B 1 149 ? 33.875 17.922 3.564 1 56.5 149 ILE B CA 1
ATOM 2897 C C . ILE B 1 149 ? 32.625 18.781 3.461 1 56.5 149 ILE B C 1
ATOM 2899 O O . ILE B 1 149 ? 31.828 18.844 4.398 1 56.5 149 ILE B O 1
ATOM 2903 N N . SER B 1 150 ? 32.719 19.703 2.387 1 65.94 150 SER B N 1
ATOM 2904 C CA . SER B 1 150 ? 31.547 20.516 2.133 1 65.94 150 SER B CA 1
ATOM 2905 C C . SER B 1 150 ? 30.266 19.672 2.184 1 65.94 150 SER B C 1
ATOM 2907 O O . SER B 1 150 ? 30.141 18.688 1.458 1 65.94 150 SER B O 1
ATOM 2909 N N . PRO B 1 151 ? 29.469 19.922 3.121 1 76 151 PRO B N 1
ATOM 2910 C CA . PRO B 1 151 ? 28.266 19.125 3.377 1 76 151 PRO B CA 1
ATOM 2911 C C . PRO B 1 151 ? 27.391 18.984 2.137 1 76 151 PRO B C 1
ATOM 2913 O O . PRO B 1 151 ? 26.812 17.906 1.914 1 76 151 PRO B O 1
ATOM 2916 N N . LEU B 1 152 ? 27.531 19.875 1.202 1 80.5 152 LEU B N 1
ATOM 2917 C CA . LEU B 1 152 ? 26.641 19.844 0.042 1 80.5 152 LEU B CA 1
ATOM 2918 C C . LEU B 1 152 ? 27.125 18.828 -0.982 1 80.5 152 LEU B C 1
ATOM 2920 O O . LEU B 1 152 ? 26.328 18.078 -1.552 1 80.5 152 LEU B O 1
ATOM 2924 N N . VAL B 1 153 ? 28.406 18.797 -1.251 1 81 153 VAL B N 1
ATOM 2925 C CA . VAL B 1 153 ? 28.969 17.891 -2.24 1 81 153 VAL B CA 1
ATOM 2926 C C . VAL B 1 153 ? 28.797 16.453 -1.77 1 81 153 VAL B C 1
ATOM 2928 O O . VAL B 1 153 ? 28.438 15.57 -2.553 1 81 153 VAL B O 1
ATOM 2931 N N . ASN B 1 154 ? 29.109 16.203 -0.562 1 83.25 154 ASN B N 1
ATOM 2932 C CA . ASN B 1 154 ? 28.969 14.867 0.003 1 83.25 154 ASN B CA 1
ATOM 2933 C C . ASN B 1 154 ? 27.531 14.391 -0.032 1 83.25 154 ASN B C 1
ATOM 2935 O O . ASN B 1 154 ? 27.25 13.234 -0.363 1 83.25 154 ASN B O 1
ATOM 2939 N N . LYS B 1 155 ? 26.656 15.258 0.235 1 86.75 155 LYS B N 1
ATOM 2940 C CA . LYS B 1 155 ? 25.234 14.922 0.208 1 86.75 155 LYS B CA 1
ATOM 2941 C C . LYS B 1 155 ? 24.766 14.625 -1.214 1 86.75 155 LYS B C 1
ATOM 2943 O O . LYS B 1 155 ? 24 13.688 -1.438 1 86.75 155 LYS B O 1
ATOM 2948 N N . THR B 1 156 ? 25.203 15.43 -2.088 1 88.25 156 THR B N 1
ATOM 2949 C CA . THR B 1 156 ? 24.844 15.219 -3.484 1 88.25 156 THR B CA 1
ATOM 2950 C C . THR B 1 156 ? 25.375 13.883 -3.992 1 88.25 156 THR B C 1
ATOM 2952 O O . THR B 1 156 ? 24.656 13.141 -4.664 1 88.25 156 THR B O 1
ATOM 2955 N N . PHE B 1 157 ? 26.578 13.641 -3.648 1 89.62 157 PHE B N 1
ATOM 2956 C CA . PHE B 1 157 ? 27.188 12.375 -4.035 1 89.62 157 PHE B CA 1
ATOM 2957 C C . PHE B 1 157 ? 26.422 11.195 -3.465 1 89.62 157 PHE B C 1
ATOM 2959 O O . PHE B 1 157 ? 26.125 10.234 -4.176 1 89.62 157 PHE B O 1
ATOM 2966 N N . HIS B 1 158 ? 26.062 11.258 -2.281 1 92.44 158 HIS B N 1
ATOM 2967 C CA . HIS B 1 158 ? 25.297 10.211 -1.619 1 92.44 158 HIS B CA 1
ATOM 2968 C C . HIS B 1 158 ? 23.953 9.984 -2.314 1 92.44 158 HIS B C 1
ATOM 2970 O O . HIS B 1 158 ? 23.562 8.844 -2.564 1 92.44 158 HIS B O 1
ATOM 2976 N N . VAL B 1 159 ? 23.328 11.07 -2.689 1 93.25 159 VAL B N 1
ATOM 2977 C CA . VAL B 1 159 ? 22 10.969 -3.305 1 93.25 159 VAL B CA 1
ATOM 2978 C C . VAL B 1 159 ? 22.125 10.336 -4.691 1 93.25 159 VAL B C 1
ATOM 2980 O O . VAL B 1 159 ? 21.328 9.484 -5.062 1 93.25 159 VAL B O 1
ATOM 2983 N N . VAL B 1 160 ? 23.109 10.703 -5.434 1 94.12 160 VAL B N 1
ATOM 2984 C CA . VAL B 1 160 ? 23.297 10.156 -6.773 1 94.12 160 VAL B CA 1
ATOM 2985 C C . VAL B 1 160 ? 23.594 8.656 -6.676 1 94.12 160 VAL B C 1
ATOM 2987 O O . VAL B 1 160 ? 23.016 7.855 -7.406 1 94.12 160 VAL B O 1
ATOM 2990 N N . LEU B 1 161 ? 24.453 8.328 -5.809 1 95.06 161 LEU B N 1
ATOM 2991 C CA . LEU B 1 161 ? 24.859 6.938 -5.625 1 95.06 161 LEU B CA 1
ATOM 2992 C C . LEU B 1 161 ? 23.672 6.082 -5.191 1 95.06 161 LEU B C 1
ATOM 2994 O O . LEU B 1 161 ? 23.438 5.012 -5.758 1 95.06 161 LEU B O 1
ATOM 2998 N N . SER B 1 162 ? 23.016 6.508 -4.215 1 95.5 162 SER B N 1
ATOM 2999 C CA . SER B 1 162 ? 21.906 5.738 -3.648 1 95.5 162 SER B CA 1
ATOM 3000 C C . SER B 1 162 ? 20.75 5.633 -4.633 1 95.5 162 SER B C 1
ATOM 3002 O O . SER B 1 162 ? 20.078 4.602 -4.703 1 95.5 162 SER B O 1
ATOM 3004 N N . PHE B 1 163 ? 20.531 6.715 -5.332 1 96.25 163 PHE B N 1
ATOM 3005 C CA . PHE B 1 163 ? 19.5 6.699 -6.352 1 96.25 163 PHE B CA 1
ATOM 3006 C C . PHE B 1 163 ? 19.812 5.68 -7.441 1 96.25 163 PHE B C 1
ATOM 3008 O O . PHE B 1 163 ? 18.969 4.887 -7.832 1 96.25 163 PHE B O 1
ATOM 3015 N N . THR B 1 164 ? 20.984 5.699 -7.93 1 97 164 THR B N 1
ATOM 3016 C CA . THR B 1 164 ? 21.422 4.758 -8.953 1 97 164 THR B CA 1
ATOM 3017 C C . THR B 1 164 ? 21.328 3.322 -8.438 1 97 164 THR B C 1
ATOM 3019 O O . THR B 1 164 ? 20.859 2.436 -9.148 1 97 164 THR B O 1
ATOM 3022 N N . ALA B 1 165 ? 21.797 3.121 -7.238 1 97.75 165 ALA B N 1
ATOM 3023 C CA . ALA B 1 165 ? 21.719 1.797 -6.629 1 97.75 165 ALA B CA 1
ATOM 3024 C C . ALA B 1 165 ? 20.281 1.293 -6.578 1 97.75 165 ALA B C 1
ATOM 3026 O O . ALA B 1 165 ? 20.016 0.129 -6.883 1 97.75 165 ALA B O 1
ATOM 3027 N N . PHE B 1 166 ? 19.375 2.15 -6.227 1 98.19 166 PHE B N 1
ATOM 3028 C CA . PHE B 1 166 ? 17.969 1.787 -6.125 1 98.19 166 PHE B CA 1
ATOM 3029 C C . PHE B 1 166 ? 17.406 1.402 -7.492 1 98.19 166 PHE B C 1
ATOM 3031 O O . PHE B 1 166 ? 16.75 0.366 -7.633 1 98.19 166 PHE B O 1
ATOM 3038 N N . VAL B 1 167 ? 17.688 2.215 -8.492 1 98.12 167 VAL B N 1
ATOM 3039 C CA . VAL B 1 167 ? 17.172 1.967 -9.844 1 98.12 167 VAL B CA 1
ATOM 3040 C C . VAL B 1 167 ? 17.734 0.644 -10.367 1 98.12 167 VAL B C 1
ATOM 3042 O O . VAL B 1 167 ? 16.984 -0.17 -10.922 1 98.12 167 VAL B O 1
ATOM 3045 N N . ILE B 1 168 ? 18.953 0.408 -10.156 1 98.38 168 ILE B N 1
ATOM 3046 C CA . ILE B 1 168 ? 19.594 -0.813 -10.633 1 98.38 168 ILE B CA 1
ATOM 3047 C C . ILE B 1 168 ? 19.016 -2.018 -9.883 1 98.38 168 ILE B C 1
ATOM 3049 O O . ILE B 1 168 ? 18.797 -3.074 -10.484 1 98.38 168 ILE B O 1
ATOM 3053 N N . ALA B 1 169 ? 18.828 -1.866 -8.586 1 98.5 169 ALA B N 1
ATOM 3054 C CA . ALA B 1 169 ? 18.219 -2.939 -7.812 1 98.5 169 ALA B CA 1
ATOM 3055 C C . ALA B 1 169 ? 16.812 -3.258 -8.328 1 98.5 169 ALA B C 1
ATOM 3057 O O . ALA B 1 169 ? 16.438 -4.426 -8.43 1 98.5 169 ALA B O 1
ATOM 3058 N N . MET B 1 170 ? 16.062 -2.225 -8.664 1 98.62 170 MET B N 1
ATOM 3059 C CA . MET B 1 170 ? 14.711 -2.422 -9.195 1 98.62 170 MET B CA 1
ATOM 3060 C C . MET B 1 170 ? 14.758 -3.109 -10.555 1 98.62 170 MET B C 1
ATOM 3062 O O . MET B 1 170 ? 13.914 -3.955 -10.859 1 98.62 170 MET B O 1
ATOM 3066 N N . MET B 1 171 ? 15.734 -2.76 -11.336 1 98.25 171 MET B N 1
ATOM 3067 C CA . MET B 1 171 ? 15.898 -3.422 -12.625 1 98.25 171 MET B CA 1
ATOM 3068 C C . MET B 1 171 ? 16.281 -4.887 -12.438 1 98.25 171 MET B C 1
ATOM 3070 O O . MET B 1 171 ? 15.82 -5.75 -13.195 1 98.25 171 MET B O 1
ATOM 3074 N N . ALA B 1 172 ? 17.109 -5.129 -11.477 1 98.38 172 ALA B N 1
ATOM 3075 C CA . ALA B 1 172 ? 17.438 -6.52 -11.156 1 98.38 172 ALA B CA 1
ATOM 3076 C C . ALA B 1 172 ? 16.172 -7.297 -10.781 1 98.38 172 ALA B C 1
ATOM 3078 O O . ALA B 1 172 ? 15.992 -8.438 -11.203 1 98.38 172 ALA B O 1
ATOM 3079 N N . GLN B 1 173 ? 15.328 -6.672 -9.969 1 98.12 173 GLN B N 1
ATOM 3080 C CA . GLN B 1 173 ? 14.062 -7.285 -9.602 1 98.12 173 GLN B CA 1
ATOM 3081 C C . GLN B 1 173 ? 13.188 -7.527 -10.828 1 98.12 173 GLN B C 1
ATOM 3083 O O . GLN B 1 173 ? 12.578 -8.586 -10.969 1 98.12 173 GLN B O 1
ATOM 3088 N N . PHE B 1 174 ? 13.172 -6.562 -11.695 1 97.94 174 PHE B N 1
ATOM 3089 C CA . PHE B 1 174 ? 12.414 -6.652 -12.938 1 97.94 174 PHE B CA 1
ATOM 3090 C C . PHE B 1 174 ? 12.828 -7.875 -13.742 1 97.94 174 PHE B C 1
ATOM 3092 O O . PHE B 1 174 ? 11.984 -8.68 -14.141 1 97.94 174 PHE B O 1
ATOM 3099 N N . TYR B 1 175 ? 14.07 -8.047 -13.93 1 97.62 175 TYR B N 1
ATOM 3100 C CA . TYR B 1 175 ? 14.562 -9.172 -14.711 1 97.62 175 TYR B CA 1
ATOM 3101 C C . TYR B 1 175 ? 14.5 -10.461 -13.906 1 97.62 175 TYR B C 1
ATOM 3103 O O . TYR B 1 175 ? 14.508 -11.555 -14.477 1 97.62 175 TYR B O 1
ATOM 3111 N N . GLY B 1 176 ? 14.461 -10.352 -12.578 1 96.81 176 GLY B N 1
ATOM 3112 C CA . GLY B 1 176 ? 14.359 -11.531 -11.734 1 96.81 176 GLY B CA 1
ATOM 3113 C C . GLY B 1 176 ? 13.078 -12.312 -11.961 1 96.81 176 GLY B C 1
ATOM 3114 O O . GLY B 1 176 ? 13.047 -13.531 -11.789 1 96.81 176 GLY B O 1
ATOM 3115 N N . TYR B 1 177 ? 12.055 -11.625 -12.43 1 96.81 177 TYR B N 1
ATOM 3116 C CA . TYR B 1 177 ? 10.766 -12.281 -12.617 1 96.81 177 TYR B CA 1
ATOM 3117 C C . TYR B 1 177 ? 10.805 -13.234 -13.812 1 96.81 177 TYR B C 1
ATOM 3119 O O . TYR B 1 177 ? 10.016 -14.172 -13.891 1 96.81 177 TYR B O 1
ATOM 3127 N N . THR B 1 178 ? 11.758 -13 -14.75 1 95.06 178 THR B N 1
ATOM 3128 C CA . THR B 1 178 ? 11.789 -13.82 -15.953 1 95.06 178 THR B CA 1
ATOM 3129 C C . THR B 1 178 ? 13.07 -14.648 -16 1 95.06 178 THR B C 1
ATOM 3131 O O . THR B 1 178 ? 13.125 -15.664 -16.703 1 95.06 178 THR B O 1
ATOM 3134 N N . GLN B 1 179 ? 14.055 -14.312 -15.273 1 94.19 179 GLN B N 1
ATOM 3135 C CA . GLN B 1 179 ? 15.352 -14.953 -15.461 1 94.19 179 GLN B CA 1
ATOM 3136 C C . GLN B 1 179 ? 15.711 -15.828 -14.266 1 94.19 179 GLN B C 1
ATOM 3138 O O . GLN B 1 179 ? 16.859 -16.266 -14.133 1 94.19 179 GLN B O 1
ATOM 3143 N N . THR B 1 180 ? 14.75 -15.969 -13.328 1 90.88 180 THR B N 1
ATOM 3144 C CA . THR B 1 180 ? 14.961 -16.875 -12.203 1 90.88 180 THR B CA 1
ATOM 3145 C C . THR B 1 180 ? 13.859 -17.938 -12.148 1 90.88 180 THR B C 1
ATOM 3147 O O . THR B 1 180 ? 12.828 -17.797 -12.82 1 90.88 180 THR B O 1
ATOM 3150 N N . GLY B 1 181 ? 14.078 -18.953 -11.43 1 86 181 GLY B N 1
ATOM 3151 C CA . GLY B 1 181 ? 13.141 -20.062 -11.367 1 86 181 GLY B CA 1
ATOM 3152 C C . GLY B 1 181 ? 12.055 -19.875 -10.328 1 86 181 GLY B C 1
ATOM 3153 O O . GLY B 1 181 ? 11.141 -20.688 -10.219 1 86 181 GLY B O 1
ATOM 3154 N N . ILE B 1 182 ? 12.055 -18.828 -9.578 1 84.31 182 ILE B N 1
ATOM 3155 C CA . ILE B 1 182 ? 11.125 -18.625 -8.469 1 84.31 182 ILE B CA 1
ATOM 3156 C C . ILE B 1 182 ? 9.727 -18.344 -9.016 1 84.31 182 ILE B C 1
ATOM 3158 O O . ILE B 1 182 ? 8.727 -18.703 -8.398 1 84.31 182 ILE B O 1
ATOM 3162 N N . PHE B 1 183 ? 9.688 -17.797 -10.156 1 84.44 183 PHE B N 1
ATOM 3163 C CA . PHE B 1 183 ? 8.414 -17.375 -10.719 1 84.44 183 PHE B CA 1
ATOM 3164 C C . PHE B 1 183 ? 7.988 -18.297 -11.852 1 84.44 183 PHE B C 1
ATOM 3166 O O . PHE B 1 183 ? 7.059 -18 -12.602 1 84.44 183 PHE B O 1
ATOM 3173 N N . ARG B 1 184 ? 8.719 -19.406 -11.82 1 82.31 184 ARG B N 1
ATOM 3174 C CA . ARG B 1 184 ? 8.367 -20.391 -12.836 1 82.31 184 ARG B CA 1
ATOM 3175 C C . ARG B 1 184 ? 6.984 -20.969 -12.578 1 82.31 184 ARG B C 1
ATOM 3177 O O . ARG B 1 184 ? 6.648 -21.312 -11.438 1 82.31 184 ARG B O 1
ATOM 3184 N N . GLY B 1 185 ? 6.113 -20.984 -13.461 1 83.12 185 GLY B N 1
ATOM 3185 C CA . GLY B 1 185 ? 4.777 -21.547 -13.312 1 83.12 185 GLY B CA 1
ATOM 3186 C C . GLY B 1 185 ? 3.697 -20.484 -13.18 1 83.12 185 GLY B C 1
ATOM 3187 O O . GLY B 1 185 ? 2.506 -20.797 -13.242 1 83.12 185 GLY B O 1
ATOM 3188 N N . GLN B 1 186 ? 4.34 -19.375 -12.938 1 84.12 186 GLN B N 1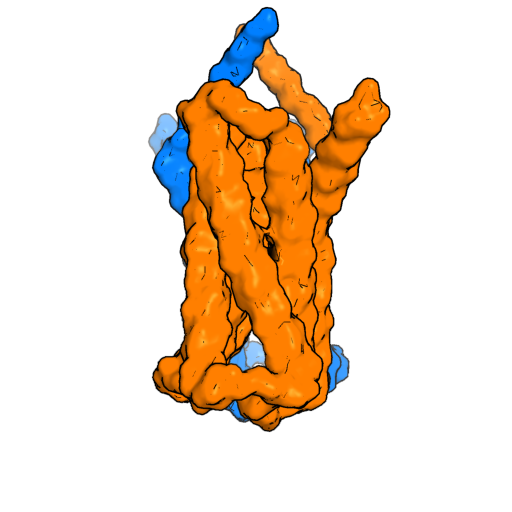
ATOM 3189 C CA . GLN B 1 186 ? 3.359 -18.281 -12.945 1 84.12 186 GLN B CA 1
ATOM 3190 C C . GLN B 1 186 ? 2.941 -17.938 -14.375 1 84.12 186 GLN B C 1
ATOM 3192 O O . GLN B 1 186 ? 3.703 -18.141 -15.32 1 84.12 186 GLN B O 1
ATOM 3197 N N . GLY B 1 187 ? 1.756 -17.641 -14.703 1 87.69 187 GLY B N 1
ATOM 3198 C CA . GLY B 1 187 ? 1.305 -17.219 -16.016 1 87.69 187 GLY B CA 1
ATOM 3199 C C . GLY B 1 187 ? 2.01 -15.969 -16.516 1 87.69 187 GLY B C 1
ATOM 3200 O O . GLY B 1 187 ? 2.396 -15.109 -15.719 1 87.69 187 GLY B O 1
ATOM 3201 N N . GLN B 1 188 ? 2.299 -15.898 -17.828 1 91.19 188 GLN B N 1
ATOM 3202 C CA . GLN B 1 188 ? 2.982 -14.766 -18.438 1 91.19 188 GLN B CA 1
ATOM 3203 C C . GLN B 1 188 ? 2.303 -13.445 -18.062 1 91.19 188 GLN B C 1
ATOM 3205 O O . GLN B 1 188 ? 2.975 -12.438 -17.844 1 91.19 188 GLN B O 1
ATOM 3210 N N . ASP B 1 189 ? 1.045 -13.445 -18.016 1 92.44 189 ASP B N 1
ATOM 3211 C CA . ASP B 1 189 ? 0.315 -12.219 -17.688 1 92.44 189 ASP B CA 1
ATOM 3212 C C . ASP B 1 189 ? 0.628 -11.758 -16.266 1 92.44 189 ASP B C 1
ATOM 3214 O O . ASP B 1 189 ? 0.74 -10.555 -16.016 1 92.44 189 ASP B O 1
ATOM 3218 N N . PHE B 1 190 ? 0.795 -12.68 -15.352 1 94.56 190 PHE B N 1
ATOM 3219 C CA . PHE B 1 190 ? 1.12 -12.305 -13.977 1 94.56 190 PHE B CA 1
ATOM 3220 C C . PHE B 1 190 ? 2.541 -11.766 -13.883 1 94.56 190 PHE B C 1
ATOM 3222 O O . PHE B 1 190 ? 2.803 -10.82 -13.133 1 94.56 190 PHE B O 1
ATOM 3229 N N . VAL B 1 191 ? 3.434 -12.391 -14.602 1 95.62 191 VAL B N 1
ATOM 3230 C CA . VAL B 1 191 ? 4.812 -11.914 -14.641 1 95.62 191 VAL B CA 1
ATOM 3231 C C . VAL B 1 191 ? 4.852 -10.477 -15.164 1 95.62 191 VAL B C 1
ATOM 3233 O O . VAL B 1 191 ? 5.566 -9.633 -14.617 1 95.62 191 VAL B O 1
ATOM 3236 N N . VAL B 1 192 ? 4.086 -10.195 -16.156 1 96 192 VAL B N 1
ATOM 3237 C CA . VAL B 1 192 ? 4.004 -8.852 -16.703 1 96 192 VAL B CA 1
ATOM 3238 C C . VAL B 1 192 ? 3.43 -7.898 -15.664 1 96 192 VAL B C 1
ATOM 3240 O O . VAL B 1 192 ? 3.896 -6.766 -15.516 1 96 192 VAL B O 1
ATOM 3243 N N . LEU B 1 193 ? 2.396 -8.328 -14.906 1 96.75 193 LEU B N 1
ATOM 3244 C CA . LEU B 1 193 ? 1.837 -7.527 -13.828 1 96.75 193 LEU B CA 1
ATOM 3245 C C . LEU B 1 193 ? 2.914 -7.156 -12.812 1 96.75 193 LEU B C 1
ATOM 3247 O O . LEU B 1 193 ? 3.062 -5.98 -12.461 1 96.75 193 LEU B O 1
ATOM 3251 N N . MET B 1 194 ? 3.662 -8.164 -12.375 1 97.5 194 MET B N 1
ATOM 3252 C CA . MET B 1 194 ? 4.723 -7.938 -11.398 1 97.5 194 MET B CA 1
ATOM 3253 C C . MET B 1 194 ? 5.766 -6.969 -11.938 1 97.5 194 MET B C 1
ATOM 3255 O O . MET B 1 194 ? 6.23 -6.086 -11.219 1 97.5 194 MET B O 1
ATOM 3259 N N . GLN B 1 195 ? 6.109 -7.145 -13.195 1 97.69 195 GLN B N 1
ATOM 3260 C CA . GLN B 1 195 ? 7.082 -6.27 -13.836 1 97.69 195 GLN B CA 1
ATOM 3261 C C . GLN B 1 195 ? 6.562 -4.836 -13.914 1 97.69 195 GLN B C 1
ATOM 3263 O O . GLN B 1 195 ? 7.281 -3.891 -13.578 1 97.69 195 GLN B O 1
ATOM 3268 N N . VAL B 1 196 ? 5.344 -4.652 -14.312 1 98 196 VAL B N 1
ATOM 3269 C CA . VAL B 1 196 ? 4.754 -3.328 -14.469 1 98 196 VAL B CA 1
ATOM 3270 C C . VAL B 1 196 ? 4.625 -2.648 -13.109 1 98 196 VAL B C 1
ATOM 3272 O O . VAL B 1 196 ? 5.004 -1.486 -12.953 1 98 196 VAL B O 1
ATOM 3275 N N . VAL B 1 197 ? 4.109 -3.361 -12.125 1 98.38 197 VAL B N 1
ATOM 3276 C CA . VAL B 1 197 ? 3.934 -2.801 -10.789 1 98.38 197 VAL B CA 1
ATOM 3277 C C . VAL B 1 197 ? 5.293 -2.412 -10.211 1 98.38 197 VAL B C 1
ATOM 3279 O O . VAL B 1 197 ? 5.426 -1.366 -9.578 1 98.38 197 VAL B O 1
ATOM 3282 N N . THR B 1 198 ? 6.332 -3.203 -10.438 1 98.38 198 THR B N 1
ATOM 3283 C CA . THR B 1 198 ? 7.684 -2.918 -9.977 1 98.38 198 THR B CA 1
ATOM 3284 C C . THR B 1 198 ? 8.227 -1.654 -10.641 1 98.38 198 THR B C 1
ATOM 3286 O O . THR B 1 198 ? 8.852 -0.818 -9.984 1 98.38 198 THR B O 1
ATOM 3289 N N . MET B 1 199 ? 7.961 -1.504 -11.922 1 98.31 199 MET B N 1
ATOM 3290 C CA . MET B 1 199 ? 8.422 -0.315 -12.633 1 98.31 199 MET B CA 1
ATOM 3291 C C . MET B 1 199 ? 7.676 0.927 -12.156 1 98.31 199 MET B C 1
ATOM 3293 O O . MET B 1 199 ? 8.273 1.998 -12.023 1 98.31 199 MET B O 1
ATOM 3297 N N . VAL B 1 200 ? 6.418 0.788 -11.938 1 98.12 200 VAL B N 1
ATOM 3298 C CA . VAL B 1 200 ? 5.621 1.909 -11.445 1 98.12 200 VAL B CA 1
ATOM 3299 C C . VAL B 1 200 ? 6.129 2.346 -10.078 1 98.12 200 VAL B C 1
ATOM 3301 O O . VAL B 1 200 ? 6.355 3.535 -9.836 1 98.12 200 VAL B O 1
ATOM 3304 N N . LEU B 1 201 ? 6.352 1.36 -9.164 1 98.06 201 LEU B N 1
ATOM 3305 C CA . LEU B 1 201 ? 6.832 1.728 -7.832 1 98.06 201 LEU B CA 1
ATOM 3306 C C . LEU B 1 201 ? 8.227 2.332 -7.91 1 98.06 201 LEU B C 1
ATOM 3308 O O . LEU B 1 201 ? 8.57 3.213 -7.117 1 98.06 201 LEU B O 1
ATOM 3312 N N . MET B 1 202 ? 9.062 1.869 -8.859 1 98 202 MET B N 1
ATOM 3313 C CA . MET B 1 202 ? 10.391 2.445 -9.039 1 98 202 MET B CA 1
ATOM 3314 C C . MET B 1 202 ? 10.297 3.92 -9.422 1 98 202 MET B C 1
ATOM 3316 O O . MET B 1 202 ? 10.953 4.766 -8.812 1 98 202 MET B O 1
ATOM 3320 N N . VAL B 1 203 ? 9.445 4.238 -10.391 1 97.62 203 VAL B N 1
ATOM 3321 C CA . VAL B 1 203 ? 9.312 5.598 -10.898 1 97.62 203 VAL B CA 1
ATOM 3322 C C . VAL B 1 203 ? 8.734 6.5 -9.812 1 97.62 203 VAL B C 1
ATOM 3324 O O . VAL B 1 203 ? 9.242 7.602 -9.578 1 97.62 203 VAL B O 1
ATOM 3327 N N . LEU B 1 204 ? 7.777 6.031 -9.125 1 96.69 204 LEU B N 1
ATOM 3328 C CA . LEU B 1 204 ? 7.121 6.844 -8.102 1 96.69 204 LEU B CA 1
ATOM 3329 C C . LEU B 1 204 ? 8.055 7.082 -6.918 1 96.69 204 LEU B C 1
ATOM 3331 O O . LEU B 1 204 ? 8.078 8.18 -6.359 1 96.69 204 LEU B O 1
ATOM 3335 N N . THR B 1 205 ? 8.797 6.109 -6.523 1 96.69 205 THR B N 1
ATOM 3336 C CA . THR B 1 205 ? 9.742 6.25 -5.418 1 96.69 205 THR B CA 1
ATOM 3337 C C . THR B 1 205 ? 10.875 7.195 -5.793 1 96.69 205 THR B C 1
ATOM 3339 O O . THR B 1 205 ? 11.453 7.859 -4.926 1 96.69 205 THR B O 1
ATOM 3342 N N . SER B 1 206 ? 11.141 7.305 -7.082 1 95.5 206 SER B N 1
ATOM 3343 C CA . SER B 1 206 ? 12.273 8.086 -7.559 1 95.5 206 SER B CA 1
ATOM 3344 C C . SER B 1 206 ? 11.945 9.578 -7.594 1 95.5 206 SER B C 1
ATOM 3346 O O . SER B 1 206 ? 12.844 10.414 -7.703 1 95.5 206 SER B O 1
ATOM 3348 N N . ILE B 1 207 ? 10.727 9.898 -7.508 1 91.88 207 ILE B N 1
ATOM 3349 C CA . ILE B 1 207 ? 10.305 11.289 -7.648 1 91.88 207 ILE B CA 1
ATOM 3350 C C . ILE B 1 207 ? 10.992 12.148 -6.59 1 91.88 207 ILE B C 1
ATOM 3352 O O . ILE B 1 207 ? 11.547 13.203 -6.902 1 91.88 207 ILE B O 1
ATOM 3356 N N . GLY B 1 208 ? 11.008 11.703 -5.367 1 86.62 208 GLY B N 1
ATOM 3357 C CA . GLY B 1 208 ? 11.641 12.461 -4.293 1 86.62 208 GLY B CA 1
ATOM 3358 C C . GLY B 1 208 ? 13.133 12.648 -4.492 1 86.62 208 GLY B C 1
ATOM 3359 O O . GLY B 1 208 ? 13.664 13.742 -4.262 1 86.62 208 GLY B O 1
ATOM 3360 N N . ALA B 1 209 ? 13.773 11.633 -4.867 1 90.5 209 ALA B N 1
ATOM 3361 C CA . ALA B 1 209 ? 15.211 11.703 -5.09 1 90.5 209 ALA B CA 1
ATOM 3362 C C . ALA B 1 209 ? 15.547 12.641 -6.246 1 90.5 209 ALA B C 1
ATOM 3364 O O . ALA B 1 209 ? 16.516 13.398 -6.18 1 90.5 209 ALA B O 1
ATOM 3365 N N . ILE B 1 210 ? 14.742 12.586 -7.285 1 91.75 210 ILE B N 1
ATOM 3366 C CA . ILE B 1 210 ? 14.969 13.43 -8.453 1 91.75 210 ILE B CA 1
ATOM 3367 C C . ILE B 1 210 ? 14.781 14.898 -8.078 1 91.75 210 ILE B C 1
ATOM 3369 O O . ILE B 1 210 ? 15.562 15.758 -8.484 1 91.75 210 ILE B O 1
ATOM 3373 N N . LYS B 1 211 ? 13.805 15.227 -7.301 1 88.25 211 LYS B N 1
ATOM 3374 C CA . LYS B 1 211 ? 13.578 16.578 -6.824 1 88.25 211 LYS B CA 1
ATOM 3375 C C . LYS B 1 211 ? 14.734 17.062 -5.961 1 88.25 211 LYS B C 1
ATOM 3377 O O . LYS B 1 211 ? 15.188 18.203 -6.094 1 88.25 211 LYS B O 1
ATOM 3382 N N . SER B 1 212 ? 15.133 16.203 -5.066 1 88.06 212 SER B N 1
ATOM 3383 C CA . SER B 1 212 ? 16.266 16.531 -4.203 1 88.06 212 SER B CA 1
ATOM 3384 C C . SER B 1 212 ? 17.516 16.812 -5.02 1 88.06 212 SER B C 1
ATOM 3386 O O . SER B 1 212 ? 18.25 17.766 -4.746 1 88.06 212 SER B O 1
ATOM 3388 N N . LEU B 1 213 ? 17.766 16.031 -5.988 1 89.69 213 LEU B N 1
ATOM 3389 C CA . LEU B 1 213 ? 18.938 16.203 -6.84 1 89.69 213 LEU B CA 1
ATOM 3390 C C . LEU B 1 213 ? 18.859 17.5 -7.625 1 89.69 213 LEU B C 1
ATOM 3392 O O . LEU B 1 213 ? 19.859 18.219 -7.762 1 89.69 213 LEU B O 1
ATOM 3396 N N . TYR B 1 214 ? 17.734 17.766 -8.141 1 89.19 214 TYR B N 1
ATOM 3397 C CA . TYR B 1 214 ? 17.531 19 -8.883 1 89.19 214 TYR B CA 1
ATOM 3398 C C . TYR B 1 214 ? 17.859 20.219 -8.023 1 89.19 214 TYR B C 1
ATOM 3400 O O . TYR B 1 214 ? 18.547 21.141 -8.477 1 89.19 214 TYR B O 1
ATOM 3408 N N . GLN B 1 215 ? 17.391 20.219 -6.793 1 87.25 215 GLN B N 1
ATOM 3409 C CA . GLN B 1 215 ? 17.656 21.328 -5.863 1 87.25 215 GLN B CA 1
ATOM 3410 C C . GLN B 1 215 ? 19.141 21.422 -5.527 1 87.25 215 GLN B C 1
ATOM 3412 O O . GLN B 1 215 ? 19.688 22.531 -5.484 1 87.25 215 GLN B O 1
ATOM 3417 N N . LYS B 1 216 ? 19.734 20.359 -5.32 1 85.88 216 LYS B N 1
ATOM 3418 C CA . LYS B 1 216 ? 21.141 20.344 -4.93 1 85.88 216 LYS B CA 1
ATOM 3419 C C . LYS B 1 216 ? 22.047 20.781 -6.09 1 85.88 216 LYS B C 1
ATOM 3421 O O . LYS B 1 216 ? 23.016 21.516 -5.891 1 85.88 216 LYS B O 1
ATOM 3426 N N . ILE B 1 217 ? 21.719 20.328 -7.258 1 85.25 217 ILE B N 1
ATOM 3427 C CA . ILE B 1 217 ? 22.5 20.703 -8.438 1 85.25 217 ILE B CA 1
ATOM 3428 C C . ILE B 1 217 ? 22.328 22.203 -8.711 1 85.25 217 ILE B C 1
ATOM 3430 O O . ILE B 1 217 ? 23.281 22.875 -9.086 1 85.25 217 ILE B O 1
ATOM 3434 N N . GLY B 1 218 ? 21.141 22.672 -8.531 1 85.5 218 GLY B N 1
ATOM 3435 C CA . GLY B 1 218 ? 20.922 24.094 -8.656 1 85.5 218 GLY B CA 1
ATOM 3436 C C . GLY B 1 218 ? 21.734 24.922 -7.672 1 85.5 218 GLY B C 1
ATOM 3437 O O . GLY B 1 218 ? 22.297 25.953 -8.031 1 85.5 218 GLY B O 1
ATOM 3438 N N . SER B 1 219 ? 21.859 24.469 -6.504 1 84.88 219 SER B N 1
ATOM 3439 C CA . SER B 1 219 ? 22.625 25.172 -5.465 1 84.88 219 SER B CA 1
ATOM 3440 C C . SER B 1 219 ? 24.125 25.109 -5.73 1 84.88 219 SER B C 1
ATOM 3442 O O . SER B 1 219 ? 24.859 26.031 -5.391 1 84.88 219 SER B O 1
ATOM 3444 N N . LEU B 1 220 ? 24.516 24.047 -6.262 1 81.44 220 LEU B N 1
ATOM 3445 C CA . LEU B 1 220 ? 25.922 23.891 -6.586 1 81.44 220 LEU B CA 1
ATOM 3446 C C . LEU B 1 220 ? 26.312 24.781 -7.754 1 81.44 220 LEU B C 1
ATOM 3448 O O . LEU B 1 220 ? 27.438 25.297 -7.805 1 81.44 220 LEU B O 1
ATOM 3452 N N . ALA B 1 221 ? 25.359 25 -8.586 1 84.5 221 ALA B N 1
ATOM 3453 C CA . ALA B 1 221 ? 25.625 25.797 -9.789 1 84.5 221 ALA B CA 1
ATOM 3454 C C . ALA B 1 221 ? 25.469 27.297 -9.5 1 84.5 221 ALA B C 1
ATOM 3456 O O . ALA B 1 221 ? 25.906 28.125 -10.289 1 84.5 221 ALA B O 1
ATOM 3457 N N . SER B 1 222 ? 24.844 27.688 -8.445 1 75.19 222 SER B N 1
ATOM 3458 C CA . SER B 1 222 ? 24.719 29.094 -8.078 1 75.19 222 SER B CA 1
ATOM 3459 C C . SER B 1 222 ? 25.875 29.547 -7.211 1 75.19 222 SER B C 1
ATOM 3461 O O . SER B 1 222 ? 26.359 30.672 -7.348 1 75.19 222 SER B O 1
#

Sequence (444 aa):
MSDDKTKPTSVLQHIESALYVINQLCIGFVTIWISWTCLRQDLSGIRLHAWLVTFGFVFLMAEGMMCFYDGSWLTVRYSRNYKTAFHVVLQILGGGMGVAGCLIQLIRDDWSISVTLHARLGFAAFVLCLISLLSGLVAFLARCLSRTISPLVNKTFHVVLSFTAFVIAMMAQFYGYTQTGIFRGQGQDFVVLMQVVTMVLMVLTSIGAIKSLYQKIGSLASMSDDKTKPTSVLQHIESALYVINQLCIGFVTIWISWTCLRQDLSGIRLHAWLVTFGFVFLMAEGMMCFYDGSWLTVRYSRNYKTAFHVVLQILGGGMGVAGCLIQLIRDDWSISVTLHARLGFAAFVLCLISLLSGLVAFLARCLSRTISPLVNKTFHVVLSFTAFVIAMMAQFYGYTQTGIFRGQGQDFVVLMQVVTMVLMVLTSIGAIKSLYQKIGSLAS

GO terms:
  GO:0016324 apical plasma membrane (C, IDA)
  GO:0140571 transmembrane ascorbate ferrireductase activity (F, IDA)
  GO:0098711 iron ion import across plasma membrane (P, IMP)

Nearest PDB structures (foldseek):
  8qae-assembly1_A  TM=5.667E-01  e=1.711E+00  synthetic construct
  4ntj-assembly1_A  TM=4.104E-01  e=7.203E+00  Homo sapiens
  8qae-assembly1_A  TM=5.664E-01  e=1.464E+00  synthetic construct
  4ntj-assembly1_A  TM=4.093E-01  e=7.097E+00  Homo sapiens

Solvent-accessible surface area (backbone atoms only — not comparable to full-atom values): 22369 Å² total; per-residue (Å²): 132,82,74,78,74,72,72,78,73,49,72,66,53,54,51,36,34,51,48,42,52,53,29,37,16,33,35,20,29,56,40,51,52,46,42,50,61,20,55,76,68,68,45,50,71,69,32,36,22,52,34,29,28,40,47,8,47,57,40,33,28,39,56,22,51,32,30,81,15,82,37,30,54,50,42,78,64,42,55,71,67,55,34,48,49,49,22,52,52,27,36,51,54,8,46,46,32,26,40,50,14,48,48,51,48,31,58,74,45,71,70,49,78,58,88,48,68,29,46,47,29,39,48,52,19,38,54,37,41,54,54,26,55,52,43,46,51,49,52,55,47,43,70,70,39,87,70,82,72,63,66,64,59,55,49,49,51,33,49,54,42,41,49,51,21,50,53,36,39,50,48,15,53,46,38,36,52,73,75,40,77,85,46,61,85,55,53,69,69,56,48,49,48,54,38,50,41,50,49,50,30,49,56,52,46,40,49,38,53,53,52,52,47,52,53,51,51,52,60,72,73,103,134,84,74,78,74,73,72,79,74,49,71,65,53,54,52,36,34,52,47,41,52,52,30,37,17,34,36,20,30,56,42,50,53,46,44,50,61,20,53,75,68,67,45,50,70,69,32,35,22,50,34,29,29,39,48,8,46,57,40,33,27,40,55,22,53,33,27,80,16,83,34,29,51,51,42,77,64,40,54,70,67,56,34,48,49,50,23,52,54,28,35,52,52,7,48,46,30,25,40,51,13,48,48,50,48,30,58,76,46,72,71,49,77,56,89,47,68,29,45,47,30,40,48,52,18,39,54,36,43,54,53,28,55,52,44,44,50,50,54,55,47,43,71,71,40,86,69,81,72,62,66,63,61,56,49,50,50,34,50,53,42,41,50,52,21,49,54,37,38,51,49,15,55,46,38,38,52,74,75,40,74,86,45,63,85,57,53,70,68,54,48,50,50,55,38,50,40,52,50,50,30,49,55,53,47,40,50,38,52,52,53,51,47,53,53,50,52,51,60,71,72,104

Organism: Drosophila melanogaster (NCBI:txid7227)

Radius of gyration: 23.9 Å; Cα contacts (8 Å, |Δi|>4): 559; chains: 2; bounding box: 69×58×48 Å